Protein AF-A0A1G7EP30-F1 (afdb_monomer_lite)

Structure (mmCIF, N/CA/C/O backbone):
data_AF-A0A1G7EP30-F1
#
_entry.id   AF-A0A1G7EP30-F1
#
loop_
_atom_site.group_PDB
_atom_site.id
_atom_site.type_symbol
_atom_site.label_atom_id
_atom_site.label_alt_id
_atom_site.label_comp_id
_atom_site.label_asym_id
_atom_site.label_entity_id
_atom_site.label_seq_id
_atom_site.pdbx_PDB_ins_code
_atom_site.Cartn_x
_atom_site.Cartn_y
_atom_site.Cartn_z
_atom_site.occupancy
_atom_site.B_iso_or_equiv
_atom_site.auth_seq_id
_atom_site.auth_comp_id
_atom_site.auth_asym_id
_atom_site.auth_atom_id
_atom_site.pdbx_PDB_model_num
ATOM 1 N N . MET A 1 1 ? -26.704 -47.623 24.876 1.00 36.28 1 MET A N 1
ATOM 2 C CA . MET A 1 1 ? -25.614 -46.978 25.648 1.00 36.28 1 MET A CA 1
ATOM 3 C C . MET A 1 1 ? -25.124 -45.806 24.805 1.00 36.28 1 MET A C 1
ATOM 5 O O . MET A 1 1 ? -24.581 -46.056 23.749 1.00 36.28 1 MET A O 1
ATOM 9 N N . LYS A 1 2 ? -25.610 -44.569 24.970 1.00 34.75 2 LYS A N 1
ATOM 10 C CA . LYS A 1 2 ? -25.320 -43.573 26.024 1.00 34.75 2 LYS A CA 1
ATOM 11 C C . LYS A 1 2 ? -23.817 -43.292 26.219 1.00 34.75 2 LYS A C 1
ATOM 13 O O . LYS A 1 2 ? -23.117 -44.152 26.734 1.00 34.75 2 LYS A O 1
ATOM 18 N N . LYS A 1 3 ? -23.467 -42.021 25.950 1.00 35.94 3 LYS A N 1
ATOM 19 C CA . LYS A 1 3 ? -22.321 -41.213 26.423 1.00 35.94 3 LYS A CA 1
ATOM 20 C C . LYS A 1 3 ? -20.980 -41.385 25.697 1.00 35.94 3 LYS A C 1
ATOM 22 O O . LYS A 1 3 ? -20.205 -42.219 26.127 1.00 35.94 3 LYS A O 1
ATOM 27 N N . THR A 1 4 ? -20.661 -40.513 24.728 1.00 35.75 4 THR A N 1
ATOM 28 C CA . THR A 1 4 ? -19.381 -39.747 24.669 1.00 35.75 4 THR A CA 1
ATOM 29 C C . THR A 1 4 ? -19.467 -38.591 23.639 1.00 35.75 4 THR A C 1
ATOM 31 O O . THR A 1 4 ? -18.712 -38.542 22.680 1.00 35.75 4 THR A O 1
ATOM 34 N N . ILE A 1 5 ? -20.417 -37.658 23.791 1.00 39.38 5 ILE A N 1
ATOM 35 C CA . ILE A 1 5 ? -20.444 -36.389 23.023 1.00 39.38 5 ILE A CA 1
ATOM 36 C C . ILE A 1 5 ? -20.662 -35.244 24.015 1.00 39.38 5 ILE A C 1
ATOM 38 O O . ILE A 1 5 ? -21.720 -34.640 24.030 1.00 39.38 5 ILE A O 1
ATOM 42 N N . ILE A 1 6 ? -19.714 -35.019 24.927 1.00 43.44 6 ILE A N 1
ATOM 43 C CA . ILE A 1 6 ? -19.602 -33.790 25.734 1.00 43.44 6 ILE A CA 1
ATOM 44 C C . ILE A 1 6 ? -18.137 -33.698 26.178 1.00 43.44 6 ILE A C 1
ATOM 46 O O . ILE A 1 6 ? -17.817 -34.312 27.189 1.00 43.44 6 ILE A O 1
ATOM 50 N N . LEU A 1 7 ? -17.257 -33.005 25.434 1.00 32.84 7 LEU A N 1
ATOM 51 C CA . LEU A 1 7 ? -16.094 -32.290 26.014 1.00 32.84 7 LEU A CA 1
ATOM 52 C C . LEU A 1 7 ? -15.249 -31.434 25.035 1.00 32.84 7 LEU A C 1
ATOM 54 O O . LEU A 1 7 ? -14.065 -31.253 25.275 1.00 32.84 7 LEU A O 1
ATOM 58 N N . TYR A 1 8 ? -15.802 -30.873 23.953 1.00 31.23 8 TYR A N 1
ATOM 59 C CA . TYR A 1 8 ? -15.057 -29.888 23.133 1.00 31.23 8 TYR A CA 1
ATOM 60 C C . TYR A 1 8 ? -15.842 -28.609 22.805 1.00 31.23 8 TYR A C 1
ATOM 62 O O . TYR A 1 8 ? -15.411 -27.809 21.987 1.00 31.23 8 TYR A O 1
ATOM 70 N N . PHE A 1 9 ? -16.957 -28.370 23.506 1.00 31.66 9 PHE A N 1
ATOM 71 C CA . PHE A 1 9 ? -17.748 -27.131 23.406 1.00 31.66 9 PHE A CA 1
ATOM 72 C C . PHE A 1 9 ? -17.624 -26.215 24.642 1.00 31.66 9 PHE A C 1
ATOM 74 O O . PHE A 1 9 ? -18.294 -25.195 24.722 1.00 31.66 9 PHE A O 1
ATOM 81 N N . ILE A 1 10 ? -16.767 -26.566 25.613 1.00 34.16 10 ILE A N 1
ATOM 82 C CA . ILE A 1 10 ? -16.586 -25.806 26.870 1.00 34.16 10 ILE A CA 1
ATOM 83 C C . ILE A 1 10 ? -15.266 -25.007 26.886 1.00 34.16 10 ILE A C 1
ATOM 85 O O . ILE A 1 10 ? -15.099 -24.112 27.708 1.00 34.16 10 ILE A O 1
ATOM 89 N N . LEU A 1 11 ? -14.340 -25.240 25.947 1.00 31.34 11 LEU A N 1
ATOM 90 C CA . LEU A 1 11 ? -13.055 -24.523 25.938 1.00 31.34 11 LEU A CA 1
ATOM 91 C C . LEU A 1 11 ? -13.076 -23.193 25.158 1.00 31.34 11 LEU A C 1
ATOM 93 O O . LEU A 1 11 ? -12.191 -22.369 25.364 1.00 31.34 11 LEU A O 1
ATOM 97 N N . SER A 1 12 ? -14.098 -22.941 24.331 1.00 32.34 12 SER A N 1
ATOM 98 C CA . SER A 1 12 ? -14.315 -21.640 23.672 1.00 32.34 12 SER A CA 1
ATOM 99 C C . SER A 1 12 ? -15.078 -20.636 24.548 1.00 32.34 12 SER A C 1
ATOM 101 O O . SER A 1 12 ? -14.895 -19.435 24.385 1.00 32.34 12 SER A O 1
ATOM 103 N N . PHE A 1 13 ? -15.855 -21.098 25.537 1.00 31.75 13 PHE A N 1
ATOM 104 C CA . PHE A 1 13 ? -16.551 -20.224 26.496 1.00 31.75 13 PHE A CA 1
ATOM 105 C C . PHE A 1 13 ? -15.635 -19.675 27.605 1.00 31.75 13 PHE A C 1
ATOM 107 O O . PHE A 1 13 ? -15.903 -18.620 28.172 1.00 31.75 13 PHE A O 1
ATOM 114 N N . LEU A 1 14 ? -14.513 -20.343 27.898 1.00 28.92 14 LEU A N 1
ATOM 115 C CA . LEU A 1 14 ? -13.616 -19.950 28.996 1.00 28.92 14 LEU A CA 1
ATOM 116 C C . LEU A 1 14 ? -12.667 -18.787 28.658 1.00 28.92 14 LEU A C 1
ATOM 118 O O . LEU A 1 14 ? -12.048 -18.227 29.563 1.00 28.92 14 LEU A O 1
ATOM 122 N N . ILE A 1 15 ? -12.548 -18.404 27.384 1.00 35.75 15 ILE A N 1
ATOM 123 C CA . ILE A 1 15 ? -11.733 -17.246 26.980 1.00 35.75 15 ILE A CA 1
ATOM 124 C C . ILE A 1 15 ? -12.558 -15.945 27.049 1.00 35.75 15 ILE A C 1
ATOM 126 O O . ILE A 1 15 ? -11.983 -14.885 27.284 1.00 35.75 15 ILE A O 1
ATOM 130 N N . ALA A 1 16 ? -13.895 -16.027 26.982 1.00 32.69 16 ALA A N 1
ATOM 131 C CA . ALA A 1 16 ? -14.791 -14.885 27.192 1.00 32.69 16 ALA A CA 1
ATOM 132 C C . ALA A 1 16 ? -14.863 -14.449 28.673 1.00 32.69 16 ALA A C 1
ATOM 134 O O . ALA A 1 16 ? -14.765 -13.258 28.963 1.00 32.69 16 ALA A O 1
ATOM 135 N N . CYS A 1 17 ? -14.901 -15.392 29.627 1.00 31.34 17 CYS A N 1
ATOM 136 C CA . CYS A 1 17 ? -14.999 -15.051 31.058 1.00 31.34 17 CYS A CA 1
ATOM 137 C C . CYS A 1 17 ? -13.786 -14.278 31.611 1.00 31.34 17 CYS A C 1
ATOM 139 O O . CYS A 1 17 ? -13.932 -13.475 32.526 1.00 31.34 17 CYS A O 1
ATOM 141 N N . LYS A 1 18 ? -12.578 -14.465 31.059 1.00 33.03 18 LYS A N 1
ATOM 142 C CA . LYS A 1 18 ? -11.377 -13.787 31.587 1.00 33.03 18 LYS A CA 1
ATOM 143 C C . LYS A 1 18 ? -11.314 -12.290 31.276 1.00 33.03 18 LYS A C 1
ATOM 145 O O . LYS A 1 18 ? -10.644 -11.563 32.011 1.00 33.03 18 LYS A O 1
ATOM 150 N N . ASN A 1 19 ? -11.962 -11.837 30.202 1.00 40.84 19 ASN A N 1
ATOM 151 C CA . ASN A 1 19 ? -12.047 -10.410 29.884 1.00 40.84 19 ASN A CA 1
ATOM 152 C C . ASN A 1 19 ? -13.163 -9.723 30.682 1.00 40.84 19 ASN A C 1
ATOM 154 O O . ASN A 1 19 ? -12.943 -8.618 31.174 1.00 40.84 19 ASN A O 1
ATOM 158 N N . GLU A 1 20 ? -14.301 -10.393 30.894 1.00 42.09 20 GLU A N 1
ATOM 159 C CA . GLU A 1 20 ? -15.403 -9.876 31.722 1.00 42.09 20 GLU A CA 1
ATOM 160 C C . GLU A 1 20 ? -14.956 -9.568 33.160 1.00 42.09 20 GLU A C 1
ATOM 162 O O . GLU A 1 20 ? -15.252 -8.493 33.682 1.00 42.09 20 GLU A O 1
ATOM 167 N N . ASP A 1 21 ? -14.171 -10.455 33.780 1.00 44.41 21 ASP A N 1
ATOM 168 C CA . ASP A 1 21 ? -13.683 -10.268 35.155 1.00 44.41 21 ASP A CA 1
ATOM 169 C C . ASP A 1 21 ? -12.734 -9.062 35.300 1.00 44.41 21 ASP A C 1
ATOM 171 O O . ASP A 1 21 ? -12.751 -8.363 36.319 1.00 44.41 21 ASP A O 1
ATOM 175 N N . LYS A 1 22 ? -11.919 -8.778 34.273 1.00 45.03 22 LYS A N 1
ATOM 176 C CA . LYS A 1 22 ? -11.004 -7.621 34.250 1.00 45.03 22 LYS A CA 1
ATOM 177 C C . LYS A 1 22 ? -11.730 -6.298 34.011 1.00 45.03 22 LYS A C 1
ATOM 179 O O . LYS A 1 22 ? -11.384 -5.302 34.636 1.00 45.03 22 LYS A O 1
ATOM 184 N N . VAL A 1 23 ? -12.723 -6.271 33.122 1.00 45.66 23 VAL A N 1
ATOM 185 C CA . VAL A 1 23 ? -13.514 -5.058 32.854 1.00 45.66 23 VAL A CA 1
ATOM 186 C C . VAL A 1 23 ? -14.362 -4.694 34.079 1.00 45.66 23 VAL A C 1
ATOM 188 O O . VAL A 1 23 ? -14.360 -3.532 34.489 1.00 45.66 23 VAL A O 1
ATOM 191 N N . ASN A 1 24 ? -14.977 -5.690 34.731 1.00 49.62 24 ASN A N 1
ATOM 192 C CA . ASN A 1 24 ? -15.743 -5.506 35.970 1.00 49.62 24 ASN A CA 1
ATOM 193 C C . ASN A 1 24 ? -14.899 -4.894 37.103 1.00 49.62 24 ASN A C 1
ATOM 195 O O . ASN A 1 24 ? -15.339 -3.958 37.762 1.00 49.62 24 ASN A O 1
ATOM 199 N N . THR A 1 25 ? -13.662 -5.366 37.300 1.00 48.50 25 THR A N 1
ATOM 200 C CA . THR A 1 25 ? -12.780 -4.889 38.387 1.00 48.50 25 THR A CA 1
ATOM 201 C C . THR A 1 25 ? -12.194 -3.491 38.172 1.00 48.50 25 THR A C 1
ATOM 203 O O . THR A 1 25 ? -11.824 -2.838 39.150 1.00 48.50 25 THR A O 1
ATOM 206 N N . ILE A 1 26 ? -12.094 -3.008 36.927 1.00 46.31 26 ILE A N 1
ATOM 207 C CA . ILE A 1 26 ? -11.540 -1.673 36.640 1.00 46.31 26 ILE A CA 1
ATOM 208 C C . ILE A 1 26 ? -12.617 -0.582 36.744 1.00 46.31 26 ILE A C 1
ATOM 210 O O . ILE A 1 26 ? -12.330 0.490 37.270 1.00 46.31 26 ILE A O 1
ATOM 214 N N . LEU A 1 27 ? -13.849 -0.847 36.294 1.00 49.69 27 LEU A N 1
ATOM 215 C CA . LEU A 1 27 ? -14.952 0.122 36.386 1.00 49.69 27 LEU A CA 1
ATOM 216 C C . LEU A 1 27 ? -15.504 0.255 37.812 1.00 49.69 27 LEU A C 1
ATOM 218 O O . LEU A 1 27 ? -15.780 1.374 38.236 1.00 49.69 27 LEU A O 1
ATOM 222 N N . ASP A 1 28 ? -15.573 -0.837 38.586 1.00 52.06 28 ASP A N 1
ATOM 223 C CA . ASP A 1 28 ? -16.023 -0.783 39.991 1.00 52.06 28 ASP A CA 1
ATOM 224 C C . ASP A 1 28 ? -15.044 -0.025 40.915 1.00 52.06 28 ASP A C 1
ATOM 226 O O . ASP A 1 28 ? -15.432 0.417 41.993 1.00 52.06 28 ASP A O 1
ATOM 230 N N . ASN A 1 29 ? -13.787 0.180 40.493 1.00 44.28 29 ASN A N 1
ATOM 231 C CA . ASN A 1 29 ? -12.788 0.966 41.233 1.00 44.28 29 ASN A CA 1
ATOM 232 C C . ASN A 1 29 ? -12.754 2.455 40.851 1.00 44.28 29 ASN A C 1
ATOM 234 O O . ASN A 1 29 ? -12.023 3.230 41.472 1.00 44.28 29 ASN A O 1
ATOM 238 N N . THR A 1 30 ? -13.518 2.882 39.844 1.00 49.25 30 THR A N 1
ATOM 239 C CA . THR A 1 30 ? -13.628 4.297 39.480 1.00 49.25 30 THR A CA 1
ATOM 240 C C . THR A 1 30 ? -14.945 4.860 40.001 1.00 49.25 30 THR A C 1
ATOM 242 O O . THR A 1 30 ? -15.996 4.538 39.465 1.00 49.25 30 THR A O 1
ATOM 245 N N . ASN A 1 31 ? -14.898 5.740 41.009 1.00 54.56 31 ASN A N 1
ATOM 246 C CA . ASN A 1 31 ? -16.040 6.535 41.508 1.00 54.56 31 ASN A CA 1
ATOM 247 C C . ASN A 1 31 ? -16.526 7.583 40.474 1.00 54.56 31 ASN A C 1
ATOM 249 O O . ASN A 1 31 ? -16.778 8.736 40.815 1.00 54.56 31 ASN A O 1
ATOM 253 N N . LEU A 1 32 ? -16.591 7.233 39.188 1.00 60.12 32 LEU A N 1
ATOM 254 C CA . LEU A 1 32 ? -17.028 8.133 38.127 1.00 60.12 32 LEU A CA 1
ATOM 255 C C . LEU A 1 32 ? -18.531 7.953 37.935 1.00 60.12 32 LEU A C 1
ATOM 257 O O . LEU A 1 32 ? -18.967 7.071 37.203 1.00 60.12 32 LEU A O 1
ATOM 261 N N . VAL A 1 33 ? -19.325 8.796 38.591 1.00 64.50 33 VAL A N 1
ATOM 262 C CA . VAL A 1 33 ? -20.768 8.859 38.340 1.00 64.50 33 VAL A CA 1
ATOM 263 C C . VAL A 1 33 ? -21.010 9.779 37.145 1.00 64.50 33 VAL A C 1
ATOM 265 O O . VAL A 1 33 ? -20.882 11.000 37.238 1.00 64.50 33 VAL A O 1
ATOM 268 N N . SER A 1 34 ? -21.359 9.184 36.005 1.00 63.78 34 SER A N 1
ATOM 269 C CA . SER A 1 34 ? -21.509 9.867 34.709 1.00 63.78 34 SER A CA 1
ATOM 270 C C . SER A 1 34 ? -22.664 10.873 34.621 1.00 63.78 34 SER A C 1
ATOM 272 O O . SER A 1 34 ? -22.778 11.583 33.621 1.00 63.78 34 SER A O 1
ATOM 274 N N . SER A 1 35 ? -23.479 10.976 35.671 1.00 65.75 35 SER A N 1
ATOM 275 C CA . SER A 1 35 ? -24.636 11.870 35.781 1.00 65.75 35 SER A CA 1
ATOM 276 C C . SER A 1 35 ? -24.461 13.025 36.783 1.00 65.75 35 SER A C 1
ATOM 278 O O . SER A 1 35 ? -25.393 13.795 36.979 1.00 65.75 35 SER A O 1
ATOM 280 N N . GLU A 1 36 ? -23.306 13.163 37.448 1.00 73.56 36 GLU A N 1
ATOM 281 C CA . GLU A 1 36 ? -23.119 14.171 38.516 1.00 73.56 36 GLU A CA 1
ATOM 282 C C . GLU A 1 36 ? -22.200 15.340 38.123 1.00 73.56 36 GLU A C 1
ATOM 284 O O . GLU A 1 36 ? -22.336 16.448 38.648 1.00 73.56 36 GLU A O 1
ATOM 289 N N . LYS A 1 37 ? -21.266 15.117 37.192 1.00 83.94 37 LYS A N 1
ATOM 290 C CA . LYS A 1 37 ? -20.274 16.105 36.742 1.00 83.94 37 LYS A CA 1
ATOM 291 C C . LYS A 1 37 ? -19.944 15.880 35.266 1.00 83.94 37 LYS A C 1
ATOM 293 O O . LYS A 1 37 ? -19.939 14.745 34.795 1.00 83.94 37 LYS A O 1
ATOM 298 N N . VAL A 1 38 ? -19.628 16.961 34.550 1.00 86.81 38 VAL A N 1
ATOM 299 C CA . VAL A 1 38 ? -19.052 16.874 33.201 1.00 86.81 38 VAL A CA 1
ATOM 300 C C . VAL A 1 38 ? -17.639 16.287 33.278 1.00 86.81 38 VAL A C 1
ATOM 302 O O . VAL A 1 38 ? -16.807 16.792 34.039 1.00 86.81 38 VAL A O 1
ATOM 305 N N . PHE A 1 39 ? -17.378 15.240 32.499 1.00 88.62 39 PHE A N 1
ATOM 306 C CA . PHE A 1 39 ? -16.057 14.632 32.377 1.00 88.62 39 PHE A CA 1
ATOM 307 C C . PHE A 1 39 ? -15.092 15.534 31.612 1.00 88.62 39 PHE A C 1
ATOM 309 O O . PHE A 1 39 ? -15.480 16.235 30.676 1.00 88.62 39 PHE A O 1
ATOM 316 N N . THR A 1 40 ? -13.815 15.475 31.978 1.00 87.75 40 THR A N 1
ATOM 317 C CA . THR A 1 40 ? -12.727 16.008 31.151 1.00 87.75 40 THR A CA 1
ATOM 318 C C . THR A 1 40 ? -12.106 14.909 30.288 1.00 87.75 40 THR A C 1
ATOM 320 O O . THR A 1 40 ? -12.315 13.717 30.524 1.00 87.75 40 THR A O 1
ATOM 323 N N . ILE A 1 41 ? -11.339 15.297 29.265 1.00 86.19 41 ILE A N 1
ATOM 324 C CA . ILE A 1 41 ? -10.645 14.337 28.392 1.00 86.19 41 ILE A CA 1
ATOM 325 C C . ILE A 1 41 ? -9.657 13.498 29.212 1.00 86.19 41 ILE A C 1
ATOM 327 O O . ILE A 1 41 ? -9.591 12.288 29.028 1.00 86.19 41 ILE A O 1
ATOM 331 N N . GLU A 1 42 ? -8.961 14.116 30.167 1.00 86.06 42 GLU A N 1
ATOM 332 C CA . GLU A 1 42 ? -7.973 13.469 31.036 1.00 86.06 42 GLU A CA 1
ATOM 333 C C . GLU A 1 42 ? -8.614 12.416 31.956 1.00 86.06 42 GLU A C 1
ATOM 335 O O . GLU A 1 42 ? -8.001 11.396 32.258 1.00 86.06 42 GLU A O 1
ATOM 340 N N . GLU A 1 43 ? -9.868 12.619 32.382 1.00 86.25 43 GLU A N 1
ATOM 341 C CA . GLU A 1 43 ? -10.618 11.637 33.185 1.00 86.25 43 GLU A CA 1
ATOM 342 C C . GLU A 1 43 ? -11.023 10.394 32.369 1.00 86.25 43 GLU A C 1
ATOM 344 O O . GLU A 1 43 ? -11.283 9.325 32.938 1.00 86.25 43 GLU A O 1
ATOM 349 N N . LEU A 1 44 ? -11.089 10.526 31.041 1.00 87.62 44 LEU A N 1
ATOM 350 C CA . LEU A 1 44 ? -11.441 9.459 30.102 1.00 87.62 44 LEU A CA 1
ATOM 351 C C . LEU A 1 44 ? -10.216 8.846 29.406 1.00 87.62 44 LEU A C 1
ATOM 353 O O . LEU A 1 44 ? -10.334 7.786 28.790 1.00 87.62 44 LEU A O 1
ATOM 357 N N . GLU A 1 45 ? -9.051 9.479 29.525 1.00 83.56 45 GLU A N 1
ATOM 358 C CA . GLU A 1 45 ? -7.799 9.031 28.927 1.00 83.56 45 GLU A CA 1
ATOM 359 C C . GLU A 1 45 ? -7.390 7.643 29.453 1.00 83.56 45 GLU A C 1
ATOM 361 O O . GLU A 1 45 ? -7.549 7.310 30.629 1.00 83.56 45 GLU A O 1
ATOM 366 N N . GLY A 1 46 ? -6.902 6.785 28.553 1.00 81.38 46 GLY A N 1
ATOM 367 C CA . GLY A 1 46 ? -6.503 5.411 28.875 1.00 81.38 46 GLY A CA 1
ATOM 368 C C . GLY A 1 46 ? -7.657 4.420 29.080 1.00 81.38 46 GLY A C 1
ATOM 369 O O . GLY A 1 46 ? -7.394 3.235 29.297 1.00 81.38 46 GLY A O 1
ATOM 370 N N . LYS A 1 47 ? -8.924 4.853 28.990 1.00 85.38 47 LYS A N 1
ATOM 371 C CA . LYS A 1 47 ? -10.068 3.930 28.957 1.00 85.38 47 LYS A CA 1
ATOM 372 C C . LYS A 1 47 ? -10.148 3.224 27.604 1.00 85.38 47 LYS A C 1
ATOM 374 O O . LYS A 1 47 ? -9.942 3.821 26.556 1.00 85.38 47 LYS A O 1
ATOM 379 N N . THR A 1 48 ? -10.480 1.940 27.644 1.00 86.06 48 THR A N 1
ATOM 380 C CA . THR A 1 48 ? -10.791 1.122 26.461 1.00 86.06 48 THR A CA 1
ATOM 381 C C . THR A 1 48 ? -12.143 1.507 25.858 1.00 86.06 48 THR A C 1
ATOM 383 O O . THR A 1 48 ? -12.986 2.097 26.543 1.00 86.06 48 THR A O 1
ATOM 386 N N . TYR A 1 49 ? -12.375 1.127 24.598 1.00 89.38 49 TYR A N 1
ATOM 387 C CA . TYR A 1 49 ? -13.676 1.286 23.945 1.00 89.38 49 TYR A CA 1
ATOM 388 C C . TYR A 1 49 ? -14.803 0.689 24.789 1.00 89.38 49 TYR A C 1
ATOM 390 O O . TYR A 1 49 ? -15.801 1.353 25.039 1.00 89.38 49 TYR A O 1
ATOM 398 N N . GLU A 1 50 ? -14.620 -0.528 25.303 1.00 87.25 50 GLU A N 1
ATOM 399 C CA . GLU A 1 50 ? -15.618 -1.228 26.109 1.00 87.25 50 GLU A CA 1
ATOM 400 C C . GLU A 1 50 ? -15.920 -0.477 27.409 1.00 87.25 50 GLU A C 1
ATOM 402 O O . GLU A 1 50 ? -17.077 -0.355 27.805 1.00 87.25 50 GLU A O 1
ATOM 407 N N . GLN A 1 51 ? -14.900 0.083 28.067 1.00 88.75 51 GLN A N 1
ATOM 408 C CA . GLN A 1 51 ? -15.101 0.871 29.285 1.00 88.75 51 GLN A CA 1
ATOM 409 C C . GLN A 1 51 ? -15.880 2.157 29.025 1.00 88.75 51 GLN A C 1
ATOM 411 O O . GLN A 1 51 ? -16.759 2.507 29.809 1.00 88.75 51 GLN A O 1
ATOM 416 N N . LEU A 1 52 ? -15.571 2.853 27.933 1.00 91.06 52 LEU A N 1
ATOM 417 C CA . LEU A 1 52 ? -16.304 4.043 27.512 1.00 91.06 52 LEU A CA 1
ATOM 418 C C . LEU A 1 52 ? -17.736 3.695 27.100 1.00 91.06 52 LEU A C 1
ATOM 420 O O . LEU A 1 52 ? -18.672 4.397 27.478 1.00 91.06 52 LEU A O 1
ATOM 424 N N . HIS A 1 53 ? -17.915 2.565 26.419 1.00 91.81 53 HIS A N 1
ATOM 425 C CA . HIS A 1 53 ? -19.217 2.050 26.032 1.00 91.81 53 HIS A CA 1
ATOM 426 C C . HIS A 1 53 ? -20.102 1.776 27.241 1.00 91.81 53 HIS A C 1
ATOM 428 O O . HIS A 1 53 ? -21.251 2.221 27.286 1.00 91.81 53 HIS A O 1
ATOM 434 N N . ILE A 1 54 ? -19.562 1.106 28.259 1.00 91.62 54 ILE A N 1
ATOM 435 C CA . ILE A 1 54 ? -20.257 0.914 29.529 1.00 91.62 54 ILE A CA 1
ATOM 436 C C . ILE A 1 54 ? -20.543 2.260 30.203 1.00 91.62 54 ILE A C 1
ATOM 438 O O . ILE A 1 54 ? -21.687 2.502 30.575 1.00 91.62 54 ILE A O 1
ATOM 442 N N . LEU A 1 55 ? -19.560 3.159 30.311 1.00 91.44 55 LEU A N 1
ATOM 443 C CA . LEU A 1 55 ? -19.711 4.452 30.992 1.00 91.44 55 LEU A CA 1
ATOM 444 C C . LEU A 1 55 ? -20.791 5.340 30.352 1.00 91.44 55 LEU A C 1
ATOM 446 O O . LEU A 1 55 ? -21.580 5.975 31.054 1.00 91.44 55 LEU A O 1
ATOM 450 N N . ARG A 1 56 ? -20.863 5.359 29.016 1.00 94.25 56 ARG A N 1
ATOM 451 C CA . ARG A 1 56 ? -21.912 6.058 28.266 1.00 94.25 56 ARG A CA 1
ATOM 452 C C . ARG A 1 56 ? -23.280 5.443 28.530 1.00 94.25 56 ARG A C 1
ATOM 454 O O . ARG A 1 56 ? -24.247 6.168 28.744 1.00 94.25 56 ARG A O 1
ATOM 461 N N . ASN A 1 57 ? -23.372 4.113 28.485 1.00 94.38 57 ASN A N 1
ATOM 462 C CA . ASN A 1 57 ? -24.631 3.405 28.697 1.00 94.38 57 ASN A CA 1
ATOM 463 C C . ASN A 1 57 ? -25.084 3.446 30.166 1.00 94.38 57 ASN A C 1
ATOM 465 O O . ASN A 1 57 ? -26.283 3.405 30.424 1.00 94.38 57 ASN A O 1
ATOM 469 N N . GLU A 1 58 ? -24.173 3.634 31.123 1.00 92.25 58 GLU A N 1
ATOM 470 C CA . GLU A 1 58 ? -24.519 3.820 32.532 1.00 92.25 58 GLU A CA 1
ATOM 471 C C . GLU A 1 58 ? -25.462 5.014 32.731 1.00 92.25 58 GLU A C 1
ATOM 473 O O . GLU A 1 58 ? -26.404 4.902 33.507 1.00 92.25 58 GLU A O 1
ATOM 478 N N . ILE A 1 59 ? -25.295 6.107 31.975 1.00 92.31 59 ILE A N 1
ATOM 479 C CA . ILE A 1 59 ? -26.187 7.282 32.032 1.00 92.31 59 ILE A CA 1
ATOM 480 C C . ILE A 1 59 ? -27.646 6.872 31.776 1.00 92.31 59 ILE A C 1
ATOM 482 O O . ILE A 1 59 ? -28.555 7.275 32.498 1.00 92.31 59 ILE A O 1
ATOM 486 N N . PHE A 1 60 ? -27.870 6.010 30.783 1.00 93.69 60 PHE A N 1
ATOM 487 C CA . PHE A 1 60 ? -29.193 5.474 30.466 1.00 93.69 60 PHE A CA 1
ATOM 488 C C . PHE A 1 60 ? -29.657 4.458 31.517 1.00 93.69 60 PHE A C 1
ATOM 490 O O . PHE A 1 60 ? -30.811 4.493 31.947 1.00 93.69 60 PHE A O 1
ATOM 497 N N . ALA A 1 61 ? -28.756 3.589 31.985 1.00 93.00 61 ALA A N 1
ATOM 498 C CA . ALA A 1 61 ? -29.052 2.591 33.011 1.00 93.00 61 ALA A CA 1
ATOM 499 C C . ALA A 1 61 ? -29.503 3.241 34.333 1.00 93.00 61 ALA A C 1
ATOM 501 O O . ALA A 1 61 ? -30.454 2.780 34.964 1.00 93.00 61 ALA A O 1
ATOM 502 N N . ARG A 1 62 ? -28.881 4.358 34.733 1.00 91.06 62 ARG A N 1
ATOM 503 C CA . ARG A 1 62 ? -29.248 5.147 35.925 1.00 91.06 62 ARG A CA 1
ATOM 504 C C . ARG A 1 62 ? -30.665 5.723 35.847 1.00 91.06 62 ARG A C 1
ATOM 506 O O . ARG A 1 62 ? -31.266 5.978 36.887 1.00 91.06 62 ARG A O 1
ATOM 513 N N . LYS A 1 63 ? -31.208 5.888 34.638 1.00 91.69 63 LYS A N 1
ATOM 514 C CA . LYS A 1 63 ? -32.586 6.333 34.369 1.00 91.69 63 LYS A CA 1
ATOM 515 C C . LYS A 1 63 ? -33.562 5.169 34.150 1.00 91.69 63 LYS A C 1
ATOM 517 O O . LYS A 1 63 ? -34.701 5.411 33.780 1.00 91.69 63 LYS A O 1
ATOM 522 N N . GLY A 1 64 ? -33.132 3.923 34.357 1.00 92.81 64 GLY A N 1
ATOM 523 C CA . GLY A 1 64 ? -33.976 2.734 34.217 1.00 92.81 64 GLY A CA 1
ATOM 524 C C . GLY A 1 64 ? -34.148 2.224 32.785 1.00 92.81 64 GLY A C 1
ATOM 525 O O . GLY A 1 64 ? -35.025 1.398 32.549 1.00 92.81 64 GLY A O 1
ATOM 526 N N . TYR A 1 65 ? -33.326 2.677 31.830 1.00 95.31 65 TYR A N 1
ATOM 527 C CA . TYR A 1 65 ? -33.412 2.216 30.442 1.00 95.31 65 TYR A CA 1
ATOM 528 C C . TYR A 1 65 ? -33.191 0.704 30.323 1.00 95.31 65 TYR A C 1
ATOM 530 O O . TYR A 1 65 ? -32.198 0.185 30.826 1.00 95.31 65 TYR A O 1
ATOM 538 N N . VAL A 1 66 ? -34.075 0.018 29.595 1.00 94.69 66 VAL A N 1
ATOM 539 C CA . VAL A 1 66 ? -33.959 -1.418 29.304 1.00 94.69 66 VAL A CA 1
ATOM 540 C C . VAL A 1 66 ? -33.206 -1.629 27.991 1.00 94.69 66 VAL A C 1
ATOM 542 O O . VAL A 1 66 ? -33.690 -1.277 26.912 1.00 94.69 66 VAL A O 1
ATOM 545 N N . PHE A 1 67 ? -32.018 -2.229 28.068 1.00 93.81 67 PHE A N 1
ATOM 546 C CA . PHE A 1 67 ? -31.169 -2.458 26.899 1.00 93.81 67 PHE A CA 1
ATOM 547 C C . PHE A 1 67 ? -31.671 -3.624 26.041 1.00 93.81 67 PHE A C 1
ATOM 549 O O . PHE A 1 67 ? -32.030 -4.683 26.546 1.00 93.81 67 PHE A O 1
ATOM 556 N N . LYS A 1 68 ? -31.653 -3.432 24.714 1.00 92.62 68 LYS A N 1
ATOM 557 C CA . LYS A 1 68 ? -31.858 -4.517 23.735 1.00 92.62 68 LYS A CA 1
ATOM 558 C C . LYS A 1 68 ? -30.600 -5.355 23.520 1.00 92.62 68 LYS A C 1
ATOM 560 O O . LYS A 1 68 ? -30.698 -6.501 23.103 1.00 92.62 68 LYS A O 1
ATOM 565 N N . ASP A 1 69 ? -29.438 -4.751 23.747 1.00 90.69 69 ASP A N 1
ATOM 566 C CA . ASP A 1 69 ? -28.155 -5.437 23.707 1.00 90.69 69 ASP A CA 1
ATOM 567 C C . ASP A 1 69 ? -28.044 -6.355 24.931 1.00 90.69 69 ASP A C 1
ATOM 569 O O . ASP A 1 69 ? -28.099 -5.888 26.073 1.00 90.69 69 ASP A O 1
ATOM 573 N N . GLU A 1 70 ? -27.926 -7.660 24.687 1.00 89.88 70 GLU A N 1
ATOM 574 C CA . GLU A 1 70 ? -27.886 -8.671 25.746 1.00 89.88 70 GLU A CA 1
ATOM 575 C C . GLU A 1 70 ? -26.661 -8.510 26.656 1.00 89.88 70 GLU A C 1
ATOM 577 O O . GLU A 1 70 ? -26.761 -8.760 27.856 1.00 89.88 70 GLU A O 1
ATOM 582 N N . THR A 1 71 ? -25.531 -8.035 26.121 1.00 88.56 71 THR A N 1
ATOM 583 C CA . THR A 1 71 ? -24.286 -7.825 26.875 1.00 88.56 71 THR A CA 1
ATOM 584 C C . THR A 1 71 ? -24.441 -6.670 27.857 1.00 88.56 71 THR A C 1
ATOM 586 O O . THR A 1 71 ? -24.117 -6.812 29.036 1.00 88.56 71 THR A O 1
ATOM 589 N N . LEU A 1 72 ? -24.984 -5.535 27.401 1.00 89.44 72 LEU A N 1
ATOM 590 C CA . LEU A 1 72 ? -25.270 -4.387 28.266 1.00 89.44 72 LEU A CA 1
ATOM 591 C C . LEU A 1 72 ? -26.311 -4.735 29.327 1.00 89.44 72 LEU A C 1
ATOM 593 O O . LEU A 1 72 ? -26.128 -4.404 30.498 1.00 89.44 72 LEU A O 1
ATOM 597 N N . ASN A 1 73 ? -27.383 -5.427 28.934 1.00 89.19 73 ASN A N 1
ATOM 598 C CA . ASN A 1 73 ? -28.421 -5.820 29.875 1.00 89.19 73 ASN A CA 1
ATOM 599 C C . ASN A 1 73 ? -27.856 -6.758 30.957 1.00 89.19 73 ASN A C 1
ATOM 601 O O . ASN A 1 73 ? -27.991 -6.471 32.144 1.00 89.19 73 ASN A O 1
ATOM 605 N N . ALA A 1 74 ? -27.119 -7.803 30.564 1.00 90.00 74 ALA A N 1
ATOM 606 C CA . ALA A 1 74 ? -26.475 -8.730 31.496 1.00 90.00 74 ALA A CA 1
ATOM 607 C C . ALA A 1 74 ? -25.408 -8.062 32.384 1.00 90.00 74 ALA A C 1
ATOM 609 O O . ALA A 1 74 ? -25.188 -8.497 33.518 1.00 90.00 74 ALA A O 1
ATOM 610 N N . TYR A 1 75 ? -24.729 -7.020 31.891 1.00 90.50 75 TYR A N 1
ATOM 611 C CA . TYR A 1 75 ? -23.786 -6.230 32.681 1.00 90.50 75 TYR A CA 1
ATOM 612 C C . TYR A 1 75 ? -24.503 -5.417 33.770 1.00 90.50 75 TYR A C 1
ATOM 614 O O . TYR A 1 75 ? -24.138 -5.513 34.945 1.00 90.50 75 TYR A O 1
ATOM 622 N N . PHE A 1 76 ? -25.531 -4.638 33.409 1.00 92.44 76 PHE A N 1
ATOM 623 C CA . PHE A 1 76 ? -26.223 -3.754 34.353 1.00 92.44 76 PHE A CA 1
ATOM 624 C C . PHE A 1 76 ? -27.153 -4.499 35.315 1.00 92.44 76 PHE A C 1
ATOM 626 O O . PHE A 1 76 ? -27.272 -4.080 36.462 1.00 92.44 76 PHE A O 1
ATOM 633 N N . GLU A 1 77 ? -27.734 -5.640 34.928 1.00 92.12 77 GLU A N 1
ATOM 634 C CA . GLU A 1 77 ? -28.541 -6.497 35.820 1.00 92.12 77 GLU A CA 1
ATOM 635 C C . GLU A 1 77 ? -27.780 -6.968 37.068 1.00 92.12 77 GLU A C 1
ATOM 637 O O . GLU A 1 77 ? -28.386 -7.244 38.103 1.00 92.12 77 GLU A O 1
ATOM 642 N N . LYS A 1 78 ? -26.446 -7.024 37.003 1.00 92.56 78 LYS A N 1
ATOM 643 C CA . LYS A 1 78 ? -25.587 -7.379 38.143 1.00 92.56 78 LYS A CA 1
ATOM 644 C C . LYS A 1 78 ? -25.358 -6.213 39.113 1.00 92.56 78 LYS A C 1
ATOM 646 O O . LYS A 1 78 ? -24.736 -6.414 40.154 1.00 92.56 78 LYS A O 1
ATOM 651 N N . LYS A 1 79 ? -25.795 -4.993 38.786 1.00 90.19 79 LYS A N 1
ATOM 652 C CA . LYS A 1 79 ? -25.566 -3.791 39.597 1.00 90.19 79 LYS A CA 1
ATOM 653 C C . LYS A 1 79 ? -26.772 -3.525 40.497 1.00 90.19 79 LYS A C 1
ATOM 655 O O . LYS A 1 79 ? -27.867 -3.272 40.014 1.00 90.19 79 LYS A O 1
ATOM 660 N N . GLU A 1 80 ? -26.560 -3.503 41.814 1.00 91.12 80 GLU A N 1
ATOM 661 C CA . GLU A 1 80 ? -27.638 -3.347 42.813 1.00 91.12 80 GLU A CA 1
ATOM 662 C C . GLU A 1 80 ? -28.470 -2.062 42.649 1.00 91.12 80 GLU A C 1
ATOM 664 O O . GLU A 1 80 ? -29.635 -2.004 43.041 1.00 91.12 80 GLU A O 1
ATOM 669 N N . TRP A 1 81 ? -27.876 -1.014 42.076 1.00 90.38 81 TRP A N 1
ATOM 670 C CA . TRP A 1 81 ? -28.535 0.269 41.845 1.00 90.38 81 TRP A CA 1
ATOM 671 C C . TRP A 1 81 ? -29.369 0.315 40.555 1.00 90.38 81 TRP A C 1
ATOM 673 O O . TRP A 1 81 ? -30.153 1.252 40.394 1.00 90.38 81 TRP A O 1
ATOM 683 N N . TYR A 1 82 ? -29.211 -0.641 39.633 1.00 93.56 82 TYR A N 1
ATOM 684 C CA . TYR A 1 82 ? -29.917 -0.648 38.352 1.00 93.56 82 TYR A CA 1
ATOM 685 C C . TYR A 1 82 ? -31.357 -1.132 38.536 1.00 93.56 82 TYR A C 1
ATOM 687 O O . TYR A 1 82 ? -31.612 -2.228 39.032 1.00 93.56 82 TYR A O 1
ATOM 695 N N . LYS A 1 83 ? -32.313 -0.287 38.143 1.00 93.25 83 LYS A N 1
ATOM 696 C CA . LYS A 1 83 ? -33.752 -0.549 38.255 1.00 93.25 83 LYS A CA 1
ATOM 697 C C . LYS A 1 83 ? -34.391 -0.399 36.872 1.00 93.25 83 LYS A C 1
ATOM 699 O O . LYS A 1 83 ? -34.828 0.704 36.551 1.00 93.25 83 LYS A O 1
ATOM 704 N N . PRO A 1 84 ? -34.392 -1.457 36.039 1.00 94.25 84 PRO A N 1
ATOM 705 C CA . PRO A 1 84 ? -34.968 -1.396 34.702 1.00 94.25 84 PRO A CA 1
ATOM 706 C C . PRO A 1 84 ? -36.476 -1.142 34.776 1.00 94.25 84 PRO A C 1
ATOM 708 O O . PRO A 1 84 ? -37.190 -1.837 35.500 1.00 94.25 84 PRO A O 1
ATOM 711 N N . ASP A 1 85 ? -36.957 -0.187 33.991 1.00 94.31 85 ASP A N 1
ATOM 712 C CA . ASP A 1 85 ? -38.369 0.149 33.853 1.00 94.31 85 ASP A CA 1
ATOM 713 C C . ASP A 1 85 ? -38.711 0.209 32.360 1.00 94.31 85 ASP A C 1
ATOM 715 O O . ASP A 1 85 ? -38.123 0.962 31.590 1.00 94.31 85 ASP A O 1
ATOM 719 N N . LYS A 1 86 ? -39.640 -0.645 31.925 1.00 91.75 86 LYS A N 1
ATOM 720 C CA . LYS A 1 86 ? -40.009 -0.760 30.507 1.00 91.75 86 LYS A CA 1
ATOM 721 C C . LYS A 1 86 ? -40.817 0.436 30.010 1.00 91.75 86 LYS A C 1
ATOM 723 O O . LYS A 1 86 ? -40.852 0.655 28.802 1.00 91.75 86 LYS A O 1
ATOM 728 N N . ASP A 1 87 ? -41.438 1.172 30.927 1.00 93.38 87 ASP A N 1
ATOM 729 C CA . ASP A 1 87 ? -42.334 2.283 30.627 1.00 93.38 87 ASP A CA 1
ATOM 730 C C . ASP A 1 87 ? -41.660 3.646 30.874 1.00 93.38 87 ASP A C 1
ATOM 732 O O . ASP A 1 87 ? -42.300 4.690 30.730 1.00 93.38 87 ASP A O 1
ATOM 736 N N . VAL A 1 88 ? -40.367 3.662 31.230 1.00 92.56 88 VAL A N 1
ATOM 737 C CA . VAL A 1 88 ? -39.650 4.902 31.542 1.00 92.56 88 VAL A CA 1
ATOM 738 C C . VAL A 1 88 ? -39.343 5.724 30.292 1.00 92.56 88 VAL A C 1
ATOM 740 O O . VAL A 1 88 ? -38.796 5.238 29.299 1.00 92.56 88 VAL A O 1
ATOM 743 N N . GLU A 1 89 ? -39.639 7.019 30.366 1.00 92.50 89 GLU A N 1
ATOM 744 C CA . GLU A 1 89 ? -39.179 7.998 29.388 1.00 92.50 89 GLU A CA 1
ATOM 745 C C . GLU A 1 89 ? -37.808 8.544 29.810 1.00 92.50 89 GLU A C 1
ATOM 747 O O . GLU A 1 89 ? -37.648 9.118 30.890 1.00 92.50 89 GLU A O 1
ATOM 752 N N . ILE A 1 90 ? -36.795 8.374 28.955 1.00 92.62 90 ILE A N 1
ATOM 753 C CA . ILE A 1 90 ? -35.437 8.836 29.253 1.00 92.62 90 ILE A CA 1
ATOM 754 C C . ILE A 1 90 ? -35.307 10.327 28.950 1.00 92.62 90 ILE A C 1
ATOM 756 O O . ILE A 1 90 ? -35.181 10.736 27.795 1.00 92.62 90 ILE A O 1
ATOM 760 N N . VAL A 1 91 ? -35.253 11.136 30.006 1.00 92.56 91 VAL A N 1
ATOM 761 C CA . VAL A 1 91 ? -34.943 12.567 29.922 1.00 92.56 91 VAL A CA 1
ATOM 762 C C . VAL A 1 91 ? -33.511 12.802 30.390 1.00 92.56 91 VAL A C 1
ATOM 764 O O . VAL A 1 91 ? -33.186 12.589 31.559 1.00 92.56 91 VAL A O 1
ATOM 767 N N . LEU A 1 92 ? -32.669 13.248 29.456 1.00 92.69 92 LEU A N 1
ATOM 768 C CA . LEU A 1 92 ? -31.266 13.568 29.708 1.00 92.69 92 LEU A CA 1
ATOM 769 C C . LEU A 1 92 ? -31.090 15.054 30.017 1.00 92.69 92 LEU A C 1
ATOM 771 O O . LEU A 1 92 ? -31.575 15.911 29.263 1.00 92.69 92 LEU A O 1
ATOM 775 N N . ASP A 1 93 ? -30.355 15.354 31.081 1.00 91.12 93 ASP A N 1
ATOM 776 C CA . ASP A 1 93 ? -29.959 16.722 31.402 1.00 91.12 93 ASP A CA 1
ATOM 777 C C . ASP A 1 93 ? -28.761 17.201 30.556 1.00 91.12 93 ASP A C 1
ATOM 779 O O . ASP A 1 93 ? -28.243 16.502 29.680 1.00 91.12 93 ASP A O 1
ATOM 783 N N . THR A 1 94 ? -28.351 18.453 30.765 1.00 92.25 94 THR A N 1
ATOM 784 C CA . THR A 1 94 ? -27.248 19.065 30.014 1.00 92.25 94 THR A CA 1
ATOM 785 C C . THR A 1 94 ? -25.900 18.398 30.300 1.00 92.25 94 THR A C 1
ATOM 787 O O . THR A 1 94 ? -25.090 18.270 29.383 1.00 92.25 94 THR A O 1
ATOM 790 N N . ILE A 1 95 ? -25.650 17.963 31.539 1.00 90.12 95 ILE A N 1
ATOM 791 C CA . ILE A 1 95 ? -24.403 17.292 31.937 1.00 90.12 95 ILE A CA 1
ATOM 792 C C . ILE A 1 95 ? -24.328 15.927 31.252 1.00 90.12 95 ILE A C 1
ATOM 794 O O . ILE A 1 95 ? -23.331 15.613 30.607 1.00 90.12 95 ILE A O 1
ATOM 798 N N . GLU A 1 96 ? -25.411 15.159 31.317 1.00 92.38 96 GLU A N 1
ATOM 799 C CA . GLU A 1 96 ? -25.541 13.833 30.716 1.00 92.38 96 GLU A CA 1
ATOM 800 C C . GLU A 1 96 ? -25.361 13.882 29.196 1.00 92.38 96 GLU A C 1
ATOM 802 O O . GLU A 1 96 ? -24.590 13.101 28.640 1.00 92.38 96 GLU A O 1
ATOM 807 N N . LYS A 1 97 ? -26.003 14.841 28.516 1.00 94.12 97 LYS A N 1
ATOM 808 C CA . LYS A 1 97 ? -25.815 15.051 27.069 1.00 94.12 97 LYS A CA 1
ATOM 809 C C . LYS A 1 97 ? -24.364 15.377 26.726 1.00 94.12 97 LYS A C 1
ATOM 811 O O . LYS A 1 97 ? -23.805 14.750 25.830 1.00 94.12 97 LYS A O 1
ATOM 816 N N . THR A 1 98 ? -23.749 16.291 27.477 1.00 93.62 98 THR A N 1
ATOM 817 C CA . THR A 1 98 ? -22.344 16.686 27.277 1.00 93.62 98 THR A CA 1
ATOM 818 C C . THR A 1 98 ? -21.406 15.488 27.457 1.00 93.62 98 THR A C 1
ATOM 820 O O . THR A 1 98 ? -20.522 15.259 26.634 1.00 93.62 98 THR A O 1
ATOM 823 N N . ASN A 1 99 ? -21.628 14.670 28.490 1.00 93.06 99 ASN A N 1
ATOM 824 C CA . ASN A 1 99 ? -20.842 13.463 28.738 1.00 93.06 99 ASN A CA 1
ATOM 825 C C . ASN A 1 99 ? -21.030 12.413 27.642 1.00 93.06 99 ASN A C 1
ATOM 827 O O . ASN A 1 99 ? -20.050 11.816 27.205 1.00 93.06 99 ASN A O 1
ATOM 831 N N . ILE A 1 100 ? -22.260 12.200 27.166 1.00 94.25 100 ILE A N 1
ATOM 832 C CA . ILE A 1 100 ? -22.534 11.273 26.059 1.00 94.25 100 ILE A CA 1
ATOM 833 C C . ILE A 1 100 ? -21.787 11.706 24.800 1.00 94.25 100 ILE A C 1
ATOM 835 O O . ILE A 1 100 ? -21.173 10.861 24.153 1.00 94.25 100 ILE A O 1
ATOM 839 N N . GLU A 1 101 ? -21.835 12.991 24.448 1.00 94.69 101 GLU A N 1
ATOM 840 C CA . GLU A 1 101 ? -21.142 13.528 23.273 1.00 94.69 101 GLU A CA 1
ATOM 841 C C . GLU A 1 101 ? -19.624 13.366 23.392 1.00 94.69 101 GLU A C 1
ATOM 843 O O . GLU A 1 101 ? -18.986 12.852 22.470 1.00 94.69 101 GLU A O 1
ATOM 848 N N . LEU A 1 102 ? -19.053 13.718 24.548 1.00 93.75 102 LEU A N 1
ATOM 849 C CA . LEU A 1 102 ? -17.623 13.561 24.798 1.00 93.75 102 LEU A CA 1
ATOM 850 C C . LEU A 1 102 ? -17.197 12.090 24.719 1.00 93.75 102 LEU A C 1
ATOM 852 O O . LEU A 1 102 ? -16.278 11.764 23.968 1.00 93.75 102 LEU A O 1
ATOM 856 N N . ILE A 1 103 ? -17.878 11.196 25.442 1.00 93.25 103 ILE A N 1
ATOM 857 C CA . ILE A 1 103 ? -17.549 9.767 25.455 1.00 93.25 103 ILE A CA 1
ATOM 858 C C . ILE A 1 103 ? -17.660 9.183 24.045 1.00 93.25 103 ILE A C 1
ATOM 860 O O . ILE A 1 103 ? -16.733 8.506 23.604 1.00 93.25 103 ILE A O 1
ATOM 864 N N . LYS A 1 104 ? -18.729 9.508 23.305 1.00 93.12 104 LYS A N 1
ATOM 865 C CA . LYS A 1 104 ? -18.902 9.071 21.912 1.00 93.12 104 LYS A CA 1
ATOM 866 C C . LYS A 1 104 ? -17.744 9.491 21.020 1.00 93.12 104 LYS A C 1
ATOM 868 O O . LYS A 1 104 ? -17.249 8.670 20.257 1.00 93.12 104 LYS A O 1
ATOM 873 N N . SER A 1 105 ? -17.282 10.734 21.144 1.00 91.88 105 SER A N 1
ATOM 874 C CA . SER A 1 105 ? -16.167 11.233 20.331 1.00 91.88 105 SER A CA 1
ATOM 875 C C . SER A 1 105 ? -14.849 10.484 20.582 1.00 91.88 105 SER A C 1
ATOM 877 O O . SER A 1 105 ? -13.998 10.409 19.695 1.00 91.88 105 SER A O 1
ATOM 879 N N . ILE A 1 106 ? -14.667 9.922 21.783 1.00 91.25 106 ILE A N 1
ATOM 880 C CA . ILE A 1 106 ? -13.501 9.104 22.131 1.00 91.25 106 ILE A CA 1
ATOM 881 C C . ILE A 1 106 ? -13.728 7.649 21.698 1.00 91.25 106 ILE A C 1
ATOM 883 O O . ILE A 1 106 ? -12.828 7.042 21.127 1.00 91.25 106 ILE A O 1
ATOM 887 N N . GLU A 1 107 ? -14.932 7.098 21.893 1.00 91.19 107 GLU A N 1
ATOM 888 C CA . GLU A 1 107 ? -15.307 5.764 21.400 1.00 91.19 107 GLU A CA 1
ATOM 889 C C . GLU A 1 107 ? -15.095 5.634 19.888 1.00 91.19 107 GLU A C 1
ATOM 891 O O . GLU A 1 107 ? -14.584 4.616 19.433 1.00 91.19 107 GLU A O 1
ATOM 896 N N . GLU A 1 108 ? -15.450 6.656 19.107 1.00 88.81 108 GLU A N 1
ATOM 897 C CA . GLU A 1 108 ? -15.236 6.663 17.654 1.00 88.81 108 GLU A CA 1
ATOM 898 C C . GLU A 1 108 ? -13.759 6.470 17.283 1.00 88.81 108 GLU A C 1
ATOM 900 O O . GLU A 1 108 ? -13.462 5.769 16.319 1.00 88.81 108 GLU A O 1
ATOM 905 N N . LYS A 1 109 ? -12.832 7.006 18.087 1.00 86.62 109 LYS A N 1
ATOM 906 C CA . LYS A 1 109 ? -11.383 6.823 17.906 1.00 86.62 109 LYS A CA 1
ATOM 907 C C . LYS A 1 109 ? -10.879 5.475 18.408 1.00 86.62 109 LYS A C 1
ATOM 909 O O . LYS A 1 109 ? -9.806 5.046 18.025 1.00 86.62 109 LYS A O 1
ATOM 914 N N . LEU A 1 110 ? -11.603 4.812 19.301 1.00 88.69 110 LEU A N 1
ATOM 915 C CA . LEU A 1 110 ? -11.179 3.542 19.898 1.00 88.69 110 LEU A CA 1
ATOM 916 C C . LEU A 1 110 ? -11.921 2.342 19.320 1.00 88.69 110 LEU A C 1
ATOM 918 O O . LEU A 1 110 ? -11.759 1.230 19.820 1.00 88.69 110 LEU A O 1
ATOM 922 N N . LYS A 1 111 ? -12.748 2.560 18.292 1.00 88.12 111 LYS A N 1
ATOM 923 C CA . LYS A 1 111 ? -13.605 1.531 17.719 1.00 88.12 111 LYS A CA 1
ATOM 924 C C . LYS A 1 111 ? -12.773 0.285 17.384 1.00 88.12 111 LYS A C 1
ATOM 926 O O . LYS A 1 111 ? -11.789 0.408 16.648 1.00 88.12 111 LYS A O 1
ATOM 931 N N . PRO A 1 112 ? -13.141 -0.898 17.905 1.00 87.50 112 PRO A N 1
ATOM 932 C CA . PRO A 1 112 ? -12.358 -2.105 17.699 1.00 87.50 112 PRO A CA 1
ATOM 933 C C . PRO A 1 112 ? -12.365 -2.510 16.225 1.00 87.50 112 PRO A C 1
ATOM 935 O O . PRO A 1 112 ? -13.348 -2.309 15.509 1.00 87.50 112 PRO A O 1
ATOM 938 N N . PHE A 1 113 ? -11.261 -3.110 15.782 1.00 91.06 113 PHE A N 1
ATOM 939 C CA . PHE A 1 113 ? -11.193 -3.708 14.456 1.00 91.06 113 PHE A CA 1
ATOM 940 C C . PHE A 1 113 ? -12.111 -4.929 14.379 1.00 91.06 113 PHE A C 1
ATOM 942 O O . PHE A 1 113 ? -11.941 -5.901 15.120 1.00 91.06 113 PHE A O 1
ATOM 949 N N . GLU A 1 114 ? -13.037 -4.894 13.431 1.00 91.38 114 GLU A N 1
ATOM 950 C CA . GLU A 1 114 ? -13.842 -6.041 13.035 1.00 91.38 114 GLU A CA 1
ATOM 951 C C . GLU A 1 114 ? -13.383 -6.504 11.658 1.00 91.38 114 GLU A C 1
ATOM 953 O O . GLU A 1 114 ? -13.218 -5.697 10.739 1.00 91.38 114 GLU A O 1
ATOM 958 N N . LEU A 1 115 ? -13.177 -7.814 11.509 1.00 90.81 115 LEU A N 1
ATOM 959 C CA . LEU A 1 115 ? -12.852 -8.368 10.203 1.00 90.81 115 LEU A CA 1
ATOM 960 C C . LEU A 1 115 ? -14.000 -8.095 9.223 1.00 90.81 115 LEU A C 1
ATOM 962 O O . LEU A 1 115 ? -15.159 -8.346 9.569 1.00 90.81 115 LEU A O 1
ATOM 966 N N . PRO A 1 116 ? -13.701 -7.630 7.997 1.00 92.69 116 PRO A N 1
ATOM 967 C CA . PRO A 1 116 ? -14.721 -7.471 6.975 1.00 92.69 116 PRO A CA 1
ATOM 968 C C . PRO A 1 116 ? -15.450 -8.789 6.687 1.00 92.69 116 PRO A C 1
ATOM 970 O O . PRO A 1 116 ? -14.865 -9.872 6.755 1.00 92.69 116 PRO A O 1
ATOM 973 N N . TYR A 1 117 ? -16.730 -8.693 6.320 1.00 92.56 117 TYR A N 1
ATOM 974 C CA . TYR A 1 117 ? -17.522 -9.853 5.912 1.00 92.56 117 TYR A CA 1
ATOM 975 C C . TYR A 1 117 ? -16.824 -10.633 4.786 1.00 92.56 117 TYR A C 1
ATOM 977 O O . TYR A 1 117 ? -16.305 -10.036 3.844 1.00 92.56 117 TYR A O 1
ATOM 985 N N . GLY A 1 118 ? -16.829 -11.964 4.884 1.00 92.25 118 GLY A N 1
ATOM 986 C CA . GLY A 1 118 ? -16.132 -12.846 3.942 1.00 92.25 118 GLY A CA 1
ATOM 987 C C . GLY A 1 118 ? -14.681 -13.162 4.317 1.00 92.25 118 GLY A C 1
ATOM 988 O O . GLY A 1 118 ? -14.015 -13.865 3.564 1.00 92.25 118 GLY A O 1
ATOM 989 N N . TYR A 1 119 ? -14.197 -12.692 5.472 1.00 91.44 119 TYR A N 1
ATOM 990 C CA . TYR A 1 119 ? -12.870 -13.022 5.991 1.00 91.44 119 TYR A CA 1
ATOM 991 C C . TYR A 1 119 ? -12.937 -13.664 7.374 1.00 91.44 119 TYR A C 1
ATOM 993 O O . TYR A 1 119 ? -13.720 -13.261 8.235 1.00 91.44 119 TYR A O 1
ATOM 1001 N N . GLU A 1 120 ? -12.056 -14.631 7.609 1.00 89.88 120 GLU A N 1
ATOM 1002 C CA . GLU A 1 120 ? -11.876 -15.277 8.905 1.00 89.88 120 GLU A CA 1
ATOM 1003 C C . GLU A 1 120 ? -10.417 -15.233 9.360 1.00 89.88 120 GLU A C 1
ATOM 1005 O O . GLU A 1 120 ? -9.485 -15.188 8.557 1.00 89.88 120 GLU A O 1
ATOM 1010 N N . LYS A 1 121 ? -10.202 -15.222 10.680 1.00 83.06 121 LYS A N 1
ATOM 1011 C CA . LYS A 1 121 ? -8.847 -15.217 11.246 1.00 83.06 121 LYS A CA 1
ATOM 1012 C C . LYS A 1 121 ? -8.131 -16.498 10.845 1.00 83.06 121 LYS A C 1
ATOM 1014 O O . LYS A 1 121 ? -8.635 -17.589 11.098 1.00 83.06 121 LYS A O 1
ATOM 1019 N N . THR A 1 122 ? -6.916 -16.375 10.325 1.00 72.62 122 THR A N 1
ATOM 1020 C CA . THR A 1 122 ? -6.109 -17.552 10.002 1.00 72.62 122 THR A CA 1
ATOM 1021 C C . THR A 1 122 ? -5.661 -18.240 11.294 1.00 72.62 122 THR A C 1
ATOM 1023 O O . THR A 1 122 ? -4.826 -17.719 12.037 1.00 72.62 122 THR A O 1
ATOM 1026 N N . THR A 1 123 ? -6.198 -19.428 11.579 1.00 60.19 123 THR A N 1
ATOM 1027 C CA . THR A 1 123 ? -5.798 -20.264 12.721 1.00 60.19 123 THR A CA 1
ATOM 1028 C C . THR A 1 123 ? -4.611 -21.152 12.344 1.00 60.19 123 THR A C 1
ATOM 1030 O O . THR A 1 123 ? -4.717 -22.376 12.331 1.00 60.19 123 THR A O 1
ATOM 1033 N N . SER A 1 124 ? -3.471 -20.559 11.984 1.00 55.75 124 SER A N 1
ATOM 1034 C CA . SER A 1 124 ? -2.238 -21.346 11.859 1.00 55.75 124 SER A CA 1
ATOM 1035 C C . SER A 1 124 ? -1.712 -21.704 13.256 1.00 55.75 124 SER A C 1
ATOM 1037 O O . SER A 1 124 ? -1.932 -20.971 14.224 1.00 55.75 124 SER A O 1
ATOM 1039 N N . ASN A 1 125 ? -0.958 -22.801 13.377 1.00 48.16 125 ASN A N 1
ATOM 1040 C CA . ASN A 1 125 ? -0.285 -23.208 14.624 1.00 48.16 125 ASN A CA 1
ATOM 1041 C C . ASN A 1 125 ? 0.813 -22.217 15.097 1.00 48.16 125 ASN A C 1
ATOM 1043 O O . ASN A 1 125 ? 1.516 -22.489 16.070 1.00 48.16 125 ASN A O 1
ATOM 1047 N N . LEU A 1 126 ? 0.948 -21.051 14.450 1.00 54.12 126 LEU A N 1
ATOM 1048 C CA . LEU A 1 126 ? 1.890 -19.969 14.759 1.00 54.12 126 LEU A CA 1
ATOM 1049 C C . LEU A 1 126 ? 1.170 -18.647 15.146 1.00 54.12 126 LEU A C 1
ATOM 1051 O O . LEU A 1 126 ? 1.541 -17.571 14.673 1.00 54.12 126 LEU A O 1
ATOM 1055 N N . PRO A 1 127 ? 0.156 -18.661 16.036 1.00 51.72 127 PRO A N 1
ATOM 1056 C CA . PRO A 1 127 ? -0.816 -17.569 16.199 1.00 51.72 127 PRO A CA 1
ATOM 1057 C C . PRO A 1 127 ? -0.238 -16.221 16.664 1.00 51.72 127 PRO A C 1
ATOM 1059 O O . PRO A 1 127 ? -0.903 -15.198 16.515 1.00 51.72 127 PRO A O 1
ATOM 1062 N N . LYS A 1 128 ? 0.982 -16.193 17.223 1.00 57.28 128 LYS A N 1
ATOM 1063 C CA . LYS A 1 128 ? 1.604 -14.973 17.772 1.00 57.28 128 LYS A CA 1
ATOM 1064 C C . LYS A 1 128 ? 2.200 -14.032 16.724 1.00 57.28 128 LYS A C 1
ATOM 1066 O O . LYS A 1 128 ? 2.446 -12.883 17.058 1.00 57.28 128 LYS A O 1
ATOM 1071 N N . GLN A 1 129 ? 2.461 -14.504 15.508 1.00 63.03 129 GLN A N 1
ATOM 1072 C CA . GLN A 1 129 ? 3.072 -13.682 14.453 1.00 63.03 129 GLN A CA 1
ATOM 1073 C C . GLN A 1 129 ? 2.004 -12.976 13.596 1.00 63.03 129 GLN A C 1
ATOM 1075 O O . GLN A 1 129 ? 2.196 -11.862 13.129 1.00 63.03 129 GLN A O 1
ATOM 1080 N N . TYR A 1 130 ? 0.815 -13.570 13.497 1.00 71.56 130 TYR A N 1
ATOM 1081 C CA . TYR A 1 130 ? -0.238 -13.144 12.570 1.00 71.56 130 TYR A CA 1
ATOM 1082 C C . TYR A 1 130 ? -1.271 -12.176 13.136 1.00 71.56 130 TYR A C 1
ATOM 1084 O O . TYR A 1 130 ? -2.072 -11.636 12.380 1.00 71.56 130 TYR A O 1
ATOM 1092 N N . ASN A 1 131 ? -1.298 -12.002 14.456 1.00 82.12 131 ASN A N 1
ATOM 1093 C CA . ASN A 1 131 ? -2.279 -11.178 15.150 1.00 82.12 131 ASN A CA 1
ATOM 1094 C C . ASN A 1 131 ? -1.552 -10.350 16.206 1.00 82.12 131 ASN A C 1
ATOM 1096 O O . ASN A 1 131 ? -1.254 -10.846 17.295 1.00 82.12 131 ASN A O 1
ATOM 1100 N N . LEU A 1 132 ? -1.234 -9.107 15.865 1.00 88.31 132 LEU A N 1
ATOM 1101 C CA . LEU A 1 132 ? -0.480 -8.201 16.720 1.00 88.31 132 LEU A CA 1
ATOM 1102 C C . LEU A 1 132 ? -1.354 -7.014 17.107 1.00 88.31 132 LEU A C 1
ATOM 1104 O O . LEU A 1 132 ? -2.143 -6.517 16.306 1.00 88.31 132 LEU A O 1
ATOM 1108 N N . SER A 1 133 ? -1.179 -6.567 18.347 1.00 90.94 133 SER A N 1
ATOM 1109 C CA . SER A 1 133 ? -1.761 -5.332 18.855 1.00 90.94 133 SER A CA 1
ATOM 1110 C C . SER A 1 133 ? -0.626 -4.448 19.358 1.00 90.94 133 SER A C 1
ATOM 1112 O O . SER A 1 133 ? 0.059 -4.791 20.326 1.00 90.94 133 SER A O 1
ATOM 1114 N N . VAL A 1 134 ? -0.358 -3.358 18.646 1.00 93.12 134 VAL A N 1
ATOM 1115 C CA . VAL A 1 134 ? 0.802 -2.488 18.871 1.00 93.12 134 VAL A CA 1
ATOM 1116 C C . VAL A 1 134 ? 0.461 -1.063 18.468 1.00 93.12 134 VAL A C 1
ATOM 1118 O O . VAL A 1 134 ? -0.368 -0.869 17.603 1.00 93.12 134 VAL A O 1
ATOM 1121 N N . ASP A 1 135 ? 1.079 -0.083 19.111 1.00 93.88 135 ASP A N 1
ATOM 1122 C CA . ASP A 1 135 ? 0.946 1.326 18.735 1.00 93.88 135 ASP A CA 1
ATOM 1123 C C . ASP A 1 135 ? 1.969 1.615 17.619 1.00 93.88 135 ASP A C 1
ATOM 1125 O O . ASP A 1 135 ? 3.184 1.539 17.861 1.00 93.88 135 ASP A O 1
ATOM 1129 N N . LEU A 1 136 ? 1.489 1.808 16.385 1.00 94.94 136 LEU A N 1
ATOM 1130 C CA . LEU A 1 136 ? 2.326 1.990 15.197 1.00 94.94 136 LEU A CA 1
ATOM 1131 C C . LEU A 1 136 ? 2.678 3.454 14.947 1.00 94.94 136 LEU A C 1
ATOM 1133 O O . LEU A 1 136 ? 3.757 3.722 14.407 1.00 94.94 136 LEU A O 1
ATOM 1137 N N . ASP A 1 137 ? 1.789 4.379 15.303 1.00 93.81 137 ASP A N 1
ATOM 1138 C CA . ASP A 1 137 ? 1.911 5.802 14.994 1.00 93.81 137 ASP A CA 1
ATOM 1139 C C . ASP A 1 137 ? 2.311 6.687 16.187 1.00 93.81 137 ASP A C 1
ATOM 1141 O O . ASP A 1 137 ? 2.681 7.851 15.995 1.00 93.81 137 ASP A O 1
ATOM 1145 N N . GLY A 1 138 ? 2.392 6.103 17.382 1.00 92.50 138 GLY A N 1
ATOM 1146 C CA . GLY A 1 138 ? 2.848 6.734 18.613 1.00 92.50 138 GLY A CA 1
ATOM 1147 C C . GLY A 1 138 ? 1.767 7.548 19.318 1.00 92.50 138 GLY A C 1
ATOM 1148 O O . GLY A 1 138 ? 2.111 8.473 20.059 1.00 92.50 138 GLY A O 1
ATOM 1149 N N . ASP A 1 139 ? 0.490 7.263 19.069 1.00 90.06 139 ASP A N 1
ATOM 1150 C CA . ASP A 1 139 ? -0.641 7.973 19.666 1.00 90.06 139 ASP A CA 1
ATOM 1151 C C . ASP A 1 139 ? -1.131 7.369 21.002 1.00 90.06 139 ASP A C 1
ATOM 1153 O O . ASP A 1 139 ? -2.089 7.867 21.598 1.00 90.06 139 ASP A O 1
ATOM 1157 N N . ASN A 1 140 ? -0.430 6.348 21.516 1.00 88.88 140 ASN A N 1
ATOM 1158 C CA . ASN A 1 140 ? -0.765 5.540 22.696 1.00 88.88 140 ASN A CA 1
ATOM 1159 C C . ASN A 1 140 ? -2.044 4.697 22.571 1.00 88.88 140 ASN A C 1
ATOM 1161 O O . ASN A 1 140 ? -2.459 4.062 23.549 1.00 88.88 140 ASN A O 1
ATOM 1165 N N . ILE A 1 141 ? -2.646 4.624 21.388 1.00 89.44 141 ILE A N 1
ATOM 1166 C CA . ILE A 1 141 ? -3.751 3.734 21.061 1.00 89.44 141 ILE A CA 1
ATOM 1167 C C . ILE A 1 141 ? -3.161 2.509 20.355 1.00 89.44 141 ILE A C 1
ATOM 1169 O O . ILE A 1 141 ? -2.201 2.569 19.595 1.00 89.44 141 ILE A O 1
ATOM 1173 N N . LYS A 1 142 ? -3.670 1.320 20.690 1.00 92.50 142 LYS A N 1
ATOM 1174 C CA . LYS A 1 142 ? -3.194 0.092 20.050 1.00 92.50 142 LYS A CA 1
ATOM 1175 C C . LYS A 1 142 ? -3.870 -0.090 18.698 1.00 92.50 142 LYS A C 1
ATOM 1177 O O . LYS A 1 142 ? -5.093 -0.187 18.625 1.00 92.50 142 LYS A O 1
ATOM 1182 N N . ASP A 1 143 ? -3.055 -0.246 17.670 1.00 95.06 143 ASP A N 1
ATOM 1183 C CA . ASP A 1 143 ? -3.438 -0.643 16.323 1.00 95.06 143 ASP A CA 1
ATOM 1184 C C . ASP A 1 143 ? -3.469 -2.160 16.192 1.00 95.06 143 ASP A C 1
ATOM 1186 O O . ASP A 1 143 ? -2.922 -2.898 17.024 1.00 95.06 143 ASP A O 1
ATOM 1190 N N . VAL A 1 144 ? -4.112 -2.638 15.130 1.00 93.81 144 VAL A N 1
ATOM 1191 C CA . VAL A 1 144 ? -4.281 -4.068 14.871 1.00 93.81 144 VAL A CA 1
ATOM 1192 C C . VAL A 1 144 ? -3.588 -4.451 13.573 1.00 93.81 144 VAL A C 1
ATOM 1194 O O . VAL A 1 144 ? -3.820 -3.855 12.527 1.00 93.81 144 VAL A O 1
ATOM 1197 N N . ILE A 1 145 ? -2.762 -5.492 13.635 1.00 93.12 145 ILE A N 1
ATOM 1198 C CA . ILE A 1 145 ? -2.207 -6.176 12.466 1.00 93.12 145 ILE A CA 1
ATOM 1199 C C . ILE A 1 145 ? -2.766 -7.591 12.488 1.00 93.12 145 ILE A C 1
ATOM 1201 O O . ILE A 1 145 ? -2.545 -8.326 13.453 1.00 93.12 145 ILE A O 1
ATOM 1205 N N . GLN A 1 146 ? -3.504 -7.970 11.452 1.00 90.75 146 GLN A N 1
ATOM 1206 C CA . GLN A 1 146 ? -4.238 -9.225 11.422 1.00 90.75 146 GLN A CA 1
ATOM 1207 C C . GLN A 1 146 ? -4.166 -9.880 10.052 1.00 90.75 146 GLN A C 1
ATOM 1209 O O . GLN A 1 146 ? -4.622 -9.317 9.063 1.00 90.75 146 GLN A O 1
ATOM 1214 N N . VAL A 1 147 ? -3.665 -11.111 10.008 1.00 88.94 147 VAL A N 1
ATOM 1215 C CA . VAL A 1 147 ? -3.805 -11.957 8.822 1.00 88.94 147 VAL A CA 1
ATOM 1216 C C . VAL A 1 147 ? -5.131 -12.707 8.863 1.00 88.94 147 VAL A C 1
ATOM 1218 O O . VAL A 1 147 ? -5.498 -13.316 9.874 1.00 88.94 147 VAL A O 1
ATOM 1221 N N . ALA A 1 148 ? -5.834 -12.670 7.740 1.00 88.44 148 ALA A N 1
ATOM 1222 C CA . ALA A 1 148 ? -7.104 -13.335 7.535 1.00 88.44 148 ALA A CA 1
ATOM 1223 C C . ALA A 1 148 ? -7.105 -14.112 6.216 1.00 88.44 148 ALA A C 1
ATOM 1225 O O . ALA A 1 148 ? -6.351 -13.803 5.292 1.00 88.44 148 ALA A O 1
ATOM 1226 N N . SER A 1 149 ? -7.962 -15.123 6.147 1.00 87.50 149 SER A N 1
ATOM 1227 C CA . SER A 1 149 ? -8.228 -15.897 4.937 1.00 87.50 149 SER A CA 1
ATOM 1228 C C . SER A 1 149 ? -9.617 -15.548 4.421 1.00 87.50 149 SER A C 1
ATOM 1230 O O . SER A 1 149 ? -10.537 -15.318 5.211 1.00 87.50 149 SER A O 1
ATOM 1232 N N . ASN A 1 150 ? -9.758 -15.466 3.105 1.00 87.75 150 ASN A N 1
ATOM 1233 C CA . ASN A 1 150 ? -11.055 -15.316 2.465 1.00 87.75 150 ASN A CA 1
ATOM 1234 C C . ASN A 1 150 ? -11.863 -16.612 2.641 1.00 87.75 150 ASN A C 1
ATOM 1236 O O . ASN A 1 150 ? -11.328 -17.707 2.505 1.00 87.75 150 ASN A O 1
ATOM 1240 N N . THR A 1 151 ? -13.153 -16.509 2.948 1.00 89.62 151 THR A N 1
ATOM 1241 C CA . THR A 1 151 ? -14.008 -17.686 3.180 1.00 89.62 151 THR A CA 1
ATOM 1242 C C . THR A 1 151 ? -14.484 -18.353 1.889 1.00 89.62 151 THR A C 1
ATOM 1244 O O . THR A 1 151 ? -15.035 -19.451 1.932 1.00 89.62 151 THR A O 1
ATOM 1247 N N . SER A 1 152 ? -14.317 -17.687 0.743 1.00 88.12 152 SER A N 1
ATOM 1248 C CA . SER A 1 152 ? -14.808 -18.127 -0.572 1.00 88.12 152 SER A CA 1
ATOM 1249 C C . SER A 1 152 ? -13.691 -18.394 -1.586 1.00 88.12 152 SER A C 1
ATOM 1251 O O . SER A 1 152 ? -13.973 -18.859 -2.689 1.00 88.12 152 SER A O 1
ATOM 1253 N N . SER A 1 153 ? -12.436 -18.097 -1.247 1.00 84.69 153 SER A N 1
ATOM 1254 C CA . SER A 1 153 ? -11.270 -18.309 -2.109 1.00 84.69 153 SER A CA 1
ATOM 1255 C C . SER A 1 153 ? -10.039 -18.675 -1.280 1.00 84.69 153 SER A C 1
ATOM 1257 O O . SER A 1 153 ? -10.061 -18.613 -0.056 1.00 84.69 153 SER A O 1
ATOM 1259 N N . TYR A 1 154 ? -8.940 -19.031 -1.945 1.00 77.56 154 TYR A N 1
ATOM 1260 C CA . TYR A 1 154 ? -7.652 -19.276 -1.287 1.00 77.56 154 TYR A CA 1
ATOM 1261 C C . TYR A 1 154 ? -6.880 -17.984 -0.955 1.00 77.56 154 TYR A C 1
ATOM 1263 O O . TYR A 1 154 ? -5.730 -18.055 -0.527 1.00 77.56 154 TYR A O 1
ATOM 1271 N N . GLU A 1 155 ? -7.498 -16.810 -1.139 1.00 83.06 155 GLU A N 1
ATOM 1272 C CA . GLU A 1 155 ? -6.869 -15.510 -0.898 1.00 83.06 155 GLU A CA 1
ATOM 1273 C C . GLU A 1 155 ? -6.504 -15.350 0.588 1.00 83.06 155 GLU A C 1
ATOM 1275 O O . GLU A 1 155 ? -7.358 -15.460 1.477 1.00 83.06 155 GLU A O 1
ATOM 1280 N N . LYS A 1 156 ? -5.237 -15.022 0.858 1.00 85.06 156 LYS A N 1
ATOM 1281 C CA . LYS A 1 156 ? -4.772 -14.600 2.188 1.00 85.06 156 LYS A CA 1
ATOM 1282 C C . LYS A 1 156 ? -4.463 -13.118 2.187 1.00 85.06 156 LYS A C 1
ATOM 1284 O O . LYS A 1 156 ? -3.846 -12.594 1.264 1.00 85.06 156 LYS A O 1
ATOM 1289 N N . VAL A 1 157 ? -4.850 -12.445 3.262 1.00 88.88 157 VAL A N 1
ATOM 1290 C CA . VAL A 1 157 ? -4.824 -10.987 3.354 1.00 88.88 157 VAL A CA 1
ATOM 1291 C C . VAL A 1 157 ? -4.222 -10.545 4.679 1.00 88.88 157 VAL A C 1
ATOM 1293 O O . VAL A 1 157 ? -4.533 -11.100 5.729 1.00 88.88 157 VAL A O 1
ATOM 1296 N N . LEU A 1 158 ? -3.393 -9.509 4.632 1.00 91.75 158 LEU A N 1
ATOM 1297 C CA . LEU A 1 158 ? -2.933 -8.744 5.780 1.00 91.75 158 LEU A CA 1
ATOM 1298 C C . LEU A 1 158 ? -3.797 -7.491 5.938 1.00 91.75 158 LEU A C 1
ATOM 1300 O O . LEU A 1 158 ? -3.768 -6.589 5.100 1.00 91.75 158 LEU A O 1
ATOM 1304 N N . PHE A 1 159 ? -4.534 -7.429 7.040 1.00 94.06 159 PHE A N 1
ATOM 1305 C CA . PHE A 1 159 ? -5.202 -6.226 7.505 1.00 94.06 159 PHE A CA 1
ATOM 1306 C C . PHE A 1 159 ? -4.302 -5.456 8.466 1.00 94.06 159 PHE A C 1
ATOM 1308 O O . PHE A 1 159 ? -3.721 -6.030 9.389 1.00 94.06 159 PHE A O 1
ATOM 1315 N N . ILE A 1 160 ? -4.215 -4.145 8.260 1.00 95.31 160 ILE A N 1
ATOM 1316 C CA . ILE A 1 160 ? -3.606 -3.210 9.208 1.00 95.31 160 ILE A CA 1
ATOM 1317 C C . ILE A 1 160 ? -4.659 -2.157 9.523 1.00 95.31 160 ILE A C 1
ATOM 1319 O O . ILE A 1 160 ? -5.161 -1.504 8.612 1.00 95.31 160 ILE A O 1
ATOM 1323 N N . TYR A 1 161 ? -5.004 -2.001 10.790 1.00 95.75 161 TYR A N 1
ATOM 1324 C CA . TYR A 1 161 ? -6.013 -1.060 11.250 1.00 95.75 161 TYR A CA 1
ATOM 1325 C C . TYR A 1 161 ? -5.382 -0.063 12.207 1.00 95.75 161 TYR A C 1
ATOM 1327 O O . TYR A 1 161 ? -4.969 -0.452 13.299 1.00 95.75 161 TYR A O 1
ATOM 1335 N N . LEU A 1 162 ? -5.312 1.196 11.773 1.00 95.06 162 LEU A N 1
ATOM 1336 C CA . LEU A 1 162 ? -4.953 2.322 12.623 1.00 95.06 162 LEU A CA 1
ATOM 1337 C C . LEU A 1 162 ? -6.201 2.752 13.393 1.00 95.06 162 LEU A C 1
ATOM 1339 O O . LEU A 1 162 ? -7.184 3.213 12.803 1.00 95.06 162 LEU A O 1
ATOM 1343 N N . THR A 1 163 ? -6.185 2.546 14.704 1.00 93.50 163 THR A N 1
ATOM 1344 C CA . THR A 1 163 ? -7.408 2.572 15.513 1.00 93.50 163 THR A CA 1
ATOM 1345 C C . THR A 1 163 ? -7.957 3.992 15.648 1.00 93.50 163 THR A C 1
ATOM 1347 O O . THR A 1 163 ? -9.124 4.228 15.327 1.00 93.50 163 THR A O 1
ATOM 1350 N N . ALA A 1 164 ? -7.109 4.965 15.998 1.00 90.00 164 ALA A N 1
ATOM 1351 C CA . ALA A 1 164 ? -7.519 6.341 16.298 1.00 90.00 164 ALA A CA 1
ATOM 1352 C C . ALA A 1 164 ? -8.236 7.081 15.168 1.00 90.00 164 ALA A C 1
ATOM 1354 O O . ALA A 1 164 ? -9.025 7.995 15.418 1.00 90.00 164 ALA A O 1
ATOM 1355 N N . ASN A 1 165 ? -7.959 6.708 13.920 1.00 88.25 165 ASN A N 1
ATOM 1356 C CA . ASN A 1 165 ? -8.567 7.298 12.731 1.00 88.25 165 ASN A CA 1
ATOM 1357 C C . ASN A 1 165 ? -9.476 6.313 11.977 1.00 88.25 165 ASN A C 1
ATOM 1359 O O . ASN A 1 165 ? -9.937 6.636 10.882 1.00 88.25 165 ASN A O 1
ATOM 1363 N N . SER A 1 166 ? -9.742 5.134 12.555 1.00 90.06 166 SER A N 1
ATOM 1364 C CA . SER A 1 166 ? -10.538 4.064 11.948 1.00 90.06 166 SER A CA 1
ATOM 1365 C C . SER A 1 166 ? -10.081 3.680 10.531 1.00 90.06 166 SER A C 1
ATOM 1367 O O . SER A 1 166 ? -10.899 3.339 9.670 1.00 90.06 166 SER A O 1
ATOM 1369 N N . LYS A 1 167 ? -8.776 3.754 10.248 1.00 91.94 167 LYS A N 1
ATOM 1370 C CA . LYS A 1 167 ? -8.243 3.542 8.899 1.00 91.94 167 LYS A CA 1
ATOM 1371 C C . LYS A 1 167 ? -7.745 2.119 8.723 1.00 91.94 167 LYS A C 1
ATOM 1373 O O . LYS A 1 167 ? -6.846 1.669 9.423 1.00 91.94 167 LYS A O 1
ATOM 1378 N N . THR A 1 168 ? -8.310 1.429 7.738 1.00 94.00 168 THR A N 1
ATOM 1379 C CA . THR A 1 168 ? -7.956 0.043 7.413 1.00 94.00 168 THR A CA 1
ATOM 1380 C C . THR A 1 168 ? -7.182 -0.019 6.103 1.00 94.00 168 THR A C 1
ATOM 1382 O O . THR A 1 168 ? -7.600 0.565 5.105 1.00 94.00 168 THR A O 1
ATOM 1385 N N . TYR A 1 169 ? -6.100 -0.790 6.092 1.00 94.44 169 TYR A N 1
ATOM 1386 C CA . TYR A 1 169 ? -5.390 -1.215 4.892 1.00 94.44 169 TYR A CA 1
ATOM 1387 C C . TYR A 1 169 ? -5.607 -2.708 4.682 1.00 94.44 169 TYR A C 1
ATOM 1389 O O . TYR A 1 169 ? -5.581 -3.483 5.640 1.00 94.44 169 TYR A O 1
ATOM 1397 N N . LYS A 1 170 ? -5.793 -3.094 3.421 1.00 93.56 170 LYS A N 1
ATOM 1398 C CA . LYS A 1 170 ? -5.905 -4.479 2.964 1.00 93.56 170 LYS A CA 1
ATOM 1399 C C . LYS A 1 170 ? -4.740 -4.748 2.015 1.00 93.56 170 LYS A C 1
ATOM 1401 O O . LYS A 1 170 ? -4.655 -4.093 0.983 1.00 93.56 170 LYS A O 1
ATOM 1406 N N . ILE A 1 171 ? -3.873 -5.699 2.345 1.00 91.31 171 ILE A N 1
ATOM 1407 C CA . ILE A 1 171 ? -2.779 -6.143 1.471 1.00 91.31 171 ILE A CA 1
ATOM 1408 C C . ILE A 1 171 ? -2.992 -7.619 1.161 1.00 91.31 171 ILE A C 1
ATOM 1410 O O . ILE A 1 171 ? -3.124 -8.427 2.079 1.00 91.31 171 ILE A O 1
ATOM 1414 N N . VAL A 1 172 ? -3.028 -7.977 -0.117 1.00 87.19 172 VAL A N 1
ATOM 1415 C CA . VAL A 1 172 ? -3.114 -9.378 -0.543 1.00 87.19 172 VAL A CA 1
ATOM 1416 C C . VAL A 1 172 ? -1.726 -10.009 -0.406 1.00 87.19 172 VAL A C 1
ATOM 1418 O O . VAL A 1 172 ? -0.738 -9.431 -0.849 1.00 87.19 172 VAL A O 1
ATOM 1421 N N . LEU A 1 173 ? -1.639 -11.145 0.289 1.00 82.00 173 LEU A N 1
ATOM 1422 C CA . LEU A 1 173 ? -0.385 -11.868 0.539 1.00 82.00 173 LEU A CA 1
ATOM 1423 C C . LEU A 1 173 ? -0.213 -13.088 -0.371 1.00 82.00 173 LEU A C 1
ATOM 1425 O O . LEU A 1 173 ? 0.906 -13.545 -0.565 1.00 82.00 173 LEU A O 1
ATOM 1429 N N . ASP A 1 174 ? -1.316 -13.672 -0.830 1.00 73.62 174 ASP A N 1
ATOM 1430 C CA . ASP A 1 174 ? -1.339 -14.861 -1.680 1.00 73.62 174 ASP A CA 1
ATOM 1431 C C . ASP A 1 174 ? -2.669 -14.881 -2.440 1.00 73.62 174 ASP A C 1
ATOM 1433 O O . ASP A 1 174 ? -3.727 -14.738 -1.818 1.00 73.62 174 ASP A O 1
ATOM 1437 N N . GLU A 1 175 ? -2.604 -15.029 -3.764 1.00 58.69 175 GLU A N 1
ATOM 1438 C CA . GLU A 1 175 ? -3.769 -15.085 -4.658 1.00 58.69 175 GLU A CA 1
ATOM 1439 C C . GLU A 1 175 ? -4.211 -16.517 -5.007 1.00 58.69 175 GLU A C 1
ATOM 1441 O O . GLU A 1 175 ? -5.244 -16.698 -5.651 1.00 58.69 175 GLU A O 1
ATOM 1446 N N . GLY A 1 176 ? -3.527 -17.546 -4.495 1.00 52.22 176 GLY A N 1
ATOM 1447 C CA . GLY A 1 176 ? -4.057 -18.903 -4.469 1.00 52.22 176 GLY A CA 1
ATOM 1448 C C . GLY A 1 176 ? -3.289 -19.920 -5.308 1.00 52.22 176 GLY A C 1
ATOM 1449 O O . GLY A 1 176 ? -3.131 -19.815 -6.521 1.00 52.22 176 GLY A O 1
ATOM 1450 N N . GLY A 1 177 ? -2.914 -20.998 -4.630 1.00 55.44 177 GLY A N 1
ATOM 1451 C CA . GLY A 1 177 ? -2.609 -22.301 -5.200 1.00 55.44 177 GLY A CA 1
ATOM 1452 C C . GLY A 1 177 ? -2.941 -23.383 -4.169 1.00 55.44 177 GLY A C 1
ATOM 1453 O O . GLY A 1 177 ? -2.921 -23.121 -2.970 1.00 55.44 177 GLY A O 1
ATOM 1454 N N . GLU A 1 178 ? -3.242 -24.609 -4.614 1.00 49.84 178 GLU A N 1
ATOM 1455 C CA . GLU A 1 178 ? -3.511 -25.756 -3.718 1.00 49.84 178 GLU A CA 1
ATOM 1456 C C . GLU A 1 178 ? -2.299 -26.145 -2.849 1.00 49.84 178 GLU A C 1
ATOM 1458 O O . GLU A 1 178 ? -2.432 -26.893 -1.879 1.00 49.84 178 GLU A O 1
ATOM 1463 N N . TYR A 1 179 ? -1.108 -25.654 -3.192 1.00 53.34 179 TYR A N 1
ATOM 1464 C CA . TYR A 1 179 ? 0.122 -25.947 -2.474 1.00 53.34 179 TYR A CA 1
ATOM 1465 C C . TYR A 1 179 ? 0.340 -24.938 -1.348 1.00 53.34 179 TYR A C 1
ATOM 1467 O O . TYR A 1 179 ? 0.628 -23.768 -1.590 1.00 53.34 179 TYR A O 1
ATOM 1475 N N . GLU A 1 180 ? 0.255 -25.419 -0.106 1.00 49.56 180 GLU A N 1
ATOM 1476 C CA . GLU A 1 180 ? 0.707 -24.695 1.082 1.00 49.56 180 GLU A CA 1
ATOM 1477 C C . GLU A 1 180 ? 2.213 -24.413 0.969 1.00 49.56 180 GLU A C 1
ATOM 1479 O O . GLU A 1 180 ? 3.046 -25.252 1.318 1.00 49.56 180 GLU A O 1
ATOM 1484 N N . ILE A 1 181 ? 2.591 -23.236 0.470 1.00 50.84 181 ILE A N 1
ATOM 1485 C CA . ILE A 1 181 ? 3.986 -22.800 0.556 1.00 50.84 181 ILE A CA 1
ATOM 1486 C C . ILE A 1 181 ? 4.246 -22.323 1.998 1.00 50.84 181 ILE A C 1
ATOM 1488 O O . ILE A 1 181 ? 3.395 -21.628 2.570 1.00 50.84 181 ILE A O 1
ATOM 1492 N N . PRO A 1 182 ? 5.371 -22.738 2.628 1.00 52.59 182 PRO A N 1
ATOM 1493 C CA . PRO A 1 182 ? 5.712 -22.372 3.998 1.00 52.59 182 PRO A CA 1
ATOM 1494 C C . PRO A 1 182 ? 5.700 -20.858 4.203 1.00 52.59 182 PRO A C 1
ATOM 1496 O O . PRO A 1 182 ? 5.853 -20.084 3.261 1.00 52.59 182 PRO A O 1
ATOM 1499 N N . PRO A 1 183 ? 5.446 -20.434 5.441 1.00 55.41 183 PRO A N 1
ATOM 1500 C CA . PRO A 1 183 ? 4.384 -19.493 5.671 1.00 55.41 183 PRO A CA 1
ATOM 1501 C C . PRO A 1 183 ? 4.817 -18.085 5.299 1.00 55.41 183 PRO A C 1
ATOM 1503 O O . PRO A 1 183 ? 5.931 -17.671 5.609 1.00 55.41 183 PRO A O 1
ATOM 1506 N N . ASN A 1 184 ? 3.880 -17.328 4.730 1.00 65.25 184 ASN A N 1
ATOM 1507 C CA . ASN A 1 184 ? 3.964 -15.876 4.721 1.00 65.25 184 ASN A CA 1
ATOM 1508 C C . ASN A 1 184 ? 4.310 -15.435 6.146 1.00 65.25 184 ASN A C 1
ATOM 1510 O O . ASN A 1 184 ? 3.571 -15.765 7.078 1.00 65.25 184 ASN A O 1
ATOM 1514 N N . GLU A 1 185 ? 5.449 -14.786 6.358 1.00 77.19 185 GLU A N 1
ATOM 1515 C CA . GLU A 1 185 ? 5.806 -14.297 7.684 1.00 77.19 185 GLU A CA 1
ATOM 1516 C C . GLU A 1 185 ? 5.224 -12.903 7.818 1.00 77.19 185 GLU A C 1
ATOM 1518 O O . GLU A 1 185 ? 5.420 -12.067 6.946 1.00 77.19 185 GLU A O 1
ATOM 1523 N N . VAL A 1 186 ? 4.505 -12.638 8.903 1.00 87.19 186 VAL A N 1
ATOM 1524 C CA . VAL A 1 186 ? 4.182 -11.274 9.321 1.00 87.19 186 VAL A CA 1
ATOM 1525 C C . VAL A 1 186 ? 4.776 -11.112 10.702 1.00 87.19 186 VAL A C 1
ATOM 1527 O O . VAL A 1 186 ? 4.532 -11.922 11.590 1.00 87.19 186 VAL A O 1
ATOM 1530 N N . LYS A 1 187 ? 5.610 -10.099 10.886 1.00 88.06 187 LYS A N 1
ATOM 1531 C CA . LYS A 1 187 ? 6.276 -9.832 12.157 1.00 88.06 187 LYS A CA 1
ATOM 1532 C C . LYS A 1 187 ? 6.463 -8.341 12.351 1.00 88.06 187 LYS A C 1
ATOM 1534 O O . LYS A 1 187 ? 6.364 -7.546 11.419 1.00 88.06 187 LYS A O 1
ATOM 1539 N N . LEU A 1 188 ? 6.764 -7.974 13.588 1.00 89.88 188 LEU A N 1
ATOM 1540 C CA . LEU A 1 188 ? 7.096 -6.609 13.951 1.00 89.88 188 LEU A CA 1
ATOM 1541 C C . LEU A 1 188 ? 8.556 -6.534 14.398 1.00 89.88 188 LEU A C 1
ATOM 1543 O O . LEU A 1 188 ? 8.955 -7.206 15.347 1.00 89.88 188 LEU A O 1
ATOM 1547 N N . GLU A 1 189 ? 9.337 -5.687 13.737 1.00 91.12 189 GLU A N 1
ATOM 1548 C CA . GLU A 1 189 ? 10.734 -5.403 14.066 1.00 91.12 189 GLU A CA 1
ATOM 1549 C C . GLU A 1 189 ? 10.865 -3.909 14.391 1.00 91.12 189 GLU A C 1
ATOM 1551 O O . GLU A 1 189 ? 10.847 -3.078 13.492 1.00 91.12 189 GLU A O 1
ATOM 1556 N N . ASN A 1 190 ? 10.989 -3.528 15.668 1.00 89.31 190 ASN A N 1
ATOM 1557 C CA . ASN A 1 190 ? 11.158 -2.120 16.080 1.00 89.31 190 ASN A CA 1
ATOM 1558 C C . ASN A 1 190 ? 10.090 -1.161 15.493 1.00 89.31 190 ASN A C 1
ATOM 1560 O O . ASN A 1 190 ? 10.433 -0.144 14.885 1.00 89.31 190 ASN A O 1
ATOM 1564 N N . ASN A 1 191 ? 8.801 -1.493 15.648 1.00 89.94 191 ASN A N 1
ATOM 1565 C CA . ASN A 1 191 ? 7.660 -0.779 15.041 1.00 89.94 191 ASN A CA 1
ATOM 1566 C C . ASN A 1 191 ? 7.660 -0.741 13.496 1.00 89.94 191 ASN A C 1
ATOM 1568 O O . ASN A 1 191 ? 6.977 0.081 12.888 1.00 89.94 191 ASN A O 1
ATOM 1572 N N . ILE A 1 192 ? 8.409 -1.632 12.845 1.00 95.00 192 ILE A N 1
ATOM 1573 C CA . ILE A 1 192 ? 8.341 -1.865 11.401 1.00 95.00 192 ILE A CA 1
ATOM 1574 C C . ILE A 1 192 ? 7.584 -3.167 11.180 1.00 95.00 192 ILE A C 1
ATOM 1576 O O . ILE A 1 192 ? 7.977 -4.214 11.695 1.00 95.00 192 ILE A O 1
ATOM 1580 N N . ILE A 1 193 ? 6.502 -3.099 10.415 1.00 95.19 193 ILE A N 1
ATOM 1581 C CA . ILE A 1 193 ? 5.764 -4.275 9.969 1.00 95.19 193 ILE A CA 1
ATOM 1582 C C . ILE A 1 193 ? 6.579 -4.896 8.843 1.00 95.19 193 ILE A C 1
ATOM 1584 O O . ILE A 1 193 ? 6.762 -4.282 7.792 1.00 95.19 193 ILE A O 1
ATOM 1588 N N . VAL A 1 194 ? 7.084 -6.099 9.072 1.00 93.56 194 VAL A N 1
ATOM 1589 C CA . VAL A 1 194 ? 7.776 -6.885 8.057 1.00 93.56 194 VAL A CA 1
ATOM 1590 C C . VAL A 1 194 ? 6.841 -7.997 7.643 1.00 93.56 194 VAL A C 1
ATOM 1592 O O . VAL A 1 194 ? 6.397 -8.770 8.494 1.00 93.56 194 VAL A O 1
ATOM 1595 N N . PHE A 1 195 ? 6.533 -8.063 6.354 1.00 91.19 195 PHE A N 1
ATOM 1596 C CA . PHE A 1 195 ? 5.775 -9.173 5.809 1.00 91.19 195 PHE A CA 1
ATOM 1597 C C . PHE A 1 195 ? 6.432 -9.731 4.559 1.00 91.19 195 PHE A C 1
ATOM 1599 O O . PHE A 1 195 ? 6.999 -8.985 3.760 1.00 91.19 195 PHE A O 1
ATOM 1606 N N . SER A 1 196 ? 6.368 -11.044 4.405 1.00 87.88 196 SER A N 1
ATOM 1607 C CA . SER A 1 196 ? 6.933 -11.746 3.265 1.00 87.88 196 SER A CA 1
ATOM 1608 C C . SER A 1 196 ? 6.008 -12.843 2.779 1.00 87.88 196 SER A C 1
ATOM 1610 O O . SER A 1 196 ? 5.149 -13.323 3.519 1.00 87.88 196 SER A O 1
ATOM 1612 N N . PHE A 1 197 ? 6.172 -13.213 1.517 1.00 80.81 197 PHE A N 1
ATOM 1613 C CA . PHE A 1 197 ? 5.463 -14.324 0.908 1.00 80.81 197 PHE A CA 1
ATOM 1614 C C . PHE A 1 197 ? 6.288 -14.917 -0.229 1.00 80.81 197 PHE A C 1
ATOM 1616 O O . PHE A 1 197 ? 7.189 -14.278 -0.785 1.00 80.81 197 PHE A O 1
ATOM 1623 N N . TYR A 1 198 ? 5.974 -16.166 -0.545 1.00 78.00 198 TYR A N 1
ATOM 1624 C CA . TYR A 1 198 ? 6.528 -16.880 -1.684 1.00 78.00 198 TYR A CA 1
ATOM 1625 C C . TYR A 1 198 ? 5.508 -16.906 -2.816 1.00 78.00 198 TYR A C 1
ATOM 1627 O O . TYR A 1 198 ? 4.307 -16.986 -2.564 1.00 78.00 198 TYR A O 1
ATOM 1635 N N . LEU A 1 199 ? 5.974 -16.870 -4.062 1.00 71.81 199 LEU A N 1
ATOM 1636 C CA . LEU A 1 199 ? 5.076 -17.043 -5.203 1.00 71.81 199 LEU A CA 1
ATOM 1637 C C . LEU A 1 199 ? 4.675 -18.514 -5.358 1.00 71.81 199 LEU A C 1
ATOM 1639 O O . LEU A 1 199 ? 5.515 -19.414 -5.287 1.00 71.81 199 LEU A O 1
ATOM 1643 N N . GLY A 1 200 ? 3.382 -18.742 -5.604 1.00 64.69 200 GLY A N 1
ATOM 1644 C CA . GLY A 1 200 ? 2.796 -20.057 -5.861 1.00 64.69 200 GLY A CA 1
ATOM 1645 C C . GLY A 1 200 ? 3.613 -20.881 -6.866 1.00 64.69 200 GLY A C 1
ATOM 1646 O O . GLY A 1 200 ? 3.861 -20.440 -7.983 1.00 64.69 200 GLY A O 1
ATOM 1647 N N . GLY A 1 201 ? 4.039 -22.086 -6.480 1.00 63.12 201 GLY A N 1
ATOM 1648 C CA . GLY A 1 201 ? 4.797 -23.000 -7.337 1.00 63.12 201 GLY A CA 1
ATOM 1649 C C . GLY A 1 201 ? 6.260 -22.623 -7.608 1.00 63.12 201 GLY A C 1
ATOM 1650 O O . GLY A 1 201 ? 6.906 -23.323 -8.389 1.00 63.12 201 GLY A O 1
ATOM 1651 N N . SER A 1 202 ? 6.814 -21.576 -6.983 1.00 68.62 202 SER A N 1
ATOM 1652 C CA . SER A 1 202 ? 8.215 -21.174 -7.172 1.00 68.62 202 SER A CA 1
ATOM 1653 C C . SER A 1 202 ? 8.985 -21.033 -5.849 1.00 68.62 202 SER A C 1
ATOM 1655 O O . SER A 1 202 ? 8.435 -21.133 -4.755 1.00 68.62 202 SER A O 1
ATOM 1657 N N . THR A 1 203 ? 10.304 -20.837 -5.943 1.00 71.44 203 THR A N 1
ATOM 1658 C CA . THR A 1 203 ? 11.159 -20.460 -4.799 1.00 71.44 203 THR A CA 1
ATOM 1659 C C . THR A 1 203 ? 11.357 -18.946 -4.702 1.00 71.44 203 THR A C 1
ATOM 1661 O O . THR A 1 203 ? 12.261 -18.499 -3.998 1.00 71.44 203 THR A O 1
ATOM 1664 N N . SER A 1 204 ? 10.577 -18.172 -5.458 1.00 79.81 204 SER A N 1
ATOM 1665 C CA . SER A 1 204 ? 10.632 -16.714 -5.473 1.00 79.81 204 SER A CA 1
ATOM 1666 C C . SER A 1 204 ? 10.131 -16.177 -4.147 1.00 79.81 204 SER A C 1
ATOM 1668 O O . SER A 1 204 ? 9.018 -16.495 -3.730 1.00 79.81 204 SER A O 1
ATOM 1670 N N . TYR A 1 205 ? 10.955 -15.373 -3.494 1.00 86.56 205 TYR A N 1
ATOM 1671 C CA . TYR A 1 205 ? 10.690 -14.781 -2.191 1.00 86.56 205 TYR A CA 1
ATOM 1672 C C . TYR A 1 205 ? 10.561 -13.272 -2.324 1.00 86.56 205 TYR A C 1
ATOM 1674 O O . TYR A 1 205 ? 11.368 -12.649 -3.014 1.00 86.56 205 TYR A O 1
ATOM 1682 N N . ARG A 1 206 ? 9.596 -12.684 -1.617 1.00 89.06 206 ARG A N 1
ATOM 1683 C CA . ARG A 1 206 ? 9.415 -11.232 -1.530 1.00 89.06 206 ARG A CA 1
ATOM 1684 C C . ARG A 1 206 ? 9.244 -10.814 -0.077 1.00 89.06 206 ARG A C 1
ATOM 1686 O O . ARG A 1 206 ? 8.513 -11.460 0.665 1.00 89.06 206 ARG A O 1
ATOM 1693 N N . GLU A 1 207 ? 9.882 -9.719 0.319 1.00 93.31 207 GLU A N 1
ATOM 1694 C CA . GLU A 1 207 ? 9.793 -9.122 1.653 1.00 93.31 207 GLU A CA 1
ATOM 1695 C C . GLU A 1 207 ? 9.543 -7.618 1.561 1.00 93.31 207 GLU A C 1
ATOM 1697 O O . GLU A 1 207 ? 10.217 -6.891 0.831 1.00 93.31 207 GLU A O 1
ATOM 1702 N N . PHE A 1 208 ? 8.609 -7.143 2.373 1.00 95.00 208 PHE A N 1
ATOM 1703 C CA . PHE A 1 208 ? 8.178 -5.758 2.451 1.00 95.00 208 PHE A CA 1
ATOM 1704 C C . PHE A 1 208 ? 8.346 -5.244 3.876 1.00 95.00 208 PHE A C 1
ATOM 1706 O O . PHE A 1 208 ? 8.041 -5.946 4.843 1.00 95.00 208 PHE A O 1
ATOM 1713 N N . LYS A 1 209 ? 8.791 -3.991 4.015 1.00 96.94 209 LYS A N 1
ATOM 1714 C CA . LYS A 1 209 ? 8.911 -3.313 5.314 1.00 96.94 209 LYS A CA 1
ATOM 1715 C C . LYS A 1 209 ? 8.086 -2.037 5.349 1.00 96.94 209 LYS A C 1
ATOM 1717 O O . LYS A 1 209 ? 8.475 -1.034 4.750 1.00 96.94 209 LYS A O 1
ATOM 1722 N N . LEU A 1 210 ? 6.976 -2.053 6.079 1.00 96.62 210 LEU A N 1
ATOM 1723 C CA . LEU A 1 210 ? 6.094 -0.906 6.291 1.00 96.62 210 LEU A CA 1
ATOM 1724 C C . LEU A 1 210 ? 6.386 -0.229 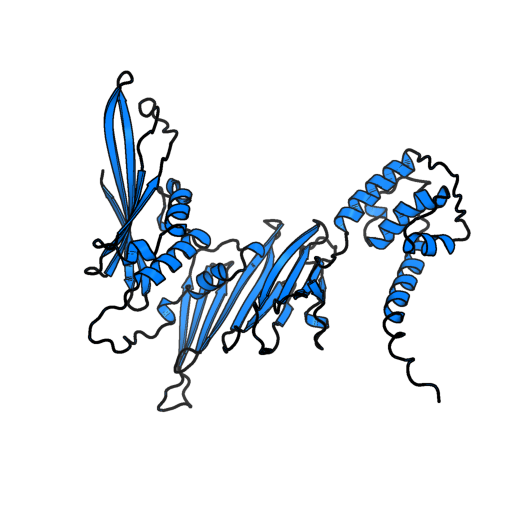7.631 1.00 96.62 210 LEU A C 1
ATOM 1726 O O . LEU A 1 210 ? 6.535 -0.890 8.657 1.00 96.62 210 LEU A O 1
ATOM 1730 N N . LYS A 1 211 ? 6.420 1.102 7.637 1.00 96.62 211 LYS A N 1
ATOM 1731 C CA . LYS A 1 211 ? 6.574 1.907 8.852 1.00 96.62 211 LYS A CA 1
ATOM 1732 C C . LYS A 1 211 ? 5.658 3.121 8.798 1.00 96.62 211 LYS A C 1
ATOM 1734 O O . LYS A 1 211 ? 5.479 3.705 7.730 1.00 96.62 211 LYS A O 1
ATOM 1739 N N . PHE A 1 212 ? 5.127 3.539 9.942 1.00 96.00 212 PHE A N 1
ATOM 1740 C CA . PHE A 1 212 ? 4.405 4.803 10.024 1.00 96.00 212 PHE A CA 1
ATOM 1741 C C . PHE A 1 212 ? 5.345 5.993 9.803 1.00 96.00 212 PHE A C 1
ATOM 1743 O O . PHE A 1 212 ? 6.407 6.106 10.424 1.00 96.00 212 PHE A O 1
ATOM 1750 N N . ASN A 1 213 ? 4.952 6.889 8.903 1.00 94.75 213 ASN A N 1
ATOM 1751 C CA . ASN A 1 213 ? 5.648 8.130 8.617 1.00 94.75 213 ASN A CA 1
ATOM 1752 C C . ASN A 1 213 ? 4.870 9.304 9.221 1.00 94.75 213 ASN A C 1
ATOM 1754 O O . ASN A 1 213 ? 3.870 9.774 8.675 1.00 94.75 213 ASN A O 1
ATOM 1758 N N . SER A 1 214 ? 5.386 9.833 10.331 1.00 92.62 214 SER A N 1
ATOM 1759 C CA . SER A 1 214 ? 4.761 10.926 11.081 1.00 92.62 214 SER A CA 1
ATOM 1760 C C . SER A 1 214 ? 4.648 12.244 10.308 1.00 92.62 214 SER A C 1
ATOM 1762 O O . SER A 1 214 ? 3.772 13.048 10.618 1.00 92.62 214 SER A O 1
ATOM 1764 N N . LYS A 1 215 ? 5.477 12.476 9.278 1.00 91.06 215 LYS A N 1
ATOM 1765 C CA . LYS A 1 215 ? 5.417 13.709 8.469 1.00 91.06 215 LYS A CA 1
ATOM 1766 C C . LYS A 1 215 ? 4.162 13.772 7.602 1.00 91.06 215 LYS A C 1
ATOM 1768 O O . LYS A 1 215 ? 3.627 14.852 7.386 1.00 91.06 215 LYS A O 1
ATOM 1773 N N . ILE A 1 216 ? 3.717 12.620 7.109 1.00 89.62 216 ILE A N 1
ATOM 1774 C CA . ILE A 1 216 ? 2.545 12.484 6.230 1.00 89.62 216 ILE A CA 1
ATOM 1775 C C . ILE A 1 216 ? 1.355 11.819 6.932 1.00 89.62 216 ILE A C 1
ATOM 1777 O O . ILE A 1 216 ? 0.291 11.710 6.332 1.00 89.62 216 ILE A O 1
ATOM 1781 N N . LYS A 1 217 ? 1.533 11.401 8.194 1.00 91.38 217 LYS A N 1
ATOM 1782 C CA . LYS A 1 217 ? 0.535 10.715 9.029 1.00 91.38 217 LYS A CA 1
ATOM 1783 C C . LYS A 1 217 ? -0.043 9.467 8.350 1.00 91.38 217 LYS A C 1
ATOM 1785 O O . LYS A 1 217 ? -1.256 9.285 8.270 1.00 91.38 217 LYS A O 1
ATOM 1790 N N . GLU A 1 218 ? 0.844 8.647 7.798 1.00 93.25 218 GLU A N 1
ATOM 1791 C CA . GLU A 1 218 ? 0.492 7.536 6.915 1.00 93.25 218 GLU A CA 1
ATOM 1792 C C . GLU A 1 218 ? 1.564 6.432 6.974 1.00 93.25 218 GLU A C 1
ATOM 1794 O O . GLU A 1 218 ? 2.744 6.716 7.192 1.00 93.25 218 GLU A O 1
ATOM 1799 N N . LEU A 1 219 ? 1.166 5.171 6.778 1.00 95.44 219 LEU A N 1
ATOM 1800 C CA . LEU A 1 219 ? 2.084 4.048 6.595 1.00 95.44 219 LEU A CA 1
ATOM 1801 C C . LEU A 1 219 ? 2.795 4.166 5.244 1.00 95.44 219 LEU A C 1
ATOM 1803 O O . LEU A 1 219 ? 2.188 4.455 4.215 1.00 95.44 219 LEU A O 1
ATOM 1807 N N . GLN A 1 220 ? 4.093 3.890 5.241 1.00 94.75 220 GLN A N 1
ATOM 1808 C CA . GLN A 1 220 ? 4.925 3.938 4.049 1.00 94.75 220 GLN A CA 1
ATOM 1809 C C . GLN A 1 220 ? 5.791 2.686 3.941 1.00 94.75 220 GLN A C 1
ATOM 1811 O O . GLN A 1 220 ? 6.367 2.222 4.929 1.00 94.75 220 GLN A O 1
ATOM 1816 N N . LEU A 1 221 ? 5.929 2.171 2.720 1.00 95.50 221 LEU A N 1
ATOM 1817 C CA . LEU A 1 221 ? 6.907 1.144 2.391 1.00 95.50 221 LEU A CA 1
ATOM 1818 C C . LEU A 1 221 ? 8.306 1.762 2.420 1.00 95.50 221 LEU A C 1
ATOM 1820 O O . LEU A 1 221 ? 8.608 2.711 1.698 1.00 95.50 221 LEU A O 1
ATOM 1824 N N . THR A 1 222 ? 9.141 1.242 3.309 1.00 96.00 222 THR A N 1
ATOM 1825 C CA . THR A 1 222 ? 10.493 1.743 3.587 1.00 96.00 222 THR A CA 1
ATOM 1826 C C . THR A 1 222 ? 11.571 0.891 2.936 1.00 96.0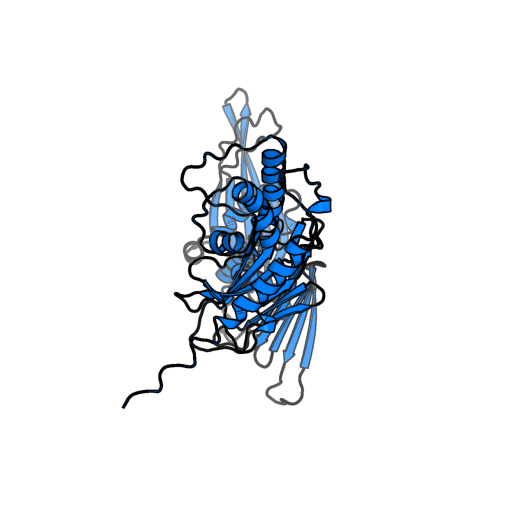0 222 THR A C 1
ATOM 1828 O O . THR A 1 222 ? 12.623 1.409 2.573 1.00 96.00 222 THR A O 1
ATOM 1831 N N . ALA A 1 223 ? 11.307 -0.402 2.756 1.00 96.56 223 ALA A N 1
ATOM 1832 C CA . ALA A 1 223 ? 12.209 -1.303 2.064 1.00 96.56 223 ALA A CA 1
ATOM 1833 C C . ALA A 1 223 ? 11.450 -2.428 1.364 1.00 96.56 223 ALA A C 1
ATOM 1835 O O . ALA A 1 223 ? 10.357 -2.822 1.787 1.00 96.56 223 ALA A O 1
ATOM 1836 N N . TYR A 1 224 ? 12.088 -2.942 0.321 1.00 95.81 224 TYR A N 1
ATOM 1837 C CA . TYR A 1 224 ? 11.684 -4.122 -0.423 1.00 95.81 224 TYR A CA 1
ATOM 1838 C C . TYR A 1 224 ? 12.889 -5.043 -0.606 1.00 95.81 224 TYR A C 1
ATOM 1840 O O . TYR A 1 224 ? 14.016 -4.571 -0.778 1.00 95.81 224 TYR A O 1
ATOM 1848 N N . ALA A 1 225 ? 12.674 -6.350 -0.570 1.00 95.25 225 ALA A N 1
ATOM 1849 C CA . ALA A 1 225 ? 13.678 -7.315 -0.976 1.00 95.25 225 ALA A CA 1
ATOM 1850 C C . ALA A 1 225 ? 13.034 -8.473 -1.730 1.00 95.25 225 ALA A C 1
ATOM 1852 O O . ALA A 1 225 ? 11.933 -8.900 -1.390 1.00 95.25 225 ALA A O 1
ATOM 1853 N N . SER A 1 226 ? 13.760 -9.006 -2.703 1.00 93.00 226 SER A N 1
ATOM 1854 C CA . SER A 1 226 ? 13.363 -10.198 -3.439 1.00 93.00 226 SER A CA 1
ATOM 1855 C C . SER A 1 226 ? 14.522 -11.166 -3.605 1.00 93.00 226 SER A C 1
ATOM 1857 O O . SER A 1 226 ? 15.698 -10.793 -3.496 1.00 93.00 226 SER A O 1
ATOM 1859 N N . ALA A 1 227 ? 14.191 -12.434 -3.817 1.00 90.31 227 ALA A N 1
ATOM 1860 C CA . ALA A 1 227 ? 15.150 -13.452 -4.200 1.00 90.31 227 ALA A CA 1
ATOM 1861 C C . ALA A 1 227 ? 14.502 -14.457 -5.148 1.00 90.31 227 ALA A C 1
ATOM 1863 O O . ALA A 1 227 ? 13.485 -15.061 -4.816 1.00 90.31 227 ALA A O 1
ATOM 1864 N N . ASP A 1 228 ? 15.149 -14.680 -6.285 1.00 86.56 228 ASP A N 1
ATOM 1865 C CA . ASP A 1 228 ? 14.676 -15.530 -7.365 1.00 86.56 228 ASP A CA 1
ATOM 1866 C C . ASP A 1 228 ? 15.757 -16.509 -7.812 1.00 86.56 228 ASP A C 1
ATOM 1868 O O . ASP A 1 228 ? 16.964 -16.323 -7.614 1.00 86.56 228 ASP A O 1
ATOM 1872 N N . ARG A 1 229 ? 15.317 -17.600 -8.436 1.00 81.25 229 ARG A N 1
ATOM 1873 C CA . ARG A 1 229 ? 16.220 -18.538 -9.097 1.00 81.25 229 ARG A CA 1
ATOM 1874 C C . ARG A 1 229 ? 16.617 -17.955 -10.453 1.00 81.25 229 ARG A C 1
ATOM 1876 O O . ARG A 1 229 ? 15.759 -17.735 -11.295 1.00 81.25 229 ARG A O 1
ATOM 1883 N N . ALA A 1 230 ? 17.912 -17.780 -10.681 1.00 76.69 230 ALA A N 1
ATOM 1884 C CA . ALA A 1 230 ? 18.468 -17.310 -11.948 1.00 76.69 230 ALA A CA 1
ATOM 1885 C C . ALA A 1 230 ? 19.529 -18.311 -12.397 1.00 76.69 230 ALA A C 1
ATOM 1887 O O . ALA A 1 230 ? 20.627 -18.329 -11.848 1.00 76.69 230 ALA A O 1
ATOM 1888 N N . TYR A 1 231 ? 19.193 -19.216 -13.320 1.00 70.25 231 TYR A N 1
ATOM 1889 C CA . TYR A 1 231 ? 20.083 -20.318 -13.694 1.00 70.25 231 TYR A CA 1
ATOM 1890 C C . TYR A 1 231 ? 21.431 -19.805 -14.255 1.00 70.25 231 TYR A C 1
ATOM 1892 O O . TYR A 1 231 ? 21.411 -18.923 -15.107 1.00 70.25 231 TYR A O 1
ATOM 1900 N N . PRO A 1 232 ? 22.590 -20.355 -13.828 1.00 72.81 232 PRO A N 1
ATOM 1901 C CA . PRO A 1 232 ? 22.773 -21.465 -12.892 1.00 72.81 232 PRO A CA 1
ATOM 1902 C C . PRO A 1 232 ? 23.005 -20.990 -11.443 1.00 72.81 232 PRO A C 1
ATOM 1904 O O . PRO A 1 232 ? 24.087 -21.159 -10.899 1.00 72.81 232 PRO A O 1
ATOM 1907 N N . GLY A 1 233 ? 22.014 -20.393 -10.783 1.00 84.44 233 GLY A N 1
ATOM 1908 C CA . GLY A 1 233 ? 22.153 -19.868 -9.424 1.00 84.44 233 GLY A CA 1
ATOM 1909 C C . GLY A 1 233 ? 20.944 -19.061 -8.938 1.00 84.44 233 GLY A C 1
ATOM 1910 O O . GLY A 1 233 ? 19.794 -19.447 -9.171 1.00 84.44 233 GLY A O 1
ATOM 1911 N N . HIS A 1 234 ? 21.214 -17.956 -8.241 1.00 87.06 234 HIS A N 1
ATOM 1912 C CA . HIS A 1 234 ? 20.214 -17.088 -7.622 1.00 87.06 234 HIS A CA 1
ATOM 1913 C C . HIS A 1 234 ? 20.507 -15.610 -7.872 1.00 87.06 234 HIS A C 1
ATOM 1915 O O . HIS A 1 234 ? 21.662 -15.179 -7.912 1.00 87.06 234 HIS A O 1
ATOM 1921 N N . ILE A 1 235 ? 19.444 -14.825 -7.974 1.00 89.44 235 ILE A N 1
ATOM 1922 C CA . ILE A 1 235 ? 19.492 -13.369 -7.939 1.00 89.44 235 ILE A CA 1
ATOM 1923 C C . ILE A 1 235 ? 18.713 -12.892 -6.720 1.00 89.44 235 ILE A C 1
ATOM 1925 O O . ILE A 1 235 ? 17.697 -13.471 -6.355 1.00 89.44 235 ILE A O 1
ATOM 1929 N N . SER A 1 236 ? 19.203 -11.855 -6.054 1.00 93.25 236 SER A N 1
ATOM 1930 C CA . SER A 1 236 ? 18.463 -11.190 -4.987 1.00 93.25 236 SER A CA 1
ATOM 1931 C C . SER A 1 236 ? 18.603 -9.688 -5.101 1.00 93.25 236 SER A C 1
ATOM 1933 O O . SER A 1 236 ? 19.669 -9.177 -5.459 1.00 93.25 236 SER A O 1
ATOM 1935 N N . LYS A 1 237 ? 17.527 -8.984 -4.778 1.00 94.75 237 LYS A N 1
ATOM 1936 C CA . LYS A 1 237 ? 17.461 -7.529 -4.810 1.00 94.75 237 LYS A CA 1
ATOM 1937 C C . LYS A 1 237 ? 17.134 -7.018 -3.419 1.00 94.75 237 LYS A C 1
ATOM 1939 O O . LYS A 1 237 ? 16.368 -7.626 -2.674 1.00 94.75 237 LYS A O 1
ATOM 1944 N N . LYS A 1 238 ? 17.748 -5.902 -3.042 1.00 96.81 238 LYS A N 1
ATOM 1945 C CA . LYS A 1 238 ? 17.424 -5.159 -1.822 1.00 96.81 238 LYS A CA 1
ATOM 1946 C C . LYS A 1 238 ? 17.274 -3.701 -2.179 1.00 96.81 238 LYS A C 1
ATOM 1948 O O . LYS A 1 238 ? 18.195 -3.127 -2.750 1.00 96.81 238 LYS A O 1
ATOM 1953 N N . TYR A 1 239 ? 16.154 -3.111 -1.802 1.00 95.75 239 TYR A N 1
ATOM 1954 C CA . TYR A 1 239 ? 15.836 -1.727 -2.088 1.00 95.75 239 TYR A CA 1
ATOM 1955 C C . TYR A 1 239 ? 15.488 -0.980 -0.800 1.00 95.75 239 TYR A C 1
ATOM 1957 O O . TYR A 1 239 ? 14.594 -1.383 -0.056 1.00 95.75 239 TYR A O 1
ATOM 1965 N N . ASP A 1 240 ? 16.198 0.116 -0.544 1.00 95.75 240 ASP A N 1
ATOM 1966 C CA . ASP A 1 240 ? 15.808 1.138 0.420 1.00 95.75 240 ASP A CA 1
ATOM 1967 C C . ASP A 1 240 ? 15.008 2.222 -0.312 1.00 95.75 240 ASP A C 1
ATOM 1969 O O . ASP A 1 240 ? 15.550 3.059 -1.038 1.00 95.75 240 ASP A O 1
ATOM 1973 N N . LEU A 1 241 ? 13.697 2.204 -0.095 1.00 93.25 241 LEU A N 1
ATOM 1974 C CA . LEU A 1 241 ? 12.738 3.101 -0.735 1.00 93.25 241 LEU A CA 1
ATOM 1975 C C . LEU A 1 241 ? 12.777 4.527 -0.171 1.00 93.25 241 LEU A C 1
ATOM 1977 O O . LEU A 1 241 ? 12.236 5.448 -0.786 1.00 93.25 241 LEU A O 1
ATOM 1981 N N . ILE A 1 242 ? 13.412 4.724 0.988 1.00 92.38 242 ILE A N 1
ATOM 1982 C CA . ILE A 1 242 ? 13.570 6.036 1.618 1.00 92.38 242 ILE A CA 1
ATOM 1983 C C . ILE A 1 242 ? 14.773 6.770 1.041 1.00 92.38 242 ILE A C 1
ATOM 1985 O O . ILE A 1 242 ? 14.672 7.967 0.771 1.00 92.38 242 ILE A O 1
ATOM 1989 N N . SER A 1 243 ? 15.901 6.078 0.861 1.00 92.62 243 SER A N 1
ATOM 1990 C CA . SER A 1 243 ? 17.107 6.662 0.258 1.00 92.62 243 SER A CA 1
ATOM 1991 C C . SER A 1 243 ? 17.135 6.557 -1.265 1.00 92.62 243 SER A C 1
ATOM 1993 O O . SER A 1 243 ? 17.834 7.331 -1.917 1.00 92.62 243 SER A O 1
ATOM 1995 N N . GLY A 1 244 ? 16.374 5.625 -1.838 1.00 90.75 244 GLY A N 1
ATOM 1996 C CA . GLY A 1 244 ? 16.343 5.382 -3.275 1.00 90.75 244 GLY A CA 1
ATOM 1997 C C . GLY A 1 244 ? 17.481 4.478 -3.731 1.00 90.75 244 GLY A C 1
ATOM 1998 O O . GLY A 1 244 ? 17.683 4.313 -4.926 1.00 90.75 244 GLY A O 1
ATOM 1999 N N . THR A 1 245 ? 18.240 3.894 -2.806 1.00 95.00 245 THR A N 1
ATOM 2000 C CA . THR A 1 245 ? 19.394 3.050 -3.125 1.00 95.00 245 THR A CA 1
ATOM 2001 C C . THR A 1 245 ? 18.993 1.584 -3.198 1.00 95.00 245 THR A C 1
ATOM 2003 O O . THR A 1 245 ? 18.282 1.090 -2.324 1.00 95.00 245 THR A O 1
ATOM 2006 N N . TYR A 1 246 ? 19.475 0.867 -4.210 1.00 95.12 246 TYR A N 1
ATOM 2007 C CA . TYR A 1 246 ? 19.248 -0.570 -4.340 1.00 95.12 246 TYR A CA 1
ATOM 2008 C C . TYR A 1 246 ? 20.558 -1.335 -4.571 1.00 95.12 246 TYR A C 1
ATOM 2010 O O . TYR A 1 246 ? 21.552 -0.789 -5.054 1.00 95.12 246 TYR A O 1
ATOM 2018 N N . GLU A 1 247 ? 20.565 -2.614 -4.200 1.00 96.19 247 GLU A N 1
ATOM 2019 C CA . GLU A 1 247 ? 21.648 -3.569 -4.443 1.00 96.19 247 GLU A CA 1
ATOM 2020 C C . GLU A 1 247 ? 21.081 -4.821 -5.118 1.00 96.19 247 GLU A C 1
ATOM 2022 O O . GLU A 1 247 ? 20.149 -5.437 -4.602 1.00 96.19 247 GLU A O 1
ATOM 2027 N N . VAL A 1 248 ? 21.689 -5.220 -6.234 1.00 94.25 248 VAL A N 1
ATOM 2028 C CA . VAL A 1 248 ? 21.434 -6.492 -6.915 1.00 94.25 248 VAL A CA 1
ATOM 2029 C C . VAL A 1 248 ? 22.611 -7.417 -6.638 1.00 94.25 248 VAL A C 1
ATOM 2031 O O . VAL A 1 248 ? 23.763 -7.098 -6.939 1.00 94.25 248 VAL A O 1
ATOM 2034 N N . THR A 1 249 ? 22.330 -8.563 -6.031 1.00 93.62 249 THR A N 1
ATOM 2035 C CA . THR A 1 249 ? 23.309 -9.604 -5.732 1.00 93.62 249 THR A CA 1
ATOM 2036 C C . THR A 1 249 ? 23.026 -10.825 -6.592 1.00 93.62 249 THR A C 1
ATOM 2038 O O . THR A 1 249 ? 21.967 -11.435 -6.470 1.00 93.62 249 THR A O 1
ATOM 2041 N N . LYS A 1 250 ? 24.003 -11.213 -7.408 1.00 90.06 250 LYS A N 1
ATOM 2042 C CA . LYS A 1 250 ? 23.964 -12.426 -8.223 1.00 90.06 250 LYS A CA 1
ATOM 2043 C C . LYS A 1 250 ? 24.906 -13.471 -7.643 1.00 90.06 250 LYS A C 1
ATOM 2045 O O . LYS A 1 250 ? 26.080 -13.181 -7.423 1.00 90.06 250 LYS A O 1
ATOM 2050 N N . GLU A 1 251 ? 24.398 -14.670 -7.408 1.00 88.88 251 GLU A N 1
ATOM 2051 C CA . GLU A 1 251 ? 25.160 -15.829 -6.948 1.00 88.88 251 GLU A CA 1
ATOM 2052 C C . GLU A 1 251 ? 25.086 -16.914 -8.017 1.00 88.88 251 GLU A C 1
ATOM 2054 O O . GLU A 1 251 ? 24.032 -17.498 -8.242 1.00 88.88 251 GLU A O 1
ATOM 2059 N N . ILE A 1 252 ? 26.200 -17.167 -8.699 1.00 85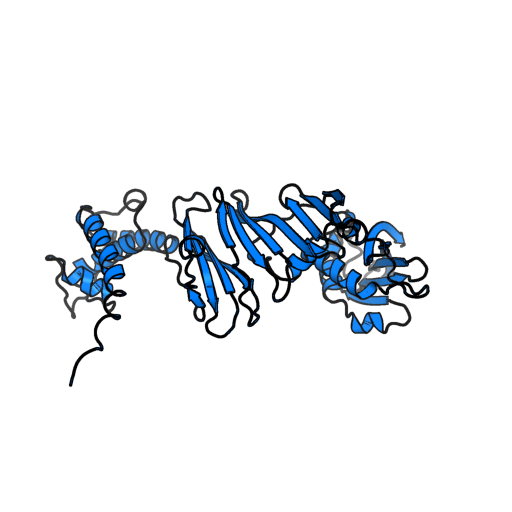.25 252 ILE A N 1
ATOM 2060 C CA . ILE A 1 252 ? 26.308 -18.161 -9.768 1.00 85.25 252 ILE A CA 1
ATOM 2061 C C . ILE A 1 252 ? 26.958 -19.417 -9.200 1.00 85.25 252 ILE A C 1
ATOM 2063 O O . ILE A 1 252 ? 27.998 -19.344 -8.543 1.00 85.25 252 ILE A O 1
ATOM 2067 N N . ASN A 1 253 ? 26.357 -20.562 -9.495 1.00 80.88 253 ASN A N 1
ATOM 2068 C CA . ASN A 1 253 ? 26.860 -21.890 -9.207 1.00 80.88 253 ASN A CA 1
ATOM 2069 C C . ASN A 1 253 ? 27.382 -22.536 -10.511 1.00 80.88 253 ASN A C 1
ATOM 2071 O O . ASN A 1 253 ? 26.590 -23.026 -11.321 1.00 80.88 253 ASN A O 1
ATOM 2075 N N . PRO A 1 254 ? 28.700 -22.498 -10.781 1.00 76.00 254 PRO A N 1
ATOM 2076 C CA . PRO A 1 254 ? 29.261 -22.984 -12.032 1.00 76.00 254 PRO A CA 1
ATOM 2077 C C . PRO A 1 254 ? 28.966 -24.471 -12.234 1.00 76.00 254 PRO A C 1
ATOM 2079 O O . PRO A 1 254 ? 29.280 -25.295 -11.379 1.00 76.00 254 PRO A O 1
ATOM 2082 N N . ILE A 1 255 ? 28.453 -24.831 -13.413 1.00 73.75 255 ILE A N 1
ATOM 2083 C CA . ILE A 1 255 ? 28.113 -26.223 -13.766 1.00 73.75 255 ILE A CA 1
ATOM 2084 C C . ILE A 1 255 ? 29.323 -27.161 -13.592 1.00 73.75 255 ILE A C 1
ATOM 2086 O O . ILE A 1 255 ? 29.177 -28.295 -13.143 1.00 73.75 255 ILE A O 1
ATOM 2090 N N . TYR A 1 256 ? 30.525 -26.677 -13.920 1.00 75.06 256 TYR A N 1
ATOM 2091 C CA . TYR A 1 256 ? 31.764 -27.461 -13.900 1.00 75.06 256 TYR A CA 1
ATOM 2092 C C . TYR A 1 256 ? 32.476 -27.498 -12.537 1.00 75.06 256 TYR A C 1
ATOM 2094 O O . TYR A 1 256 ? 33.394 -28.296 -12.363 1.00 75.06 256 TYR A O 1
ATOM 2102 N N . ASP A 1 257 ? 32.080 -26.655 -11.578 1.00 76.00 257 ASP A N 1
ATOM 2103 C CA . ASP A 1 257 ? 32.614 -26.667 -10.211 1.00 76.00 257 ASP A CA 1
ATOM 2104 C C . ASP A 1 257 ? 31.565 -26.126 -9.224 1.00 76.00 257 ASP A C 1
ATOM 2106 O O . ASP A 1 257 ? 31.655 -24.969 -8.793 1.00 76.00 257 ASP A O 1
ATOM 2110 N N . PRO A 1 258 ? 30.576 -26.955 -8.833 1.00 72.00 258 PRO A N 1
ATOM 2111 C CA . PRO A 1 258 ? 29.467 -26.493 -8.008 1.00 72.00 258 PRO A CA 1
ATOM 2112 C C . PRO A 1 258 ? 29.859 -26.059 -6.587 1.00 72.00 258 PRO A C 1
ATOM 2114 O O . PRO A 1 258 ? 29.031 -25.588 -5.809 1.00 72.00 258 PRO A O 1
ATOM 2117 N N . SER A 1 259 ? 31.127 -26.268 -6.216 1.00 76.75 259 SER A N 1
ATOM 2118 C CA . SER A 1 259 ? 31.682 -25.873 -4.924 1.00 76.75 259 SER A CA 1
ATOM 2119 C C . SER A 1 259 ? 32.105 -24.401 -4.876 1.00 76.75 259 SER A C 1
ATOM 2121 O O . SER A 1 259 ? 32.296 -23.851 -3.790 1.00 76.75 259 SER A O 1
ATOM 2123 N N . LYS A 1 260 ? 32.229 -23.737 -6.035 1.00 80.94 260 LYS A N 1
ATOM 2124 C CA . LYS A 1 260 ? 32.659 -22.338 -6.139 1.00 80.94 260 LYS A CA 1
ATOM 2125 C C . LYS A 1 260 ? 31.499 -21.410 -6.471 1.00 80.94 260 LYS A C 1
ATOM 2127 O O . LYS A 1 260 ? 31.277 -21.079 -7.629 1.00 80.94 260 LYS A O 1
ATOM 2132 N N . ILE A 1 261 ? 30.813 -20.916 -5.446 1.00 82.50 261 ILE A N 1
ATOM 2133 C CA . ILE A 1 261 ? 29.794 -19.874 -5.625 1.00 82.50 261 ILE A CA 1
ATOM 2134 C C . ILE A 1 261 ? 30.482 -18.550 -5.990 1.00 82.50 261 ILE A C 1
ATOM 2136 O O . ILE A 1 261 ? 31.264 -18.010 -5.204 1.00 82.50 261 ILE A O 1
ATOM 2140 N N . ILE A 1 262 ? 30.184 -18.015 -7.176 1.00 85.00 262 ILE A N 1
ATOM 2141 C CA . ILE A 1 262 ? 30.647 -16.693 -7.617 1.00 85.00 262 ILE A CA 1
ATOM 2142 C C . ILE A 1 262 ? 29.580 -15.671 -7.244 1.00 85.00 262 ILE A C 1
ATOM 2144 O O . ILE A 1 262 ? 28.445 -15.767 -7.703 1.00 85.00 262 ILE A O 1
ATOM 2148 N N . LYS A 1 263 ? 29.946 -14.679 -6.429 1.00 90.38 263 LYS A N 1
ATOM 2149 C CA . LYS A 1 263 ? 29.027 -13.647 -5.943 1.00 90.38 263 LYS A CA 1
ATOM 2150 C C . LYS A 1 263 ? 29.394 -12.271 -6.491 1.00 90.38 263 LYS A C 1
ATOM 2152 O O . LYS A 1 263 ? 30.464 -11.753 -6.180 1.00 90.38 263 LYS A O 1
ATOM 2157 N N . THR A 1 264 ? 28.474 -11.661 -7.229 1.00 90.94 264 THR A N 1
ATOM 2158 C CA . THR A 1 264 ? 28.593 -10.298 -7.764 1.00 90.94 264 THR A CA 1
ATOM 2159 C C . THR A 1 264 ? 27.574 -9.394 -7.087 1.00 90.94 264 THR A C 1
ATOM 2161 O O . THR A 1 264 ? 26.433 -9.796 -6.873 1.00 90.94 264 THR A O 1
ATOM 2164 N N . LYS A 1 265 ? 27.981 -8.169 -6.746 1.00 94.19 265 LYS A N 1
ATOM 2165 C CA . LYS A 1 265 ? 27.113 -7.149 -6.152 1.00 94.19 265 LYS A CA 1
ATOM 2166 C C . LYS A 1 265 ? 27.179 -5.869 -6.963 1.00 94.19 265 LYS A C 1
ATOM 2168 O O . LYS A 1 265 ? 28.252 -5.283 -7.077 1.00 94.19 265 LYS A O 1
ATOM 2173 N N . ASN A 1 266 ? 26.033 -5.424 -7.453 1.00 94.00 266 ASN A N 1
ATOM 2174 C CA . ASN A 1 266 ? 25.873 -4.155 -8.146 1.00 94.00 266 ASN A CA 1
ATOM 2175 C C . ASN A 1 266 ? 24.961 -3.247 -7.330 1.00 94.00 266 ASN A C 1
ATOM 2177 O O . ASN A 1 266 ? 24.042 -3.724 -6.669 1.00 94.00 266 ASN A O 1
ATOM 2181 N N . LYS A 1 267 ? 25.231 -1.945 -7.353 1.00 93.88 267 LYS A N 1
ATOM 2182 C CA . LYS A 1 267 ? 24.440 -0.942 -6.640 1.00 93.88 267 LYS A CA 1
ATOM 2183 C C . LYS A 1 267 ? 23.987 0.126 -7.612 1.00 93.88 267 LYS A C 1
ATOM 2185 O O . LYS A 1 267 ? 24.762 0.521 -8.479 1.00 93.88 267 LYS A O 1
ATOM 2190 N N . GLY A 1 268 ? 22.783 0.627 -7.400 1.00 90.19 268 GLY A N 1
ATOM 2191 C CA . GLY A 1 268 ? 22.234 1.733 -8.163 1.00 90.19 268 GLY A CA 1
ATOM 2192 C C . GLY A 1 268 ? 21.352 2.620 -7.303 1.00 90.19 268 GLY A C 1
ATOM 2193 O O . GLY A 1 268 ? 21.195 2.414 -6.093 1.00 90.19 268 GLY A O 1
ATOM 2194 N N . THR A 1 269 ? 20.807 3.646 -7.940 1.00 89.31 269 THR A N 1
ATOM 2195 C CA . THR A 1 269 ? 19.870 4.573 -7.321 1.00 89.31 269 THR A CA 1
ATOM 2196 C C . THR A 1 269 ? 18.667 4.780 -8.222 1.00 89.31 269 THR A C 1
ATOM 2198 O O . THR A 1 269 ? 18.764 4.734 -9.445 1.00 89.31 269 THR A O 1
ATOM 2201 N N . GLN A 1 270 ? 17.527 5.032 -7.599 1.00 82.75 270 GLN A N 1
ATOM 2202 C CA . GLN A 1 270 ? 16.281 5.391 -8.245 1.00 82.75 270 GLN A CA 1
ATOM 2203 C C . GLN A 1 270 ? 15.588 6.464 -7.419 1.00 82.75 270 GLN A C 1
ATOM 2205 O O . GLN A 1 270 ? 15.792 6.576 -6.208 1.00 82.75 270 GLN A O 1
ATOM 2210 N N . GLN A 1 271 ? 14.770 7.279 -8.076 1.00 77.38 271 GLN A N 1
ATOM 2211 C CA . GLN A 1 271 ? 14.010 8.303 -7.383 1.00 77.38 271 GLN A CA 1
ATOM 2212 C C . GLN A 1 271 ? 13.123 7.687 -6.298 1.00 77.38 271 GLN A C 1
ATOM 2214 O O . GLN A 1 271 ? 12.362 6.752 -6.541 1.00 77.38 271 GLN A O 1
ATOM 2219 N N . THR A 1 272 ? 13.209 8.258 -5.101 1.00 75.12 272 THR A N 1
ATOM 2220 C CA . THR A 1 272 ? 12.406 7.842 -3.957 1.00 75.12 272 THR A CA 1
ATOM 2221 C C . THR A 1 272 ? 10.965 8.265 -4.136 1.00 75.12 272 THR A C 1
ATOM 2223 O O . THR A 1 272 ? 10.667 9.359 -4.627 1.00 75.12 272 THR A O 1
ATOM 2226 N N . LYS A 1 273 ? 10.052 7.401 -3.699 1.00 76.00 273 LYS A N 1
ATOM 2227 C CA . LYS A 1 273 ? 8.625 7.679 -3.751 1.00 76.00 273 LYS A CA 1
ATOM 2228 C C . LYS A 1 273 ? 7.912 7.208 -2.506 1.00 76.00 273 LYS A C 1
ATOM 2230 O O . LYS A 1 273 ? 8.272 6.223 -1.866 1.00 76.00 273 LYS A O 1
ATOM 2235 N N . LEU A 1 274 ? 6.867 7.955 -2.181 1.00 86.12 274 LEU A N 1
ATOM 2236 C CA . LEU A 1 274 ? 5.940 7.575 -1.141 1.00 86.12 274 LEU A CA 1
ATOM 2237 C C . LEU A 1 274 ? 5.045 6.453 -1.669 1.00 86.12 274 LEU A C 1
ATOM 2239 O O . LEU A 1 274 ? 4.163 6.693 -2.488 1.00 86.12 274 LEU A O 1
ATOM 2243 N N . ILE A 1 275 ? 5.279 5.241 -1.178 1.00 90.44 275 ILE A N 1
ATOM 2244 C CA . ILE A 1 275 ? 4.443 4.076 -1.454 1.00 90.44 275 ILE A CA 1
ATOM 2245 C C . ILE A 1 275 ? 3.632 3.786 -0.196 1.00 90.44 275 ILE A C 1
ATOM 2247 O O . ILE A 1 275 ? 4.197 3.396 0.826 1.00 90.44 275 ILE A O 1
ATOM 2251 N N . THR A 1 276 ? 2.322 4.000 -0.263 1.00 91.25 276 THR A N 1
ATOM 2252 C CA . THR A 1 276 ? 1.387 3.654 0.814 1.00 91.25 276 THR A CA 1
ATOM 2253 C C . THR A 1 276 ? 0.883 2.216 0.636 1.00 91.25 276 THR A C 1
ATOM 2255 O O . THR A 1 276 ? 0.956 1.683 -0.474 1.00 91.25 276 THR A O 1
ATOM 2258 N N . PRO A 1 277 ? 0.349 1.564 1.686 1.00 91.38 277 PRO A N 1
ATOM 2259 C CA . PRO A 1 277 ? -0.101 0.174 1.602 1.00 91.38 277 PRO A CA 1
ATOM 2260 C C . PRO A 1 277 ? -1.100 -0.119 0.474 1.00 91.38 277 PRO A C 1
ATOM 2262 O O . PRO A 1 277 ? -1.062 -1.198 -0.099 1.00 91.38 277 PRO A O 1
ATOM 2265 N N . ASN A 1 278 ? -1.952 0.843 0.106 1.00 87.50 278 ASN A N 1
ATOM 2266 C CA . ASN A 1 278 ? -2.954 0.665 -0.955 1.00 87.50 278 ASN A CA 1
ATOM 2267 C C . ASN A 1 278 ? -2.344 0.496 -2.357 1.00 87.50 278 ASN A C 1
ATOM 2269 O O . ASN A 1 278 ? -3.032 0.062 -3.275 1.00 87.50 278 ASN A O 1
ATOM 2273 N N . LEU A 1 279 ? -1.073 0.866 -2.534 1.00 88.19 279 LEU A N 1
ATOM 2274 C CA . LEU A 1 279 ? -0.341 0.674 -3.785 1.00 88.19 279 LEU A CA 1
ATOM 2275 C C . LEU A 1 279 ? 0.338 -0.699 -3.860 1.00 88.19 279 LEU A C 1
ATOM 2277 O O . LEU A 1 279 ? 0.924 -1.015 -4.889 1.00 88.19 279 LEU A O 1
ATOM 2281 N N . ILE A 1 280 ? 0.288 -1.500 -2.791 1.00 89.12 280 ILE A N 1
ATOM 2282 C CA . ILE A 1 280 ? 0.914 -2.821 -2.730 1.00 89.12 280 ILE A CA 1
ATOM 2283 C C . ILE A 1 280 ? 0.017 -3.830 -3.446 1.00 89.12 280 ILE A C 1
ATOM 2285 O O . ILE A 1 280 ? -0.977 -4.299 -2.899 1.00 89.12 280 ILE A O 1
ATOM 2289 N N . ASN A 1 281 ? 0.380 -4.119 -4.691 1.00 85.69 281 ASN A N 1
ATOM 2290 C CA . ASN A 1 281 ? -0.290 -5.041 -5.599 1.00 85.69 281 ASN A CA 1
ATOM 2291 C C . ASN A 1 281 ? 0.719 -5.580 -6.633 1.00 85.69 281 ASN A C 1
ATOM 2293 O O . ASN A 1 281 ? 1.878 -5.156 -6.655 1.00 85.69 281 ASN A O 1
ATOM 2297 N N . ASP A 1 282 ? 0.268 -6.452 -7.534 1.00 82.25 282 ASP A N 1
ATOM 2298 C CA . ASP A 1 282 ? 1.120 -7.077 -8.555 1.00 82.25 282 ASP A CA 1
ATOM 2299 C C . ASP A 1 282 ? 1.833 -6.104 -9.489 1.00 82.25 282 ASP A C 1
ATOM 2301 O O . ASP A 1 282 ? 2.974 -6.346 -9.899 1.00 82.25 282 ASP A O 1
ATOM 2305 N N . LYS A 1 283 ? 1.204 -4.968 -9.795 1.00 84.69 283 LYS A N 1
ATOM 2306 C CA . LYS A 1 283 ? 1.835 -3.941 -10.621 1.00 84.69 283 LYS A CA 1
ATOM 2307 C C . LYS A 1 283 ? 3.006 -3.295 -9.880 1.00 84.69 283 LYS A C 1
ATOM 2309 O O . LYS A 1 283 ? 4.076 -3.139 -10.462 1.00 84.69 283 LYS A O 1
ATOM 2314 N N . LEU A 1 284 ? 2.856 -2.989 -8.587 1.00 88.00 284 LEU A N 1
ATOM 2315 C CA . LEU A 1 284 ? 3.983 -2.511 -7.786 1.00 88.00 284 LEU A CA 1
ATOM 2316 C C . LEU A 1 284 ? 5.099 -3.558 -7.720 1.00 88.00 284 LEU A C 1
ATOM 2318 O O . LEU A 1 284 ? 6.267 -3.192 -7.797 1.00 88.00 284 LEU A O 1
ATOM 2322 N N . TYR A 1 285 ? 4.765 -4.842 -7.587 1.00 86.56 285 TYR A N 1
ATOM 2323 C CA . TYR A 1 285 ? 5.776 -5.901 -7.564 1.00 86.56 285 TYR A CA 1
ATOM 2324 C C . TYR A 1 285 ? 6.559 -5.942 -8.867 1.00 86.56 285 TYR A C 1
ATOM 2326 O O . TYR A 1 285 ? 7.782 -5.931 -8.833 1.00 86.56 285 TYR A O 1
ATOM 2334 N N . SER A 1 286 ? 5.862 -5.899 -9.999 1.00 84.94 286 SER A N 1
ATOM 2335 C CA . SER A 1 286 ? 6.483 -5.849 -11.323 1.00 84.94 286 SER A CA 1
ATOM 2336 C C . SER A 1 286 ? 7.387 -4.623 -11.460 1.00 84.94 286 SER A C 1
ATOM 2338 O O . SER A 1 286 ? 8.525 -4.735 -11.899 1.00 84.94 286 SER A O 1
ATOM 2340 N N . TYR A 1 287 ? 6.929 -3.455 -10.995 1.00 87.19 287 TYR A N 1
ATOM 2341 C CA . TYR A 1 287 ? 7.749 -2.244 -10.966 1.00 87.19 287 TYR A CA 1
ATOM 2342 C C . TYR A 1 287 ? 9.019 -2.427 -10.128 1.00 87.19 287 TYR A C 1
ATOM 2344 O O . TYR A 1 287 ? 10.100 -2.096 -10.600 1.00 87.19 287 TYR A O 1
ATOM 2352 N N . LEU A 1 288 ? 8.897 -2.954 -8.905 1.00 89.75 288 LEU A N 1
ATOM 2353 C CA . LEU A 1 288 ? 10.027 -3.161 -7.997 1.00 89.75 288 LEU A CA 1
ATOM 2354 C C . LEU A 1 288 ? 11.001 -4.224 -8.519 1.00 89.75 288 LEU A C 1
ATOM 2356 O O . LEU A 1 288 ? 12.209 -4.071 -8.343 1.00 89.75 288 LEU A O 1
ATOM 2360 N N . GLU A 1 289 ? 10.490 -5.265 -9.176 1.00 86.81 289 GLU A N 1
ATOM 2361 C CA . GLU A 1 289 ? 11.312 -6.272 -9.838 1.00 86.81 289 GLU A CA 1
ATOM 2362 C C . GLU A 1 289 ? 12.020 -5.720 -11.064 1.00 86.81 289 GLU A C 1
ATOM 2364 O O . GLU A 1 289 ? 13.140 -6.129 -11.290 1.00 86.81 289 GLU A O 1
ATOM 2369 N N . ASN A 1 290 ? 11.482 -4.748 -11.799 1.00 85.00 290 ASN A N 1
ATOM 2370 C CA . ASN A 1 290 ? 12.208 -4.168 -12.937 1.00 85.00 290 ASN A CA 1
ATOM 2371 C C . ASN A 1 290 ? 13.455 -3.362 -12.515 1.00 85.00 290 ASN A C 1
ATOM 2373 O O . ASN A 1 290 ? 14.354 -3.103 -13.318 1.00 85.00 290 ASN A O 1
ATOM 2377 N N . ILE A 1 291 ? 13.536 -2.950 -11.246 1.00 86.25 291 ILE A N 1
ATOM 2378 C CA . ILE A 1 291 ? 14.651 -2.153 -10.728 1.00 86.25 291 ILE A CA 1
ATOM 2379 C C . ILE A 1 291 ? 15.931 -2.996 -10.717 1.00 86.25 291 ILE A C 1
ATOM 2381 O O . ILE A 1 291 ? 16.005 -4.050 -10.076 1.00 86.25 291 ILE A O 1
ATOM 2385 N N . GLY A 1 292 ? 16.977 -2.513 -11.389 1.00 84.94 292 GLY A N 1
ATOM 2386 C CA . GLY A 1 292 ? 18.280 -3.174 -11.423 1.00 84.94 292 GLY A CA 1
ATOM 2387 C C . GLY A 1 292 ? 18.346 -4.398 -12.345 1.00 84.94 292 GLY A C 1
ATOM 2388 O O . GLY A 1 292 ? 19.286 -5.187 -12.226 1.00 84.94 292 GLY A O 1
ATOM 2389 N N . ASP A 1 293 ? 17.368 -4.592 -13.235 1.00 82.31 293 ASP A N 1
ATOM 2390 C CA . ASP A 1 293 ? 17.365 -5.667 -14.240 1.00 82.31 293 ASP A CA 1
ATOM 2391 C C . ASP A 1 293 ? 18.584 -5.647 -15.162 1.00 82.31 293 ASP A C 1
ATOM 2393 O O . ASP A 1 293 ? 19.053 -6.703 -15.595 1.00 82.31 293 ASP A O 1
ATOM 2397 N N . GLU A 1 294 ? 19.166 -4.471 -15.397 1.00 77.56 294 GLU A N 1
ATOM 2398 C CA . GLU A 1 294 ? 20.427 -4.305 -16.119 1.00 77.56 294 GLU A CA 1
ATOM 2399 C C . GLU A 1 294 ? 21.597 -5.072 -15.476 1.00 77.56 294 GLU A C 1
ATOM 2401 O O . GLU A 1 294 ? 22.593 -5.371 -16.138 1.00 77.56 294 GLU A O 1
ATOM 2406 N N . PHE A 1 295 ? 21.479 -5.419 -14.190 1.00 80.81 295 PHE A N 1
ATOM 2407 C CA . PHE A 1 295 ? 22.452 -6.219 -13.447 1.00 80.81 295 PHE A CA 1
ATOM 2408 C C . PHE A 1 295 ? 22.032 -7.681 -13.260 1.00 80.81 295 PHE A C 1
ATOM 2410 O O . PHE A 1 295 ? 22.826 -8.470 -12.736 1.00 80.81 295 PHE A O 1
ATOM 2417 N N . GLY A 1 296 ? 20.785 -8.021 -13.597 1.00 65.12 296 GLY A N 1
ATOM 2418 C CA . GLY A 1 296 ? 20.168 -9.293 -13.245 1.00 65.12 296 GLY A CA 1
ATOM 2419 C C . GLY A 1 296 ? 20.291 -10.369 -14.313 1.00 65.12 296 GLY A C 1
ATOM 2420 O O . GLY A 1 296 ? 20.707 -11.495 -14.014 1.00 65.12 296 GLY A O 1
ATOM 2421 N N . GLU A 1 297 ? 19.986 -10.027 -15.560 1.00 62.72 297 GLU A N 1
ATOM 2422 C CA . GLU A 1 297 ? 20.089 -10.983 -16.657 1.00 62.72 297 GLU A CA 1
ATOM 2423 C C . GLU A 1 297 ? 21.549 -11.162 -17.081 1.00 62.72 297 GLU A C 1
ATOM 2425 O O . GLU A 1 297 ? 22.315 -10.204 -17.225 1.00 62.72 297 GLU A O 1
ATOM 2430 N N . ASP A 1 298 ? 21.965 -12.416 -17.275 1.00 54.66 298 ASP A N 1
ATOM 2431 C CA . ASP A 1 298 ? 23.152 -12.626 -18.089 1.00 54.66 298 ASP A CA 1
ATOM 2432 C C . ASP A 1 298 ? 22.854 -12.113 -19.494 1.00 54.66 298 ASP A C 1
ATOM 2434 O O . ASP A 1 298 ? 21.812 -12.418 -20.067 1.00 54.66 298 ASP A O 1
ATOM 2438 N N . LYS A 1 299 ? 23.821 -11.407 -20.083 1.00 46.47 299 LYS A N 1
ATOM 2439 C CA . LYS A 1 299 ? 23.889 -11.150 -21.525 1.00 46.47 299 LYS A CA 1
ATOM 2440 C C . LYS A 1 299 ? 24.138 -12.455 -22.297 1.00 46.47 299 LYS A C 1
ATOM 2442 O O . LYS A 1 299 ? 25.048 -12.506 -23.121 1.00 46.47 299 LYS A O 1
ATOM 2447 N N . TYR A 1 300 ? 23.424 -13.532 -21.984 1.00 41.81 300 TYR A N 1
ATOM 2448 C CA . TYR A 1 300 ? 23.351 -14.675 -22.869 1.00 41.81 300 TYR A CA 1
ATOM 2449 C C . TYR A 1 300 ? 22.285 -14.320 -23.898 1.00 41.81 300 TYR A C 1
ATOM 2451 O O . TYR A 1 300 ? 21.105 -14.313 -23.554 1.00 41.81 300 TYR A O 1
ATOM 2459 N N . PRO A 1 301 ? 22.665 -13.982 -25.145 1.00 40.34 301 PRO A N 1
ATOM 2460 C CA . PRO A 1 301 ? 21.738 -14.162 -26.240 1.00 40.34 301 PRO A CA 1
ATOM 2461 C C . PRO A 1 301 ? 21.437 -15.656 -26.231 1.00 40.34 301 PRO A C 1
ATOM 2463 O O . PRO A 1 301 ? 22.263 -16.461 -26.670 1.00 40.34 301 PRO A O 1
ATOM 2466 N N . ASP A 1 302 ? 20.321 -16.053 -25.626 1.00 43.09 302 ASP A N 1
ATOM 2467 C CA . ASP A 1 302 ? 19.827 -17.395 -25.860 1.00 43.09 302 ASP A CA 1
ATOM 2468 C C . ASP A 1 302 ? 19.712 -17.530 -27.372 1.00 43.09 302 ASP A C 1
ATOM 2470 O O . ASP A 1 302 ? 19.183 -16.653 -28.055 1.00 43.09 302 ASP A O 1
ATOM 2474 N N . TYR A 1 303 ? 20.366 -18.577 -27.866 1.00 45.22 303 TYR A N 1
ATOM 2475 C CA . TYR A 1 303 ? 20.536 -18.928 -29.263 1.00 45.22 303 TYR A CA 1
ATOM 2476 C C . TYR A 1 303 ? 19.233 -18.736 -30.051 1.00 45.22 303 TYR A C 1
ATOM 2478 O O . TYR A 1 303 ? 18.444 -19.662 -30.203 1.00 45.22 303 TYR A O 1
ATOM 2486 N N . ASN A 1 304 ? 19.057 -17.555 -30.626 1.00 41.84 304 ASN A N 1
ATOM 2487 C CA . ASN A 1 304 ? 18.270 -17.359 -31.822 1.00 41.84 304 ASN A CA 1
ATOM 2488 C C . ASN A 1 304 ? 19.228 -16.812 -32.867 1.00 41.84 304 ASN A C 1
ATOM 2490 O O . ASN A 1 304 ? 20.014 -15.905 -32.602 1.00 41.84 304 ASN A O 1
ATOM 2494 N N . TYR A 1 305 ? 19.233 -17.458 -34.025 1.00 44.09 305 TYR A N 1
ATOM 2495 C CA . TYR A 1 305 ? 20.095 -17.196 -35.171 1.00 44.09 305 TYR A CA 1
ATOM 2496 C C . TYR A 1 305 ? 19.966 -15.742 -35.671 1.00 44.09 305 TYR A C 1
ATOM 2498 O O . TYR A 1 305 ? 19.338 -15.488 -36.688 1.00 44.09 305 TYR A O 1
ATOM 2506 N N . GLY A 1 306 ? 20.564 -14.775 -34.974 1.00 49.97 306 GLY A N 1
ATOM 2507 C CA . GLY A 1 306 ? 20.613 -13.376 -35.404 1.00 49.97 306 GLY A CA 1
ATOM 2508 C C . GLY A 1 306 ? 19.274 -12.627 -35.421 1.00 49.97 306 GLY A C 1
ATOM 2509 O O . GLY A 1 306 ? 19.234 -11.539 -35.985 1.00 49.97 306 GLY A O 1
ATOM 2510 N N . GLU A 1 307 ? 18.207 -13.155 -34.816 1.00 53.16 307 GLU A N 1
ATOM 2511 C CA . GLU A 1 307 ? 16.940 -12.428 -34.657 1.00 53.16 307 GLU A CA 1
ATOM 2512 C C . GLU A 1 307 ? 16.937 -11.694 -33.310 1.00 53.16 307 GLU A C 1
ATOM 2514 O O . GLU A 1 307 ? 17.048 -12.314 -32.249 1.00 53.16 307 GLU A O 1
ATOM 2519 N N . PHE A 1 308 ? 16.859 -10.360 -33.352 1.00 57.16 308 PHE A N 1
ATOM 2520 C CA . PHE A 1 308 ? 16.678 -9.537 -32.158 1.00 57.16 308 PHE A CA 1
ATOM 2521 C C . PHE A 1 308 ? 15.382 -9.944 -31.445 1.00 57.16 308 PHE A C 1
ATOM 2523 O O . PHE A 1 308 ? 14.341 -10.113 -32.079 1.00 57.16 308 PHE A O 1
ATOM 2530 N N . ARG A 1 309 ? 15.443 -10.107 -30.118 1.00 69.19 309 ARG A N 1
ATOM 2531 C CA . ARG A 1 309 ? 14.251 -10.319 -29.289 1.00 69.19 309 ARG A CA 1
ATOM 2532 C C . ARG A 1 309 ? 13.371 -9.078 -29.407 1.00 69.19 309 ARG A C 1
ATOM 2534 O O . ARG A 1 309 ? 13.816 -7.986 -29.069 1.00 69.19 309 ARG A O 1
ATOM 2541 N N . ASP A 1 310 ? 12.139 -9.253 -29.867 1.00 80.06 310 ASP A N 1
ATOM 2542 C CA . ASP A 1 310 ? 11.154 -8.176 -29.873 1.00 80.06 310 ASP A CA 1
ATOM 2543 C C . ASP A 1 310 ? 10.820 -7.784 -28.425 1.00 80.06 310 ASP A C 1
ATOM 2545 O O . ASP A 1 310 ? 10.268 -8.578 -27.660 1.00 80.06 310 ASP A O 1
ATOM 2549 N N . CYS A 1 311 ? 11.228 -6.577 -28.029 1.00 85.25 311 CYS A N 1
ATOM 2550 C CA . CYS A 1 311 ? 11.098 -6.071 -26.663 1.00 85.25 311 CYS A CA 1
ATOM 2551 C C . CYS A 1 311 ? 9.885 -5.152 -26.464 1.00 85.25 311 CYS A C 1
ATOM 2553 O O . CYS A 1 311 ? 9.712 -4.633 -25.361 1.00 85.25 311 CYS A O 1
ATOM 2555 N N . ARG A 1 312 ? 9.063 -4.915 -27.498 1.00 88.12 312 ARG A N 1
ATOM 2556 C CA . ARG A 1 312 ? 8.017 -3.878 -27.482 1.00 88.12 312 ARG A CA 1
ATOM 2557 C C . ARG A 1 312 ? 7.036 -4.039 -26.328 1.00 88.12 312 ARG A C 1
ATOM 2559 O O . ARG A 1 312 ? 6.849 -3.102 -25.558 1.00 88.12 312 ARG A O 1
ATOM 2566 N N . GLU A 1 313 ? 6.476 -5.235 -26.166 1.00 87.12 313 GLU A N 1
ATOM 2567 C CA . GLU A 1 313 ? 5.535 -5.561 -25.088 1.00 87.12 313 GLU A CA 1
ATOM 2568 C C . GLU A 1 313 ? 6.146 -5.299 -23.702 1.00 87.12 313 GLU A C 1
ATOM 2570 O O . GLU A 1 313 ? 5.616 -4.503 -22.927 1.00 87.12 313 GLU A O 1
ATOM 2575 N N . ALA A 1 314 ? 7.329 -5.863 -23.436 1.00 84.75 314 ALA A N 1
ATOM 2576 C CA . ALA A 1 314 ? 8.032 -5.687 -22.165 1.00 84.75 314 ALA A CA 1
ATOM 2577 C C . ALA A 1 314 ? 8.361 -4.212 -21.869 1.00 84.75 314 ALA A C 1
ATOM 2579 O O . ALA A 1 314 ? 8.295 -3.769 -20.723 1.00 84.75 314 ALA A O 1
ATOM 2580 N N . ILE A 1 315 ? 8.718 -3.437 -22.896 1.00 88.56 315 ILE A N 1
ATOM 2581 C CA . ILE A 1 315 ? 9.009 -2.008 -22.761 1.00 88.56 315 ILE A CA 1
ATOM 2582 C C . ILE A 1 315 ? 7.743 -1.225 -22.411 1.00 88.56 315 ILE A C 1
ATOM 2584 O O . ILE A 1 315 ? 7.785 -0.393 -21.510 1.00 88.56 315 ILE A O 1
ATOM 2588 N N . ILE A 1 316 ? 6.617 -1.496 -23.073 1.00 89.44 316 ILE A N 1
ATOM 2589 C CA . ILE A 1 316 ? 5.342 -0.815 -22.801 1.00 89.44 316 ILE A CA 1
ATOM 2590 C C . ILE A 1 316 ? 4.892 -1.071 -21.369 1.00 89.44 316 ILE A C 1
ATOM 2592 O O . ILE A 1 316 ? 4.538 -0.128 -20.662 1.00 89.44 316 ILE A O 1
ATOM 2596 N N . GLU A 1 317 ? 4.960 -2.324 -20.917 1.00 86.81 317 GLU A N 1
ATOM 2597 C CA . GLU A 1 317 ? 4.643 -2.683 -19.536 1.00 86.81 317 GLU A CA 1
ATOM 2598 C C . GLU A 1 317 ? 5.546 -1.938 -18.545 1.00 86.81 317 GLU A C 1
ATOM 2600 O O . GLU A 1 317 ? 5.052 -1.325 -17.594 1.00 86.81 317 GLU A O 1
ATOM 2605 N N . LYS A 1 318 ? 6.863 -1.912 -18.794 1.00 86.06 318 LYS A N 1
ATOM 2606 C CA . LYS A 1 318 ? 7.837 -1.183 -17.965 1.00 86.06 318 LYS A CA 1
ATOM 2607 C C . LYS A 1 318 ? 7.541 0.314 -17.912 1.00 86.06 318 LYS A C 1
ATOM 2609 O O . LYS A 1 318 ? 7.472 0.872 -16.819 1.00 86.06 318 LYS A O 1
ATOM 2614 N N . ILE A 1 319 ? 7.293 0.955 -19.053 1.00 87.38 319 ILE A N 1
ATOM 2615 C CA . ILE A 1 319 ? 6.971 2.386 -19.116 1.00 87.38 319 ILE A CA 1
ATOM 2616 C C . ILE A 1 319 ? 5.653 2.671 -18.396 1.00 87.38 319 ILE A C 1
ATOM 2618 O O . ILE A 1 319 ? 5.576 3.619 -17.618 1.00 87.38 319 ILE A O 1
ATOM 2622 N N . ALA A 1 320 ? 4.609 1.867 -18.607 1.00 86.81 320 ALA A N 1
ATOM 2623 C CA . ALA A 1 320 ? 3.328 2.056 -17.933 1.00 86.81 320 ALA A CA 1
ATOM 2624 C C . ALA A 1 320 ? 3.479 1.964 -16.404 1.00 86.81 320 ALA A C 1
ATOM 2626 O O . ALA A 1 320 ? 2.904 2.774 -15.667 1.00 86.81 320 ALA A O 1
ATOM 2627 N N . LEU A 1 321 ? 4.301 1.022 -15.930 1.00 84.19 321 LEU A N 1
ATOM 2628 C CA . LEU A 1 321 ? 4.668 0.884 -14.523 1.00 84.19 321 LEU A CA 1
ATOM 2629 C C . LEU A 1 321 ? 5.508 2.058 -14.020 1.00 84.19 321 LEU A C 1
ATOM 2631 O O . LEU A 1 321 ? 5.282 2.518 -12.905 1.00 84.19 321 LEU A O 1
ATOM 2635 N N . GLU A 1 322 ? 6.429 2.593 -14.817 1.00 81.31 322 GLU A N 1
ATOM 2636 C CA . GLU A 1 322 ? 7.125 3.834 -14.485 1.00 81.31 322 GLU A CA 1
ATOM 2637 C C . GLU A 1 322 ? 6.128 4.999 -14.392 1.00 81.31 322 GLU A C 1
ATOM 2639 O O . GLU A 1 322 ? 5.992 5.618 -13.349 1.00 81.31 322 GLU A O 1
ATOM 2644 N N . PHE A 1 323 ? 5.281 5.280 -15.371 1.00 80.81 323 PHE A N 1
ATOM 2645 C CA . PHE A 1 323 ? 4.336 6.396 -15.218 1.00 80.81 323 PHE A CA 1
ATOM 2646 C C . PHE A 1 323 ? 3.324 6.216 -14.068 1.00 80.81 323 PHE A C 1
ATOM 2648 O O . PHE A 1 323 ? 2.883 7.211 -13.479 1.00 80.81 323 PHE A O 1
ATOM 2655 N N . GLU A 1 324 ? 3.003 4.977 -13.683 1.00 80.31 324 GLU A N 1
ATOM 2656 C CA . GLU A 1 324 ? 2.210 4.681 -12.485 1.00 80.31 324 GLU A CA 1
ATOM 2657 C C . GLU A 1 324 ? 3.011 4.890 -11.184 1.00 80.31 324 GLU A C 1
ATOM 2659 O O . GLU A 1 324 ? 2.571 5.627 -10.295 1.00 80.31 324 GLU A O 1
ATOM 2664 N N . TYR A 1 325 ? 4.214 4.311 -11.091 1.00 77.00 325 TYR A N 1
ATOM 2665 C CA . TYR A 1 325 ? 4.992 4.165 -9.855 1.00 77.00 325 TYR A CA 1
ATOM 2666 C C . TYR A 1 325 ? 6.339 4.882 -9.833 1.00 77.00 325 TYR A C 1
ATOM 2668 O O . TYR A 1 325 ? 6.831 5.127 -8.747 1.00 77.00 325 TYR A O 1
ATOM 2676 N N . GLY A 1 326 ? 6.885 5.370 -10.947 1.00 68.19 326 GLY A N 1
ATOM 2677 C CA . GLY A 1 326 ? 8.138 6.136 -11.163 1.00 68.19 326 GLY A CA 1
ATOM 2678 C C . GLY A 1 326 ? 8.027 7.262 -12.230 1.00 68.19 326 GLY A C 1
ATOM 2679 O O . GLY A 1 326 ? 8.212 7.005 -13.406 1.00 68.19 326 GLY A O 1
ATOM 2680 N N . ILE A 1 327 ? 7.773 8.538 -11.874 1.00 60.34 327 ILE A N 1
ATOM 2681 C CA . ILE A 1 327 ? 7.740 9.573 -12.927 1.00 60.34 327 ILE A CA 1
ATOM 2682 C C . ILE A 1 327 ? 9.180 9.845 -13.307 1.00 60.34 327 ILE A C 1
ATOM 2684 O O . ILE A 1 327 ? 9.980 10.133 -12.417 1.00 60.34 327 ILE A O 1
ATOM 2688 N N . PRO A 1 328 ? 9.510 9.824 -14.589 1.00 58.38 328 PRO A N 1
ATOM 2689 C CA . PRO A 1 328 ? 10.873 10.063 -14.971 1.00 58.38 328 PRO A CA 1
ATOM 2690 C C . PRO A 1 328 ? 11.290 11.518 -14.730 1.00 58.38 328 PRO A C 1
ATOM 2692 O O . PRO A 1 328 ? 10.644 12.464 -15.188 1.00 58.38 328 PRO A O 1
ATOM 2695 N N . ASN A 1 329 ? 12.414 11.711 -14.035 1.00 54.59 329 ASN A N 1
ATOM 2696 C CA . ASN A 1 329 ? 12.988 13.034 -13.758 1.00 54.59 329 ASN A CA 1
ATOM 2697 C C . ASN A 1 329 ? 13.443 13.794 -15.018 1.00 54.59 329 ASN A C 1
ATOM 2699 O O . ASN A 1 329 ? 13.780 14.972 -14.918 1.00 54.59 329 ASN A O 1
ATOM 2703 N N . TYR A 1 330 ? 13.446 13.160 -16.194 1.00 63.41 330 TYR A N 1
ATOM 2704 C CA . TYR A 1 330 ? 13.827 13.818 -17.442 1.00 63.41 330 TYR A CA 1
ATOM 2705 C C . TYR A 1 330 ? 12.746 14.747 -18.005 1.00 63.41 330 TYR A C 1
ATOM 2707 O O . TYR A 1 330 ? 13.070 15.562 -18.859 1.00 63.41 330 TYR A O 1
ATOM 2715 N N . LEU A 1 331 ? 11.487 14.698 -17.538 1.00 68.75 331 LEU A N 1
ATOM 2716 C CA . LEU A 1 331 ? 10.442 15.565 -18.105 1.00 68.75 331 LEU A CA 1
ATOM 2717 C C . LEU A 1 331 ? 10.752 17.060 -17.922 1.00 68.75 331 LEU A C 1
ATOM 2719 O O . LEU A 1 331 ? 10.374 17.855 -18.773 1.00 68.75 331 LEU A O 1
ATOM 2723 N N . GLY A 1 332 ? 11.454 17.465 -16.856 1.00 75.25 332 GLY A N 1
ATOM 2724 C CA . GLY A 1 332 ? 11.855 18.862 -16.645 1.00 75.25 332 GLY A CA 1
ATOM 2725 C C . GLY A 1 332 ? 10.691 19.854 -16.819 1.00 75.25 332 GLY A C 1
ATOM 2726 O O . GLY A 1 332 ? 9.651 19.735 -16.163 1.00 75.25 332 GLY A O 1
ATOM 2727 N N . GLY A 1 333 ? 10.853 20.816 -17.735 1.00 72.19 333 GLY A N 1
ATOM 2728 C CA . GLY A 1 333 ? 9.813 21.792 -18.099 1.00 72.19 333 GLY A CA 1
ATOM 2729 C C . GLY A 1 333 ? 8.571 21.188 -18.772 1.00 72.19 333 GLY A C 1
ATOM 2730 O O . GLY A 1 333 ? 7.500 21.781 -18.724 1.00 72.19 333 GLY A O 1
ATOM 2731 N N . TYR A 1 334 ? 8.671 19.974 -19.315 1.00 78.44 334 TYR A N 1
ATOM 2732 C CA . TYR A 1 334 ? 7.570 19.230 -19.936 1.00 78.44 334 TYR A CA 1
ATOM 2733 C C . TYR A 1 334 ? 6.725 18.443 -18.927 1.00 78.44 334 TYR A C 1
ATOM 2735 O O . TYR A 1 334 ? 5.815 17.711 -19.308 1.00 78.44 334 TYR A O 1
ATOM 2743 N N . SER A 1 335 ? 6.975 18.609 -17.625 1.00 77.75 335 SER A N 1
ATOM 2744 C CA . SER A 1 335 ? 6.137 18.036 -16.563 1.00 77.75 335 SER A CA 1
ATOM 2745 C C . SER A 1 335 ? 4.669 18.481 -16.624 1.00 77.75 335 SER A C 1
ATOM 2747 O O . SER A 1 335 ? 3.821 17.818 -16.028 1.00 77.75 335 SER A O 1
ATOM 2749 N N . ILE A 1 336 ? 4.356 19.537 -17.385 1.00 78.25 336 ILE A N 1
ATOM 2750 C CA . ILE A 1 336 ? 2.983 19.945 -17.706 1.00 78.25 336 ILE A CA 1
ATOM 2751 C C . ILE A 1 336 ? 2.176 18.833 -18.397 1.00 78.25 336 ILE A C 1
ATOM 2753 O O . ILE A 1 336 ? 0.990 18.715 -18.129 1.00 78.25 336 ILE A O 1
ATOM 2757 N N . PHE A 1 337 ? 2.823 17.968 -19.188 1.00 81.56 337 PHE A N 1
ATOM 2758 C CA . PHE A 1 337 ? 2.190 16.850 -19.905 1.00 81.56 337 PHE A CA 1
ATOM 2759 C C . PHE A 1 337 ? 2.098 15.563 -19.090 1.00 81.56 337 PHE A C 1
ATOM 2761 O O . PHE A 1 337 ? 1.721 14.511 -19.594 1.00 81.56 337 PHE A O 1
ATOM 2768 N N . LYS A 1 338 ? 2.528 15.582 -17.830 1.00 83.00 338 LYS A N 1
ATOM 2769 C CA . LYS A 1 338 ? 2.709 14.365 -17.036 1.00 83.00 338 LYS A CA 1
ATOM 2770 C C . LYS A 1 338 ? 1.418 13.561 -16.866 1.00 83.00 338 LYS A C 1
ATOM 2772 O O . LYS A 1 338 ? 1.486 12.338 -16.779 1.00 83.00 338 LYS A O 1
ATOM 2777 N N . LYS A 1 339 ? 0.265 14.227 -16.763 1.00 84.75 339 LYS A N 1
ATOM 2778 C CA . LYS A 1 339 ? -1.030 13.559 -16.586 1.00 84.75 339 LYS A CA 1
ATOM 2779 C C . LYS A 1 339 ? -1.442 12.844 -17.873 1.00 84.75 339 LYS A C 1
ATOM 2781 O O . LYS A 1 339 ? -1.862 11.695 -17.820 1.00 84.75 339 LYS A O 1
ATOM 2786 N N . GLU A 1 340 ? -1.276 13.514 -19.000 1.00 87.75 340 GLU A N 1
ATOM 2787 C CA . GLU A 1 340 ? -1.607 13.048 -20.341 1.00 87.75 340 GLU A CA 1
ATOM 2788 C C . GLU A 1 340 ? -0.659 11.944 -20.777 1.00 87.75 340 GLU A C 1
ATOM 2790 O O . GLU A 1 340 ? -1.110 10.912 -21.245 1.00 87.75 340 GLU A O 1
ATOM 2795 N N . LEU A 1 341 ? 0.643 12.108 -20.535 1.00 87.94 341 LEU A N 1
ATOM 2796 C CA . LEU A 1 341 ? 1.637 11.067 -20.769 1.00 87.94 341 LEU A CA 1
ATOM 2797 C C . LEU A 1 341 ? 1.327 9.82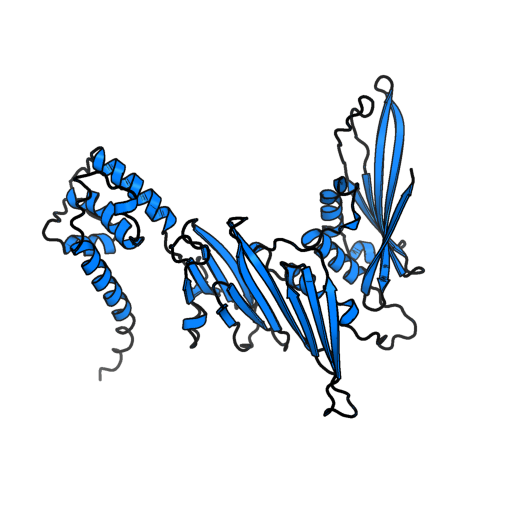2 -19.944 1.00 87.94 341 LEU A C 1
ATOM 2799 O O . LEU A 1 341 ? 1.415 8.717 -20.466 1.00 87.94 341 LEU A O 1
ATOM 2803 N N . LYS A 1 342 ? 0.930 9.993 -18.675 1.00 88.25 342 LYS A N 1
ATOM 2804 C CA . LYS A 1 342 ? 0.494 8.878 -17.835 1.00 88.25 342 LYS A CA 1
ATOM 2805 C C . LYS A 1 342 ? -0.734 8.187 -18.429 1.00 88.25 342 LYS A C 1
ATOM 2807 O O . LYS A 1 342 ? -0.722 6.970 -18.553 1.00 88.25 342 LYS A O 1
ATOM 2812 N N . ASP A 1 343 ? -1.764 8.942 -18.810 1.00 90.50 343 ASP A N 1
ATOM 2813 C CA . ASP A 1 343 ? -2.946 8.380 -19.473 1.00 90.50 343 ASP A CA 1
ATOM 2814 C C . ASP A 1 343 ? -2.579 7.667 -20.783 1.00 90.50 343 ASP A C 1
ATOM 2816 O O . ASP A 1 343 ? -3.070 6.573 -21.046 1.00 90.50 343 ASP A O 1
ATOM 2820 N N . PHE A 1 344 ? -1.689 8.252 -21.580 1.00 92.19 344 PHE A N 1
ATOM 2821 C CA . PHE A 1 344 ? -1.249 7.713 -22.858 1.00 92.19 344 PHE A CA 1
ATOM 2822 C C . PHE A 1 344 ? -0.609 6.347 -22.678 1.00 92.19 344 PHE A C 1
ATOM 2824 O O . PHE A 1 344 ? -1.113 5.366 -23.220 1.00 92.19 344 PHE A O 1
ATOM 2831 N N . VAL A 1 345 ? 0.436 6.259 -21.851 1.00 90.75 345 VAL A N 1
ATOM 2832 C CA . VAL A 1 345 ? 1.176 5.004 -21.688 1.00 90.75 345 VAL A CA 1
ATOM 2833 C C . VAL A 1 345 ? 0.356 3.915 -20.998 1.00 90.75 345 VAL A C 1
AT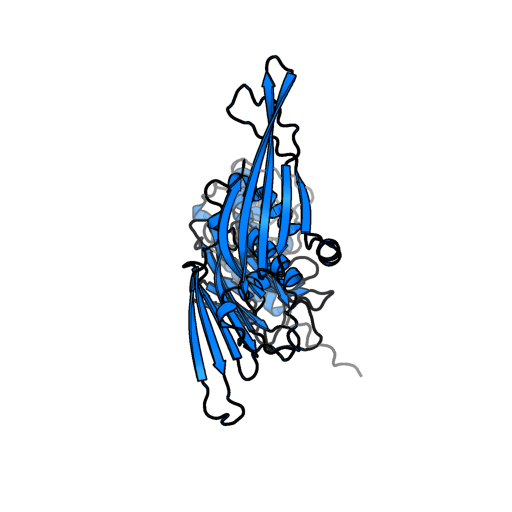OM 2835 O O . VAL A 1 345 ? 0.550 2.736 -21.267 1.00 90.75 345 VAL A O 1
ATOM 2838 N N . GLN A 1 346 ? -0.593 4.291 -20.135 1.00 88.75 346 GLN A N 1
ATOM 2839 C CA . GLN A 1 346 ? -1.471 3.336 -19.452 1.00 88.75 346 GLN A CA 1
ATOM 2840 C C . GLN A 1 346 ? -2.538 2.728 -20.356 1.00 88.75 346 GLN A C 1
ATOM 2842 O O . GLN A 1 346 ? -3.086 1.681 -20.021 1.00 88.75 346 GLN A O 1
ATOM 2847 N N . ASN A 1 347 ? -2.835 3.383 -21.476 1.00 91.31 347 ASN A N 1
ATOM 2848 C CA . ASN A 1 347 ? -3.858 2.964 -22.422 1.00 91.31 347 ASN A CA 1
ATOM 2849 C C . ASN A 1 347 ? -3.256 2.595 -23.784 1.00 91.31 347 ASN A C 1
ATOM 2851 O O . ASN A 1 347 ? -3.963 2.662 -24.789 1.00 91.31 347 ASN A O 1
ATOM 2855 N N . ILE A 1 348 ? -1.967 2.243 -23.849 1.00 92.12 348 ILE A N 1
ATOM 2856 C CA . ILE A 1 348 ? -1.377 1.700 -25.076 1.00 92.12 348 ILE A CA 1
ATOM 2857 C C . ILE A 1 348 ? -2.037 0.359 -25.385 1.00 92.12 348 ILE A C 1
ATOM 2859 O O . ILE A 1 348 ? -2.040 -0.557 -24.561 1.00 92.12 348 ILE A O 1
ATOM 2863 N N . ASN A 1 349 ? -2.575 0.239 -26.594 1.00 89.62 349 ASN A N 1
ATOM 2864 C CA . ASN A 1 349 ? -3.104 -1.013 -27.101 1.00 89.62 349 ASN A CA 1
ATOM 2865 C C . ASN A 1 349 ? -1.963 -1.837 -27.713 1.00 89.62 349 ASN A C 1
ATOM 2867 O O . ASN A 1 349 ? -1.558 -1.608 -28.853 1.00 89.62 349 ASN A O 1
ATOM 2871 N N . ILE A 1 350 ? -1.435 -2.788 -26.938 1.00 87.50 350 ILE A N 1
ATOM 2872 C CA . ILE A 1 350 ? -0.306 -3.634 -27.356 1.00 87.50 350 ILE A CA 1
ATOM 2873 C C . ILE A 1 350 ? -0.662 -4.417 -28.625 1.00 87.50 350 ILE A C 1
ATOM 2875 O O . ILE A 1 350 ? 0.115 -4.425 -29.572 1.00 87.50 350 ILE A O 1
ATOM 2879 N N . ASP A 1 351 ? -1.863 -4.996 -28.702 1.00 87.31 351 ASP A N 1
ATOM 2880 C CA . ASP A 1 351 ? -2.302 -5.772 -29.870 1.00 87.31 351 ASP A CA 1
ATOM 2881 C C . ASP A 1 351 ? -2.338 -4.950 -31.163 1.00 87.31 351 ASP A C 1
ATOM 2883 O O . ASP A 1 351 ? -2.145 -5.495 -32.251 1.00 87.31 351 ASP A O 1
ATOM 2887 N N . GLU A 1 352 ? -2.656 -3.662 -31.057 1.00 89.81 352 GLU A N 1
ATOM 2888 C CA . GLU A 1 352 ? -2.682 -2.730 -32.182 1.00 89.81 352 GLU A CA 1
ATOM 2889 C C . GLU A 1 352 ? -1.270 -2.331 -32.598 1.00 89.81 352 GLU A C 1
ATOM 2891 O O . GLU A 1 352 ? -0.935 -2.436 -33.777 1.00 89.81 352 GLU A O 1
ATOM 2896 N N . LEU A 1 353 ? -0.416 -1.976 -31.633 1.00 87.94 353 LEU A N 1
ATOM 2897 C CA . LEU A 1 353 ? 0.986 -1.662 -31.894 1.00 87.94 353 LEU A CA 1
ATOM 2898 C C . LEU A 1 353 ? 1.714 -2.839 -32.557 1.00 87.94 353 LEU A C 1
ATOM 2900 O O . LEU A 1 353 ? 2.407 -2.647 -33.549 1.00 87.94 353 LEU A O 1
ATOM 2904 N N . MET A 1 354 ? 1.534 -4.060 -32.045 1.00 85.31 354 MET A N 1
ATOM 2905 C CA . MET A 1 354 ? 2.211 -5.255 -32.565 1.00 85.31 354 MET A CA 1
ATOM 2906 C C . MET A 1 354 ? 1.767 -5.630 -33.989 1.00 85.31 354 MET A C 1
ATOM 2908 O O . MET A 1 354 ? 2.450 -6.399 -34.664 1.00 85.31 354 MET A O 1
ATOM 2912 N N . LYS A 1 355 ? 0.623 -5.109 -34.456 1.00 87.50 355 LYS A N 1
ATOM 2913 C CA . LYS A 1 355 ? 0.112 -5.281 -35.829 1.00 87.50 355 LYS A CA 1
ATOM 2914 C C . LYS A 1 355 ? 0.410 -4.082 -36.733 1.00 87.50 355 LYS A C 1
ATOM 2916 O O . LYS A 1 355 ? 0.134 -4.161 -37.932 1.00 87.50 355 LYS A O 1
ATOM 2921 N N . SER A 1 356 ? 0.913 -2.985 -36.169 1.00 85.56 356 SER A N 1
ATOM 2922 C CA . SER A 1 356 ? 1.250 -1.763 -36.895 1.00 85.56 356 SER A CA 1
ATOM 2923 C C . SER A 1 356 ? 2.381 -2.033 -37.886 1.00 85.56 356 SER A C 1
ATOM 2925 O O . SER A 1 356 ? 3.341 -2.723 -37.558 1.00 85.56 356 SER A O 1
ATOM 2927 N N . GLN A 1 357 ? 2.272 -1.503 -39.107 1.00 83.50 357 GLN A N 1
ATOM 2928 C CA . GLN A 1 357 ? 3.350 -1.604 -40.103 1.00 83.50 357 GLN A CA 1
ATOM 2929 C C . GLN A 1 357 ? 4.509 -0.650 -39.801 1.00 83.50 357 GLN A C 1
ATOM 2931 O O . GLN A 1 357 ? 5.626 -0.903 -40.241 1.00 83.50 357 GLN A O 1
ATOM 2936 N N . ASP A 1 358 ? 4.231 0.415 -39.048 1.00 86.50 358 ASP A N 1
ATOM 2937 C CA . ASP A 1 358 ? 5.178 1.483 -38.728 1.00 86.50 358 ASP A CA 1
ATOM 2938 C C . ASP A 1 358 ? 5.713 1.370 -37.291 1.00 86.50 358 ASP A C 1
ATOM 2940 O O . ASP A 1 358 ? 6.274 2.331 -36.766 1.00 86.50 358 ASP A O 1
ATOM 2944 N N . ASP A 1 359 ? 5.448 0.246 -36.609 1.00 89.56 359 ASP A N 1
ATOM 2945 C CA . ASP A 1 359 ? 5.807 0.006 -35.203 1.00 89.56 359 ASP A CA 1
ATOM 2946 C C . ASP A 1 359 ? 5.444 1.187 -34.278 1.00 89.56 359 ASP A C 1
ATOM 2948 O O . ASP A 1 359 ? 6.154 1.537 -33.329 1.00 89.56 359 ASP A O 1
ATOM 2952 N N . THR A 1 360 ? 4.306 1.815 -34.591 1.00 91.50 360 THR A N 1
ATOM 2953 C CA . THR A 1 360 ? 3.833 3.060 -33.984 1.00 91.50 360 THR A CA 1
ATOM 2954 C C . THR A 1 360 ? 2.429 2.894 -33.412 1.00 91.50 360 THR A C 1
ATOM 2956 O O . THR A 1 360 ? 1.567 2.266 -34.030 1.00 91.50 360 THR A O 1
ATOM 2959 N N . TYR A 1 361 ? 2.202 3.496 -32.244 1.00 93.06 361 TYR A N 1
ATOM 2960 C CA . TYR A 1 361 ? 0.895 3.694 -31.620 1.00 93.06 361 TYR A CA 1
ATOM 2961 C C . TYR A 1 361 ? 0.688 5.183 -31.355 1.00 93.06 361 TYR A C 1
ATOM 2963 O O . TYR A 1 361 ? 1.604 5.839 -30.854 1.00 93.06 361 TYR A O 1
ATOM 2971 N N . SER A 1 362 ? -0.496 5.719 -31.650 1.00 92.06 362 SER A N 1
ATOM 2972 C CA . SER A 1 362 ? -0.822 7.115 -31.357 1.00 92.06 362 SER A CA 1
ATOM 2973 C C . SER A 1 362 ? -2.172 7.274 -30.673 1.00 92.06 362 SER A C 1
ATOM 2975 O O . SER A 1 362 ? -3.038 6.399 -30.719 1.00 92.06 362 SER A O 1
ATOM 2977 N N . LYS A 1 363 ? -2.332 8.396 -29.973 1.00 90.31 363 LYS A N 1
ATOM 2978 C CA . LYS A 1 363 ? -3.595 8.803 -29.363 1.00 90.31 363 LYS A CA 1
ATOM 2979 C C . LYS A 1 363 ? -3.690 10.318 -29.335 1.00 90.31 363 LYS A C 1
ATOM 2981 O O . LYS A 1 363 ? -2.738 11.013 -28.978 1.00 90.31 363 LYS A O 1
ATOM 2986 N N . THR A 1 364 ? -4.876 10.807 -29.655 1.00 87.38 364 THR A N 1
ATOM 2987 C CA . THR A 1 364 ? -5.185 12.232 -29.700 1.00 87.38 364 THR A CA 1
ATOM 2988 C C . THR A 1 364 ? -5.751 12.724 -28.371 1.00 87.38 364 THR A C 1
ATOM 2990 O O . THR A 1 364 ? -6.569 12.056 -27.730 1.00 87.38 364 THR A O 1
ATOM 2993 N N . TYR A 1 365 ? -5.341 13.922 -27.973 1.00 80.62 365 TYR A N 1
ATOM 2994 C CA . TYR A 1 365 ? -5.758 14.633 -26.775 1.00 80.62 365 TYR A CA 1
ATOM 2995 C C . TYR A 1 365 ? -6.243 16.035 -27.150 1.00 80.62 365 TYR A C 1
ATOM 2997 O O . TYR A 1 365 ? -5.738 16.654 -28.075 1.00 80.62 365 TYR A O 1
ATOM 3005 N N . LYS A 1 366 ? -7.223 16.562 -26.411 1.00 74.50 366 LYS A N 1
ATOM 3006 C CA . LYS A 1 366 ? -7.605 17.979 -26.489 1.00 74.50 366 LYS A CA 1
ATOM 3007 C C . LYS A 1 366 ? -7.094 18.681 -25.247 1.00 74.50 366 LYS A C 1
ATOM 3009 O O . LYS A 1 366 ? -7.754 18.621 -24.205 1.00 74.50 366 LYS A O 1
ATOM 3014 N N . LEU A 1 367 ? -5.914 19.295 -25.314 1.00 69.44 367 LEU A N 1
ATOM 3015 C CA . LEU A 1 367 ? -5.371 20.034 -24.179 1.00 69.44 367 LEU A CA 1
ATOM 3016 C C . LEU A 1 367 ? -5.787 21.490 -24.275 1.00 69.44 367 LEU A C 1
ATOM 3018 O O . LEU A 1 367 ? -5.037 22.343 -24.723 1.00 69.44 367 LEU A O 1
ATOM 3022 N N . HIS A 1 368 ? -6.981 21.794 -23.769 1.00 60.66 368 HIS A N 1
ATOM 3023 C CA . HIS A 1 368 ? -7.386 23.179 -23.553 1.00 60.66 368 HIS A CA 1
ATOM 3024 C C . HIS A 1 368 ? -6.482 23.808 -22.490 1.00 60.66 368 HIS A C 1
ATOM 3026 O O . HIS A 1 368 ? -6.694 23.638 -21.285 1.00 60.66 368 HIS A O 1
ATOM 3032 N N . ARG A 1 369 ? -5.438 24.511 -22.927 1.00 62.25 369 ARG A N 1
ATOM 3033 C CA . ARG A 1 369 ? -4.565 25.255 -22.026 1.00 62.25 369 ARG A CA 1
ATOM 3034 C C . ARG A 1 369 ? -5.046 26.690 -21.927 1.00 62.25 369 ARG A C 1
ATOM 3036 O O . ARG A 1 369 ? -5.300 27.354 -22.926 1.00 62.25 369 ARG A O 1
ATOM 3043 N N . ASN A 1 370 ? -5.100 27.184 -20.695 1.00 51.78 370 ASN A N 1
ATOM 3044 C CA . ASN A 1 370 ? -5.180 28.613 -20.429 1.00 51.78 370 ASN A CA 1
ATOM 3045 C C . ASN A 1 370 ? -3.790 29.202 -20.685 1.00 51.78 370 ASN A C 1
ATOM 3047 O O . ASN A 1 370 ? -2.998 29.369 -19.757 1.00 51.78 370 ASN A O 1
ATOM 3051 N N . TRP A 1 371 ? -3.451 29.414 -21.954 1.00 55.69 371 TRP A N 1
ATOM 3052 C CA . TRP A 1 371 ? -2.258 30.160 -22.321 1.00 55.69 371 TRP A CA 1
ATOM 3053 C C . TRP A 1 371 ? -2.415 31.594 -21.799 1.00 55.69 371 TRP A C 1
ATOM 3055 O O . TRP A 1 371 ? -3.448 32.223 -22.009 1.00 55.69 371 TRP A O 1
ATOM 3065 N N . ASP A 1 372 ? -1.399 32.124 -21.115 1.00 51.84 372 ASP A N 1
ATOM 3066 C CA . ASP A 1 372 ? -1.385 33.497 -20.570 1.00 51.84 372 ASP A CA 1
ATOM 3067 C C . ASP A 1 372 ? -1.111 34.536 -21.688 1.00 51.84 372 ASP A C 1
ATOM 3069 O O . ASP A 1 372 ? -0.343 35.485 -21.535 1.00 51.84 372 ASP A O 1
ATOM 3073 N N . LEU A 1 373 ? -1.657 34.273 -22.881 1.00 56.91 373 LEU A N 1
ATOM 3074 C CA . LEU A 1 373 ? -1.403 34.969 -24.136 1.00 56.91 373 LEU A CA 1
ATOM 3075 C C . LEU A 1 373 ? -2.749 35.315 -24.779 1.00 56.91 373 LEU A C 1
ATOM 3077 O O . LEU A 1 373 ? -3.453 34.439 -25.273 1.00 56.91 373 LEU A O 1
ATOM 3081 N N . ASP A 1 374 ? -3.084 36.605 -24.821 1.00 56.53 374 ASP A N 1
ATOM 3082 C CA . ASP A 1 374 ? -4.396 37.117 -25.258 1.00 56.53 374 ASP A CA 1
ATOM 3083 C C . ASP A 1 374 ? -4.802 36.739 -26.703 1.00 56.53 374 ASP A C 1
ATOM 3085 O O . ASP A 1 374 ? -5.971 36.878 -27.078 1.00 56.53 374 ASP A O 1
ATOM 3089 N N . TYR A 1 375 ? -3.849 36.268 -27.518 1.00 56.91 375 TYR A N 1
ATOM 3090 C CA . TYR A 1 375 ? -4.038 35.825 -28.907 1.00 56.91 375 TYR A CA 1
ATOM 3091 C C . TYR A 1 375 ? -4.246 34.305 -29.063 1.00 56.91 375 TYR A C 1
ATOM 3093 O O . TYR A 1 375 ? -4.541 33.842 -30.165 1.00 56.91 375 TYR A O 1
ATOM 3101 N N . ILE A 1 376 ? -4.143 33.534 -27.975 1.00 58.91 376 ILE A N 1
ATOM 3102 C CA . ILE A 1 376 ? -4.490 32.106 -27.905 1.00 58.91 376 ILE A CA 1
ATOM 3103 C C . ILE A 1 376 ? -5.717 31.988 -26.992 1.00 58.91 376 ILE A C 1
ATOM 3105 O O . ILE A 1 376 ? -5.633 31.618 -25.825 1.00 58.91 376 ILE A O 1
ATOM 3109 N N . LYS A 1 377 ? -6.876 32.419 -27.506 1.00 53.59 377 LYS A N 1
ATOM 3110 C CA . LYS A 1 377 ? -8.119 32.530 -26.720 1.00 53.59 377 LYS A CA 1
ATOM 3111 C C . LYS A 1 377 ? -8.826 31.195 -26.488 1.00 53.59 377 LYS A C 1
ATOM 3113 O O . LYS A 1 377 ? -9.395 31.013 -25.419 1.00 53.59 377 LYS A O 1
ATOM 3118 N N . ASN A 1 378 ? -8.803 30.309 -27.487 1.00 58.19 378 ASN A N 1
ATOM 3119 C CA . ASN A 1 378 ? -9.441 28.991 -27.481 1.00 58.19 378 ASN A CA 1
ATOM 3120 C C . ASN A 1 378 ? -8.511 27.983 -28.172 1.00 58.19 378 ASN A C 1
ATOM 3122 O O . ASN A 1 378 ? -8.218 28.138 -29.361 1.00 58.19 378 ASN A O 1
ATOM 3126 N N . ASP A 1 379 ? -8.062 26.965 -27.441 1.00 62.69 379 ASP A N 1
ATOM 3127 C CA . ASP A 1 379 ? -7.205 25.901 -27.971 1.00 62.69 379 ASP A CA 1
ATOM 3128 C C . ASP A 1 379 ? -8.053 24.684 -28.373 1.00 62.69 379 ASP A C 1
ATOM 3130 O O . ASP A 1 379 ? -8.191 23.711 -27.627 1.00 62.69 379 ASP A O 1
ATOM 3134 N N . ASP A 1 380 ? -8.706 24.800 -29.533 1.00 67.44 380 ASP A N 1
ATOM 3135 C CA . ASP A 1 380 ? -9.494 23.727 -30.157 1.00 67.44 380 ASP A CA 1
ATOM 3136 C C . ASP A 1 380 ? -8.617 22.756 -30.969 1.00 67.44 380 ASP A C 1
ATOM 3138 O O . ASP A 1 380 ? -9.151 21.856 -31.626 1.00 67.44 380 ASP A O 1
ATOM 3142 N N . CYS A 1 381 ? -7.289 22.935 -30.955 1.00 73.75 381 CYS A N 1
ATOM 3143 C CA . CYS A 1 381 ? -6.393 22.036 -31.659 1.00 73.75 381 CYS A CA 1
ATOM 3144 C C . CYS A 1 381 ? -6.253 20.705 -30.913 1.00 73.75 381 CYS A C 1
ATOM 3146 O O . CYS A 1 381 ? -6.373 20.614 -29.690 1.00 73.75 381 CYS A O 1
ATOM 3148 N N . GLU A 1 382 ? -6.050 19.647 -31.683 1.00 78.62 382 GLU A N 1
ATOM 3149 C CA . GLU A 1 382 ? -5.850 18.305 -31.165 1.00 78.62 382 GLU A CA 1
ATOM 3150 C C . GLU A 1 382 ? -4.343 18.057 -31.029 1.00 78.62 382 GLU A C 1
ATOM 3152 O O . GLU A 1 382 ? -3.619 18.054 -32.023 1.00 78.62 382 GLU A O 1
ATOM 3157 N N . ASP A 1 383 ? -3.862 17.879 -29.797 1.00 84.62 383 ASP A N 1
ATOM 3158 C CA . ASP A 1 383 ? -2.513 17.383 -29.542 1.00 84.62 383 ASP A CA 1
ATOM 3159 C C . ASP A 1 383 ? -2.469 15.882 -29.844 1.00 84.62 383 ASP A C 1
ATOM 3161 O O . ASP A 1 383 ? -3.395 15.139 -29.512 1.00 84.62 383 ASP A O 1
ATOM 3165 N N . GLU A 1 384 ? -1.367 15.393 -30.397 1.00 89.81 384 GLU A N 1
ATOM 3166 C CA . GLU A 1 384 ? -1.205 13.972 -30.695 1.00 89.81 384 GLU A CA 1
ATOM 3167 C C . GLU A 1 384 ? 0.041 13.403 -30.029 1.00 89.81 384 GLU A C 1
ATOM 3169 O O . GLU A 1 384 ? 1.132 13.970 -30.082 1.00 89.81 384 GLU A O 1
ATOM 3174 N N . PHE A 1 385 ? -0.138 12.276 -29.348 1.00 93.00 385 PHE A N 1
ATOM 3175 C CA . PHE A 1 385 ? 0.922 11.581 -28.641 1.00 93.00 385 PHE A CA 1
ATOM 3176 C C . PHE A 1 385 ? 1.229 10.298 -29.397 1.00 93.00 385 PHE A C 1
ATOM 3178 O O . PHE A 1 385 ? 0.310 9.571 -29.768 1.00 93.00 385 PHE A O 1
ATOM 3185 N N . PHE A 1 386 ? 2.510 10.005 -29.585 1.00 93.75 386 PHE A N 1
ATOM 3186 C CA . PHE A 1 386 ? 2.985 8.817 -30.280 1.00 93.75 386 PHE A CA 1
ATOM 3187 C C . PHE A 1 386 ? 3.964 8.035 -29.413 1.00 93.75 386 PHE A C 1
ATOM 3189 O O . PHE A 1 386 ? 4.781 8.609 -28.692 1.00 93.75 386 PHE A O 1
ATOM 3196 N N . LEU A 1 387 ? 3.924 6.717 -29.556 1.00 94.88 387 LEU A N 1
ATOM 3197 C CA . LEU A 1 387 ? 4.976 5.795 -29.170 1.00 94.88 387 LEU A CA 1
ATOM 3198 C C . LEU A 1 387 ? 5.477 5.135 -30.448 1.00 94.88 387 LEU A C 1
ATOM 3200 O O . LEU A 1 387 ? 4.694 4.499 -31.147 1.00 94.88 387 LEU A O 1
ATOM 3204 N N . ILE A 1 388 ? 6.759 5.312 -30.746 1.00 94.50 388 ILE A N 1
ATOM 3205 C CA . ILE A 1 388 ? 7.371 4.873 -32.002 1.00 94.50 388 ILE A CA 1
ATOM 3206 C C . ILE A 1 388 ? 8.576 4.011 -31.653 1.00 94.50 388 ILE A C 1
ATOM 3208 O O . ILE A 1 388 ? 9.471 4.485 -30.950 1.00 94.50 388 ILE A O 1
ATOM 3212 N N . PHE A 1 389 ? 8.602 2.774 -32.140 1.00 93.62 389 PHE A N 1
ATOM 3213 C CA . PHE A 1 389 ? 9.772 1.905 -32.061 1.00 93.62 389 PHE A CA 1
ATOM 3214 C C . PHE A 1 389 ? 10.552 1.962 -33.371 1.00 93.62 389 PHE A C 1
ATOM 3216 O O . PHE A 1 389 ? 9.975 1.915 -34.451 1.00 93.62 389 PHE A O 1
ATOM 3223 N N . ASP A 1 390 ? 11.871 2.059 -33.266 1.00 90.00 390 ASP A N 1
ATOM 3224 C CA . ASP A 1 390 ? 12.783 1.959 -34.397 1.00 90.00 390 ASP A CA 1
ATOM 3225 C C . ASP A 1 390 ? 13.661 0.724 -34.190 1.00 90.00 390 ASP A C 1
ATOM 3227 O O . ASP A 1 390 ? 14.561 0.693 -33.344 1.00 90.00 390 ASP A O 1
ATOM 3231 N N . VAL A 1 391 ? 13.349 -0.319 -34.956 1.00 80.00 391 VAL A N 1
ATOM 3232 C CA . VAL A 1 391 ? 14.013 -1.623 -34.881 1.00 80.00 391 VAL A CA 1
ATOM 3233 C C . VAL A 1 391 ? 15.451 -1.549 -35.403 1.00 80.00 391 VAL A C 1
ATOM 3235 O O . VAL A 1 391 ? 16.319 -2.255 -34.889 1.00 80.00 391 VAL A O 1
ATOM 3238 N N . ASP A 1 392 ? 15.734 -0.669 -36.368 1.00 82.25 392 ASP A N 1
ATOM 3239 C CA . ASP A 1 392 ? 17.061 -0.541 -36.978 1.00 82.25 392 ASP A CA 1
ATOM 3240 C C . ASP A 1 392 ? 18.054 0.110 -36.013 1.00 82.25 392 ASP A C 1
ATOM 3242 O O . ASP A 1 392 ? 19.220 -0.290 -35.931 1.00 82.25 392 ASP A O 1
ATOM 3246 N N . THR A 1 393 ? 17.596 1.113 -35.261 1.00 87.19 393 THR A N 1
ATOM 3247 C CA . THR A 1 393 ? 18.416 1.784 -34.241 1.00 87.19 393 THR A CA 1
ATOM 3248 C C . THR A 1 393 ? 18.282 1.159 -32.853 1.00 87.19 393 THR A C 1
ATOM 3250 O O . THR A 1 393 ? 19.052 1.504 -31.953 1.00 87.19 393 THR A O 1
ATOM 3253 N N . ASN A 1 394 ? 17.359 0.208 -32.685 1.00 87.44 394 ASN A N 1
ATOM 3254 C CA . ASN A 1 394 ? 16.979 -0.391 -31.408 1.00 87.44 394 ASN A CA 1
ATOM 3255 C C . ASN A 1 394 ? 16.639 0.680 -30.359 1.00 87.44 394 ASN A C 1
ATOM 3257 O O . ASN A 1 394 ? 17.111 0.650 -29.217 1.00 87.44 394 ASN A O 1
ATOM 3261 N N . THR A 1 395 ? 15.846 1.663 -30.778 1.00 92.12 395 THR A N 1
ATOM 3262 C CA . THR A 1 395 ? 15.370 2.756 -29.933 1.00 92.12 395 THR A CA 1
ATOM 3263 C C . THR A 1 395 ? 13.852 2.770 -29.885 1.00 92.12 395 THR A C 1
ATOM 3265 O O . THR A 1 395 ? 13.164 2.176 -30.715 1.00 92.12 395 THR A O 1
ATOM 3268 N N . PHE A 1 396 ? 13.304 3.462 -28.896 1.00 94.19 396 PHE A N 1
ATOM 3269 C CA . PHE A 1 396 ? 11.926 3.919 -28.974 1.00 94.19 396 PHE A CA 1
ATOM 3270 C C . PHE A 1 396 ? 11.850 5.379 -28.559 1.00 94.19 396 PHE A C 1
ATOM 3272 O O . PHE A 1 396 ? 12.719 5.888 -27.842 1.00 94.19 396 PHE A O 1
ATOM 3279 N N . ARG A 1 397 ? 10.796 6.063 -28.999 1.00 93.81 397 ARG A N 1
ATOM 3280 C CA . ARG A 1 397 ? 10.515 7.429 -28.577 1.00 93.81 397 ARG A CA 1
ATOM 3281 C C . ARG A 1 397 ? 9.060 7.641 -28.212 1.00 93.81 397 ARG A C 1
ATOM 3283 O O . ARG A 1 397 ? 8.163 7.109 -28.860 1.00 93.81 397 ARG A O 1
ATOM 3290 N N . ILE A 1 398 ? 8.850 8.474 -27.199 1.00 93.00 398 ILE A N 1
ATOM 3291 C CA . ILE A 1 398 ? 7.548 9.068 -26.900 1.00 93.00 398 ILE A CA 1
ATOM 3292 C C . ILE A 1 398 ? 7.562 10.470 -27.497 1.00 93.00 398 ILE A C 1
ATOM 3294 O O . ILE A 1 398 ? 8.399 11.292 -27.120 1.00 93.00 398 ILE A O 1
ATOM 3298 N N . GLN A 1 399 ? 6.668 10.733 -28.442 1.00 92.56 399 GLN A N 1
ATOM 3299 C CA . GLN A 1 399 ? 6.572 12.008 -29.142 1.00 92.56 399 GLN A CA 1
ATOM 3300 C C . GLN A 1 399 ? 5.258 12.707 -28.793 1.00 92.56 399 GLN A C 1
ATOM 3302 O O . GLN A 1 399 ? 4.208 12.078 -28.765 1.00 92.56 399 GLN A O 1
ATOM 3307 N N . ILE A 1 400 ? 5.329 14.005 -28.519 1.00 90.75 400 ILE A N 1
ATOM 3308 C CA . ILE A 1 400 ? 4.191 14.883 -28.260 1.00 90.75 400 ILE A CA 1
ATOM 3309 C C . ILE A 1 400 ? 4.170 15.927 -29.366 1.00 90.75 400 ILE A C 1
ATOM 3311 O O . ILE A 1 400 ? 5.067 16.768 -29.422 1.00 90.75 400 ILE A O 1
ATOM 3315 N N . ASN A 1 401 ? 3.145 15.890 -30.205 1.00 89.19 401 ASN A N 1
ATOM 3316 C CA . ASN A 1 401 ? 2.846 16.929 -31.174 1.00 89.19 401 ASN A CA 1
ATOM 3317 C C . ASN A 1 401 ? 1.781 17.832 -30.566 1.00 89.19 401 ASN A C 1
ATOM 3319 O O . ASN A 1 401 ? 0.616 17.465 -30.466 1.00 89.19 401 ASN A O 1
ATOM 3323 N N . ASN A 1 402 ? 2.216 18.995 -30.111 1.00 84.62 402 ASN A N 1
ATOM 3324 C CA . ASN A 1 402 ? 1.370 20.033 -29.558 1.00 84.62 402 ASN A CA 1
ATOM 3325 C C . ASN A 1 402 ? 0.997 21.016 -30.660 1.00 84.62 402 ASN A C 1
ATOM 3327 O O . ASN A 1 402 ? 1.866 21.433 -31.426 1.00 84.62 402 ASN A O 1
ATOM 3331 N N . CYS A 1 403 ? -0.265 21.410 -30.705 1.00 80.31 403 CYS A N 1
ATOM 3332 C CA . CYS A 1 403 ? -0.754 22.408 -31.634 1.00 80.31 403 CYS A CA 1
ATOM 3333 C C . CYS A 1 403 ? -1.486 23.511 -30.872 1.00 80.31 403 CYS A C 1
ATOM 3335 O O . CYS A 1 403 ? -2.218 23.237 -29.932 1.00 80.31 403 CYS A O 1
ATOM 3337 N N . SER A 1 404 ? -1.308 24.755 -31.312 1.00 77.44 404 SER A N 1
ATOM 3338 C CA . SER A 1 404 ? -2.069 25.907 -30.835 1.00 77.44 404 SER A CA 1
ATOM 3339 C C . SER A 1 404 ? -2.544 26.739 -32.018 1.00 77.44 404 SER A C 1
ATOM 3341 O O . SER A 1 404 ? -1.758 27.099 -32.897 1.00 77.44 404 SER A O 1
ATOM 3343 N N . LEU A 1 405 ? -3.819 27.123 -32.012 1.00 78.44 405 LEU A N 1
ATOM 3344 C CA . LEU A 1 405 ? -4.371 28.045 -33.005 1.00 78.44 405 LEU A CA 1
ATOM 3345 C C . LEU A 1 405 ? -4.074 29.495 -32.615 1.00 78.44 405 LEU A C 1
ATOM 3347 O O . LEU A 1 405 ? -4.288 29.897 -31.470 1.00 78.44 405 LEU A O 1
ATOM 3351 N N . VAL A 1 406 ? -3.590 30.286 -33.572 1.00 75.75 406 VAL A N 1
ATOM 3352 C CA . VAL A 1 406 ? -3.316 31.714 -33.385 1.00 75.75 406 VAL A CA 1
ATOM 3353 C C . VAL A 1 406 ? -4.411 32.531 -34.049 1.00 75.75 406 VAL A C 1
ATOM 3355 O O . VAL A 1 406 ? -4.705 32.340 -35.232 1.00 75.75 406 VAL A O 1
ATOM 3358 N N . TYR A 1 407 ? -4.994 33.453 -33.281 1.00 77.25 407 TYR A N 1
ATOM 3359 C CA . TYR A 1 407 ? -6.120 34.270 -33.718 1.00 77.25 407 TYR A CA 1
ATOM 3360 C C . TYR A 1 407 ? -5.717 35.729 -33.939 1.00 77.25 407 TYR A C 1
ATOM 3362 O O . TYR A 1 407 ? -5.055 36.333 -33.096 1.00 77.25 407 TYR A O 1
ATOM 3370 N N . GLU A 1 408 ? -6.209 36.320 -35.025 1.00 80.69 408 GLU A N 1
ATOM 3371 C CA . GLU A 1 408 ? -6.184 37.763 -35.285 1.00 80.69 408 GLU A CA 1
ATOM 3372 C C . GLU A 1 408 ? -7.606 38.196 -35.666 1.00 80.69 408 GLU A C 1
ATOM 3374 O O . GLU A 1 408 ? -8.268 37.539 -36.464 1.00 80.69 408 GLU A O 1
ATOM 3379 N N . ASP A 1 409 ? -8.135 39.230 -35.004 1.00 84.12 409 ASP A N 1
ATOM 3380 C CA . ASP A 1 409 ? -9.513 39.721 -35.190 1.00 84.12 409 ASP A CA 1
ATOM 3381 C C . ASP A 1 409 ? -10.634 38.658 -35.079 1.00 84.12 409 ASP A C 1
ATOM 3383 O O . ASP A 1 409 ? -11.748 38.840 -35.568 1.00 84.12 409 ASP A O 1
ATOM 3387 N N . GLY A 1 410 ? -10.375 37.563 -34.356 1.00 78.50 410 GLY A N 1
ATOM 3388 C CA . GLY A 1 410 ? -11.327 36.464 -34.154 1.00 78.50 410 GLY A CA 1
ATOM 3389 C C . GLY A 1 410 ? -11.289 35.381 -35.236 1.00 78.50 410 GLY A C 1
ATOM 3390 O O . GLY A 1 410 ? -12.035 34.410 -35.124 1.00 78.50 410 GLY A O 1
ATOM 3391 N N . GLU A 1 411 ? -10.407 35.504 -36.229 1.00 78.94 411 GLU A N 1
ATOM 3392 C CA . GLU A 1 411 ? -10.141 34.478 -37.238 1.00 78.94 411 GLU A CA 1
ATOM 3393 C C . GLU A 1 411 ? -8.821 33.754 -36.949 1.00 78.94 411 GLU A C 1
ATOM 3395 O O . GLU A 1 411 ? -7.868 34.346 -36.442 1.00 78.94 411 GLU A O 1
ATOM 3400 N N . VAL A 1 412 ? -8.763 32.457 -37.263 1.00 81.12 412 VAL A N 1
ATOM 3401 C CA . VAL A 1 412 ? -7.528 31.666 -37.166 1.00 81.12 412 VAL A CA 1
ATOM 3402 C C . VAL A 1 412 ? -6.617 32.046 -38.329 1.00 81.12 412 VAL A C 1
ATOM 3404 O O . VAL A 1 412 ? -6.967 31.813 -39.485 1.00 81.12 412 VAL A O 1
ATOM 3407 N N . ILE A 1 413 ? -5.440 32.593 -38.029 1.00 83.44 413 ILE A N 1
ATOM 3408 C CA . ILE A 1 413 ? -4.472 33.019 -39.051 1.00 83.44 413 ILE A CA 1
ATOM 3409 C C . ILE A 1 413 ? -3.379 31.982 -39.320 1.00 83.44 413 ILE A C 1
ATOM 3411 O O . ILE A 1 413 ? -2.865 31.914 -40.434 1.00 83.44 413 ILE A O 1
ATOM 3415 N N . HIS A 1 414 ? -3.020 31.169 -38.325 1.00 80.81 414 HIS A N 1
ATOM 3416 C CA . HIS A 1 414 ? -2.143 30.007 -38.483 1.00 80.81 414 HIS A CA 1
ATOM 3417 C C . HIS A 1 414 ? -2.252 29.064 -37.276 1.00 80.81 414 HIS A C 1
ATOM 3419 O O . HIS A 1 414 ? -2.754 29.448 -36.218 1.00 80.81 414 HIS A O 1
ATOM 3425 N N . ALA A 1 415 ? -1.752 27.839 -37.439 1.00 77.88 415 ALA A N 1
ATOM 3426 C CA . ALA A 1 415 ? -1.496 26.907 -36.347 1.00 77.88 415 ALA A CA 1
ATOM 3427 C C . ALA A 1 415 ? 0.007 26.905 -36.033 1.00 77.88 415 ALA A C 1
ATOM 3429 O O . ALA A 1 415 ? 0.833 26.851 -36.945 1.00 77.88 415 ALA A O 1
ATOM 3430 N N . SER A 1 416 ? 0.362 27.004 -34.755 1.00 75.31 416 SER A N 1
ATOM 3431 C CA . SER A 1 416 ? 1.718 26.753 -34.271 1.00 75.31 416 SER A CA 1
ATOM 3432 C C . SER A 1 416 ? 1.796 25.301 -33.828 1.00 75.31 416 SER A C 1
ATOM 3434 O O . SER A 1 416 ? 1.045 24.894 -32.946 1.00 75.31 416 SER A O 1
ATOM 3436 N N . GLU A 1 417 ? 2.700 24.536 -34.431 1.00 80.81 417 GLU A N 1
ATOM 3437 C CA . GLU A 1 417 ? 2.922 23.130 -34.103 1.00 80.81 417 GLU A CA 1
ATOM 3438 C C . GLU A 1 417 ? 4.302 22.968 -33.469 1.00 80.81 417 GLU A C 1
ATOM 3440 O O . GLU A 1 417 ? 5.289 23.508 -33.956 1.00 80.81 417 GLU A O 1
ATOM 3445 N N . GLN A 1 418 ? 4.384 22.230 -32.367 1.00 83.31 418 GLN A N 1
ATOM 3446 C CA . GLN A 1 418 ? 5.638 21.887 -31.707 1.00 83.31 418 GLN A CA 1
ATOM 3447 C C . GLN A 1 418 ? 5.677 20.389 -31.444 1.00 83.31 418 GLN A C 1
ATOM 3449 O O . GLN A 1 418 ? 4.776 19.834 -30.825 1.00 83.31 418 GLN A O 1
ATOM 3454 N N . SER A 1 419 ? 6.750 19.738 -31.873 1.00 88.00 419 SER A N 1
ATOM 3455 C CA . SER A 1 419 ? 7.022 18.330 -31.608 1.00 88.00 419 SER A CA 1
ATOM 3456 C C . SER A 1 419 ? 8.104 18.193 -30.543 1.00 88.00 419 SER A C 1
ATOM 3458 O O . SER A 1 419 ? 9.212 18.707 -30.698 1.00 88.00 419 SER A O 1
ATOM 3460 N N . ILE A 1 420 ? 7.809 17.465 -29.473 1.00 89.88 420 ILE A N 1
ATOM 3461 C CA . ILE A 1 420 ? 8.757 17.118 -28.409 1.00 89.88 420 ILE A CA 1
ATOM 3462 C C . ILE A 1 420 ? 8.948 15.608 -28.434 1.00 89.88 420 ILE A C 1
ATOM 3464 O O . ILE A 1 420 ? 7.971 14.871 -28.417 1.00 89.88 420 ILE A O 1
ATOM 3468 N N . MET A 1 421 ? 10.189 15.132 -28.454 1.00 91.62 421 MET A N 1
ATOM 3469 C CA . MET A 1 421 ? 10.512 13.706 -28.530 1.00 91.62 421 MET A CA 1
ATOM 3470 C C . MET A 1 421 ? 11.430 13.307 -27.377 1.00 91.62 421 MET A C 1
ATOM 3472 O O . MET A 1 421 ? 12.521 13.857 -27.237 1.00 91.62 421 MET A O 1
ATOM 3476 N N . PHE A 1 422 ? 11.001 12.332 -26.580 1.00 90.88 422 PHE A N 1
ATOM 3477 C CA . PHE A 1 422 ? 11.813 11.661 -25.565 1.00 90.88 422 PHE A CA 1
ATOM 3478 C C . PHE A 1 422 ? 12.343 10.360 -26.159 1.00 90.88 422 PHE A C 1
ATOM 3480 O O . PHE A 1 422 ? 11.536 9.523 -26.553 1.00 90.88 422 PHE A O 1
ATOM 3487 N N . GLU A 1 423 ? 13.660 10.194 -26.241 1.00 92.69 423 GLU A N 1
ATOM 3488 C CA . GLU A 1 423 ? 14.304 9.068 -26.931 1.00 92.69 423 GLU A CA 1
ATOM 3489 C C . GLU A 1 423 ? 15.034 8.148 -25.948 1.00 92.69 423 GLU A C 1
ATOM 3491 O O . GLU A 1 423 ? 15.671 8.614 -24.994 1.00 92.69 423 GLU A O 1
ATOM 3496 N N . TYR A 1 424 ? 14.937 6.840 -26.190 1.00 92.12 424 TYR A N 1
ATOM 3497 C CA . TYR A 1 424 ? 15.478 5.792 -25.330 1.00 92.12 424 TYR A CA 1
ATOM 3498 C C . TYR A 1 424 ? 16.147 4.708 -26.162 1.00 92.12 424 TYR A C 1
ATOM 3500 O O . TYR A 1 424 ? 15.600 4.260 -27.168 1.00 92.12 424 TYR A O 1
ATOM 3508 N N . VAL A 1 425 ? 17.285 4.222 -25.678 1.00 91.06 425 VAL A N 1
ATOM 3509 C CA . VAL A 1 425 ? 17.990 3.075 -26.258 1.00 91.06 425 VAL A CA 1
ATOM 3510 C C . VAL A 1 425 ? 17.534 1.803 -25.561 1.00 91.06 425 VAL A C 1
ATOM 3512 O O . VAL A 1 425 ? 17.555 1.739 -24.329 1.00 91.06 425 VAL A O 1
ATOM 3515 N N . ILE A 1 426 ? 17.162 0.791 -26.341 1.00 87.81 426 ILE A N 1
ATOM 3516 C CA . ILE A 1 426 ? 16.786 -0.537 -25.858 1.00 87.81 426 ILE A CA 1
ATOM 3517 C C . ILE A 1 426 ? 18.057 -1.376 -25.687 1.00 87.81 426 ILE A C 1
ATOM 3519 O O . ILE A 1 426 ? 18.929 -1.419 -26.556 1.00 87.81 426 ILE A O 1
ATOM 3523 N N . GLU A 1 427 ? 18.183 -2.060 -24.555 1.00 83.56 427 GLU A N 1
ATOM 3524 C CA . GLU A 1 427 ? 19.274 -2.995 -24.289 1.00 83.56 427 GLU A CA 1
ATOM 3525 C C . GLU A 1 427 ? 18.851 -4.441 -24.594 1.00 83.56 427 GLU A C 1
ATOM 3527 O O . GLU A 1 427 ? 17.669 -4.773 -24.651 1.00 83.56 427 GLU A O 1
ATOM 3532 N N . ALA A 1 428 ? 19.828 -5.337 -24.760 1.00 75.06 428 ALA A N 1
ATOM 3533 C CA . ALA A 1 428 ? 19.591 -6.730 -25.165 1.00 75.06 428 ALA A CA 1
ATOM 3534 C C . ALA A 1 428 ? 18.678 -7.540 -24.215 1.00 75.06 428 ALA A C 1
ATOM 3536 O O . ALA A 1 428 ? 18.129 -8.560 -24.618 1.00 75.06 428 ALA A O 1
ATOM 3537 N N . ASN A 1 429 ? 18.520 -7.095 -22.968 1.00 69.25 429 ASN A N 1
ATOM 3538 C CA . ASN A 1 429 ? 17.653 -7.685 -21.941 1.00 69.25 429 ASN A CA 1
ATOM 3539 C C . ASN A 1 429 ? 16.256 -7.027 -21.878 1.00 69.25 429 ASN A C 1
ATOM 3541 O O . ASN A 1 429 ? 15.577 -7.107 -20.856 1.00 69.25 429 ASN A O 1
ATOM 3545 N N . CYS A 1 430 ? 15.845 -6.291 -22.917 1.00 80.12 430 CYS A N 1
ATOM 3546 C CA . CYS A 1 430 ? 14.610 -5.500 -22.922 1.00 80.12 430 CYS A CA 1
ATOM 3547 C C . CYS A 1 430 ? 14.504 -4.512 -21.739 1.00 80.12 430 CYS A C 1
ATOM 3549 O O . CYS A 1 430 ? 13.411 -4.200 -21.256 1.00 80.12 430 CYS A O 1
ATOM 3551 N N . SER A 1 431 ? 15.640 -4.042 -21.219 1.00 79.88 431 SER A N 1
ATOM 3552 C CA . SER A 1 431 ? 15.701 -2.802 -20.440 1.00 79.88 431 SER A CA 1
ATOM 3553 C C . SER A 1 431 ? 15.951 -1.624 -21.381 1.00 79.88 431 SER A C 1
ATOM 3555 O O . SER A 1 431 ? 16.187 -1.818 -22.575 1.00 79.88 431 SER A O 1
ATOM 3557 N N . TYR A 1 432 ? 15.870 -0.398 -20.874 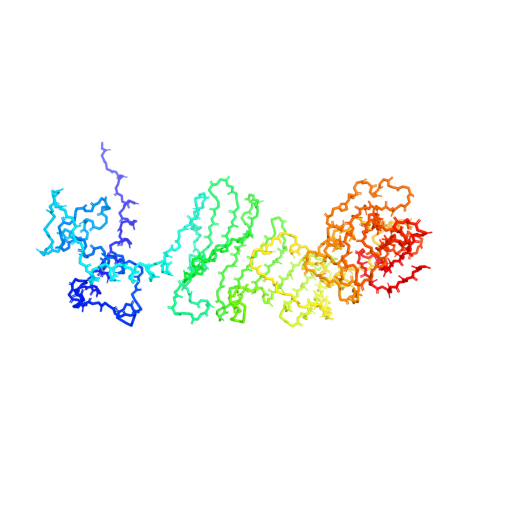1.00 85.69 432 TYR A N 1
ATOM 3558 C CA . TYR A 1 432 ? 16.142 0.783 -21.679 1.00 85.69 432 TYR A CA 1
ATOM 3559 C C . TYR A 1 432 ? 16.829 1.876 -20.876 1.00 85.69 432 TYR A C 1
ATOM 3561 O O . TYR A 1 432 ? 16.751 1.935 -19.648 1.00 85.69 432 TYR A O 1
ATOM 3569 N N . LYS A 1 433 ? 17.501 2.772 -21.595 1.00 83.88 433 LYS A N 1
ATOM 3570 C CA . LYS A 1 433 ? 18.145 3.956 -21.033 1.00 83.88 433 LYS A CA 1
ATOM 3571 C C . LYS A 1 433 ? 17.651 5.190 -21.755 1.00 83.88 433 LYS A C 1
ATOM 3573 O O . LYS A 1 433 ? 17.660 5.236 -22.980 1.00 83.88 433 LYS A O 1
ATOM 3578 N N . PHE A 1 434 ? 17.252 6.195 -20.981 1.00 85.75 434 PHE A N 1
ATOM 3579 C CA . PHE A 1 434 ? 16.971 7.521 -21.516 1.00 85.75 434 PHE A CA 1
ATOM 3580 C C . PHE A 1 434 ? 18.226 8.080 -22.196 1.00 85.75 434 PHE A C 1
ATOM 3582 O O . PHE A 1 434 ? 19.301 8.101 -21.591 1.00 85.75 434 PHE A O 1
ATOM 3589 N N . GLU A 1 435 ? 18.076 8.532 -23.438 1.00 87.88 435 GLU A N 1
ATOM 3590 C CA . GLU A 1 435 ? 19.170 9.073 -24.237 1.00 87.88 435 GLU A CA 1
ATOM 3591 C C . GLU A 1 435 ? 19.147 10.604 -24.245 1.00 87.88 435 GLU A C 1
ATOM 3593 O O . GLU A 1 435 ? 20.116 11.242 -23.825 1.00 87.88 435 GLU A O 1
ATOM 3598 N N . ARG A 1 436 ? 18.050 11.206 -24.724 1.00 87.00 436 ARG A N 1
ATOM 3599 C CA . ARG A 1 436 ? 17.933 12.661 -24.922 1.00 87.00 436 ARG A CA 1
ATOM 3600 C C . ARG A 1 436 ? 16.484 13.118 -25.114 1.00 87.00 436 ARG A C 1
ATOM 3602 O O . ARG A 1 436 ? 15.574 12.313 -25.292 1.00 87.00 436 ARG A O 1
ATOM 3609 N N . ILE A 1 437 ? 16.299 14.441 -25.110 1.00 86.69 437 ILE A N 1
ATOM 3610 C CA . ILE A 1 437 ? 15.071 15.112 -25.557 1.00 86.69 437 ILE A CA 1
ATOM 3611 C C . ILE A 1 437 ? 15.396 15.927 -26.801 1.00 86.69 437 ILE A C 1
ATOM 3613 O O . ILE A 1 437 ? 16.350 16.705 -26.787 1.00 86.69 437 ILE A O 1
ATOM 3617 N N . ASN A 1 438 ? 14.573 15.789 -27.834 1.00 84.81 438 ASN A N 1
ATOM 3618 C CA . ASN A 1 438 ? 14.619 16.599 -29.045 1.00 84.81 438 ASN A CA 1
ATOM 3619 C C . ASN A 1 438 ? 13.350 17.456 -29.155 1.00 84.81 438 ASN A C 1
ATOM 3621 O O . ASN A 1 438 ? 12.278 17.046 -28.714 1.00 84.81 438 ASN A O 1
ATOM 3625 N N . GLY A 1 439 ? 13.477 18.644 -29.744 1.00 81.38 439 GLY A N 1
ATOM 3626 C CA . GLY A 1 439 ? 12.360 19.542 -30.027 1.00 81.38 439 GLY A CA 1
ATOM 3627 C C . GLY A 1 439 ? 12.420 20.036 -31.469 1.00 81.38 439 GLY A C 1
ATOM 3628 O O . GLY A 1 439 ? 13.503 20.352 -31.960 1.00 81.38 439 GLY A O 1
ATOM 3629 N N . ALA A 1 440 ? 11.270 20.104 -32.127 1.00 74.38 440 ALA A N 1
ATOM 3630 C CA . ALA A 1 440 ? 11.076 20.736 -33.429 1.00 74.38 440 ALA A CA 1
ATOM 3631 C C . ALA A 1 440 ? 9.822 21.620 -33.365 1.00 74.38 440 ALA A C 1
ATOM 3633 O O . ALA A 1 440 ? 8.899 21.302 -32.618 1.00 74.38 440 ALA A O 1
ATOM 3634 N N . GLY A 1 441 ? 9.785 22.728 -34.101 1.00 65.25 441 GLY A N 1
ATOM 3635 C CA . GLY A 1 441 ? 8.633 23.631 -34.142 1.00 65.25 441 GLY A CA 1
ATOM 3636 C C . GLY A 1 441 ? 8.676 24.581 -35.318 1.00 65.25 441 GLY A C 1
ATOM 3637 O O . GLY A 1 441 ? 9.678 24.522 -36.074 1.00 65.25 441 GLY A O 1
#

Radius of gyration: 31.23 Å; chains: 1; bounding box: 75×87×83 Å

Organism: NCBI:txid76594

InterPro domains:
  IPR025582 YARHG domain [PF13308] (36-108)
  IPR025582 YARHG domain [SM01324] (28-108)
  IPR038434 YARHG domain superfamily [G3DSA:1.20.58.1690] (24-106)

pLDDT: mean 80.3, std 16.62, range [28.92, 96.94]

Secondary structure (DSSP, 8-state):
------SSSSTTTHHHHHHHHHHHHHHTT----TTTSPPPHHHHTT--HHHHHHHHHHHHHHTT---SSHHHHHHHTT-TT----TT------HHHHHHHHHHHHHHHHHPPP-PPTTEEE---S-HHHHEEEE-SSSSSSPEEEEEEEESSSS-EEEEEEETTTTEEEEEEEE---SS-PSPPPEEEETTEEEEEEEPTTS--EEEEEEEEETTTTEEEEEEEEEEEEETTEEEEEEEETTTTEEEEEEEE--TT-TT--EEEEEEEE-------GGG-SHHHHHHHHHTTGGGTS-----S-SSPPP--HHHHHHHHHHHHHH---GGGGGGGGGHHHHHHHHHT--HHHHTT-TTSEEEEEE------S-TT-------EEEEEEEETTTTEEEEEEEEEEEEEETTEEEEEEEEEEEEEEEEPTTS-EEEEEEEEE-

Sequence (441 aa):
MKKTIILYFILSFLIACKNEDKVNTILDNTNLVSSEKVFTIEELEGKTYEQLHILRNEIFARKGYVFKDETLNAYFEKKEWYKPDKDVEIVLDTIEKTNIELIKSIEEKLKPFELPYGYEKTTSNLPKQYNLSVDLDGDNIKDVIQVASNTSSYEKVLFIYLTANSKTYKIVLDEGGEYEIPPNEVKLENNIIVFSFYLGGSTSYREFKLKFNSKIKELQLTAYASADRAYPGHISKKYDLISGTYEVTKEINPIYDPSKIIKTKNKGTQQTKLITPNLINDKLYSYLENIGDEFGEDKYPDYNYGEFRDCREAIIEKIALEFEYGIPNYLGGYSIFKKELKDFVQNINIDELMKSQDDTYSKTYKLHRNWDLDYIKNDDCEDEFFLIFDVDTNTFRIQINNCSLVYEDGEVIHASEQSIMFEYVIEANCSYKFERINGAG

Foldseek 3Di:
DDDDDDDDPVPVVVVVVVVVVVLVVVLVPDPDDQQPAADDPVNCPPDALVNLVLSLCVLVQLQQDQDPPPVSNVVSVPPPNGHHDPPTDDDHDPRSVNSNVSSVLVSQQRPDDDDDPQKDADPDPVNPQAWDWDQQQPPPHTWIWHWIAGNVARWIWIWTANRRNRDIFIATQARDDPDDDPDFTWHADPSWTKTKHDYPPFPKIKIWTWGQDNVVRAIFTQKIKIKHADPPGIWIKIAGLVQQKIKIWDWYQDPVHNPDTDIDIDMDGADHDGDGSNNNDPLVVVQVVLPPVVVVDDPPPPDDPPDQDDLLVVLLSNVLSCLVPNPDPVCVVVCVCSVVSNVVSVPFDPVVLVPDPQSKDKDKDQDFDPDPDPQQPTFRDIKMWMWGADPVQQKIKIKIWDWTFGDDPRDGPDIDIKIKIFMWHADSSSDIDTDDIDMDD